Protein AF-A0A6P8YZM0-F1 (afdb_monomer_lite)

Sequence (718 aa):
MFSPFGKIDFWKAAVHFTQYLCATNKVSSGSPSISREDLKKIFTEEYQPYYNVQCLELKTLIHTLTMAGFLVKHTSNGNPCVTFKWNRVEQAALTNGHLPEKPPSRLTKPKPRLIVSQRYTQIRENQDRPDGITDEKCDLCKVILSPHTAQEHKETEIHTLRVAYRTKKKSFDDTKHFLSVQMCDKDSAEEPLIGDLKKSCRVGSKYDLNLLVTNLFDDKEIFIEKILQLMPNKDIKLENIEAETLLPGKPKTVGIQAQFSARGAIIFPLIFKMLPSGSALPKYYLKEIYFLTQSELMDQLAPSEPFRPSMGPVVKVQDAPIIPGKPAEFTQASELKETLAIFKRPFEIPPVLLRFLNNGFKEHANMSPAEKKNLQTIRAMLPQGNSADALTPDNYAQLLELLLFIEEHQMSRDIHYYDMHDAVLFKDPMGLWLEVPGLVDKRPSLLINDVLHVSFCEDQGKRKYEGHVHQIQGSQVLLGLNDAFFNKYSNQKLEIQFNINRRALKNMHIALYLISCNKAQHLLFPSLKTKPLCQPPLRPWFNRAIEKNPEQQAAVRNVVHNSSQNSPYLIFGPPGTGKTVTLVETILQLWKPPSNQTRILVCTPSNSAADEITSRILRVIYDHNLVPATRVKDHIFRMCAYSRPWNLMPKIIQDAEITNHDLRGGVVTFPRKEVIMTYDIVIVHSHVHPDWFLHSFLLITLPTSSWMRLGRLWRQRP

Foldseek 3Di:
DDDPDPDPPLLLVLLQLLLQCQQVVVADPVRQKDFLVVSLCCVPPPVCVVQQFDPDDSVCNVVSNVVSPQWDDDPDPPDRMIGGPVVVNVVSVRHYHDRDDHRDPVGHDDDDDDDDDPPDPPVPPDDPDPLCQDCQDGPQVGDGHHVVCSVVVCVDPLSVVSVCCVHPVCLQVVCVQFKDKWKDFPPDPDDTDPDAQEDEAEAQDKTKMKIWIAGRPDQWKKWFCFKDFSDDDPQKDWDGDHTDIHGHGDIDITIMMGHHNDADKDKTKIWTFIDIPPDPDTHIHIHIHIYGYDYPVCVVVPPPDPDDPDQQDLPDDDDADEAEFDAADFPPQAPADPPDPLLVDPLAQPPLNSVCLSVVLDDDPPDDPVSVVVSVVLVVLDDPPDPVNDDDLVSPLVSVSSVLNSVLSVVQRVQQVQKDWQWWWDQDPVGTKGQGPCVLVVVVVDFFQFWKWKDFVVCVRNYTWIWGFNDDDRRMTHTRTDPVCRVPDDGGTMTIGGGDDCLLSSLVNVQSVLCVVLVVSCLVVPDADDFDPDQDDWDPFLDPVCVVPVLLVVLLSCVNRVRRVSHDDDDDDDPPPCPLVSVLRSLVRQDQPDVDPAAAEAEAADPVSLLVSVLVNLVSCVVVVSDPLQCVLQAEAEEDAQRDAQVPHDPSCVSSVRYQAPPVRGHRYHYYPVSVVRHRYYTYYSRHDSSVVVVVVVVVRDDPVVVVVVVVVVVDDD

InterPro domains:
  IPR027417 P-loop containing nucleoside triphosphate hydrolase [G3DSA:3.40.50.300] (476-691)
  IPR027417 P-loop containing nucleoside triphosphate hydrolase [SSF52540] (487-624)
  IPR041677 DNA2/NAM7 helicase, helicase domain [PF13086] (549-622)
  IPR049079 Helicase MOV-10, helical domain [PF21635] (347-416)
  IPR049080 Helicase MOV-10-like, beta-barrel domain [PF21634] (418-498)

Radius of gyration: 34.57 Å; chains: 1; bounding box: 74×97×94 Å

pLDDT: mean 76.45, std 17.04, range [23.45, 96.62]

Secondary structure (DSSP, 8-state):
---SS----HHHHHHHHHHHHHHTTSS-SS--EEEHHHHHHIIIIIIHHHHTB-SS-TTTHHHHHHHTT-B---S-TT-SEEEB-HHHHHHTT--TT----S--TTSBPPPP--------------------EETTEETTTTEE--HHHHHHHHHSHHHHHHHHHHH-GGGGGGGTTTEEEEEEETT--PPPB-SSEEEEEETT-EEEEEEEEEE-STT--EEEEEEEESS--TTEEEPP---EEEPBT-EEEEEEEEE-SS-EEEEEEEEEEEEETT-SS-EEEEEEEEEEEE-HHHHHTS-SS----------PPP-SPEEP-------S-------SGGGG---PPPHHHHHHHHTTT---TT--HHHHHHHHHHHHHS--SSTT----TTTHHHHHHHHHHHHHHHHHHHGGGG-EEEE-EEE-SS-EEEE-TTGGGTSS---TT-EEEEEEGGGTTS-EEEEEEEEEETTEEEEE--HHHHHH-SS--EEEEE---THHHHHHHHHHHHHHHTTGGGGTSPPP-PPPS--PPPPPPS-TTGGG-HHHHHHHHHHHTTTTTTSPP-----TTS-HHHHHHHHHHHH--SSS----EEEEESSHHHHHHHHHHHHHHHHHTTSS-GGGHHHHEEEPPPTT--GGGS-HHHHHTT-BSB-TTSS-B-PPPHHHHTT-SEEEEETTS-HHHHHHHHHHHH--HHHHHHHHHHTSS--

Structure (mmCIF, N/CA/C/O backbone):
data_AF-A0A6P8YZM0-F1
#
_entry.id   AF-A0A6P8YZM0-F1
#
loop_
_atom_site.group_PDB
_atom_site.id
_atom_site.type_symbol
_atom_site.label_atom_id
_atom_site.label_alt_id
_atom_site.label_comp_id
_atom_site.label_asym_id
_atom_site.label_entity_id
_atom_site.label_seq_id
_atom_site.pdbx_PDB_ins_code
_atom_site.Cartn_x
_atom_site.Cartn_y
_atom_site.Cartn_z
_atom_site.occupancy
_atom_site.B_iso_or_equiv
_atom_site.auth_seq_id
_atom_site.auth_comp_id
_atom_site.auth_asym_id
_atom_site.auth_atom_id
_atom_site.pdbx_PDB_model_num
ATOM 1 N N . MET A 1 1 ? -0.714 2.463 -43.613 1.00 25.06 1 MET A N 1
ATOM 2 C CA . MET A 1 1 ? -0.028 2.540 -42.305 1.00 25.06 1 MET A CA 1
ATOM 3 C C . MET A 1 1 ? -1.087 2.556 -41.215 1.00 25.06 1 MET A C 1
ATOM 5 O O . MET A 1 1 ? -1.792 3.546 -41.082 1.00 25.06 1 MET A O 1
ATOM 9 N N . PHE A 1 2 ? -1.276 1.429 -40.528 1.00 23.45 2 PHE A N 1
ATOM 10 C CA . PHE A 1 2 ? -2.290 1.258 -39.485 1.00 23.45 2 PHE A CA 1
ATOM 11 C C . PHE A 1 2 ? -1.697 1.590 -38.106 1.00 23.45 2 PHE A C 1
ATOM 13 O O . PHE A 1 2 ? -0.639 1.082 -37.748 1.00 23.45 2 PHE A O 1
ATOM 20 N N . SER A 1 3 ? -2.383 2.463 -37.366 1.00 25.52 3 SER A N 1
ATOM 21 C CA . SER A 1 3 ? -2.106 2.855 -35.975 1.00 25.52 3 SER A CA 1
ATOM 22 C C . SER A 1 3 ? -2.735 1.848 -34.986 1.00 25.52 3 SER A C 1
ATOM 24 O O . SER A 1 3 ? -3.814 1.326 -35.282 1.00 25.52 3 SER A O 1
ATOM 26 N N . PRO A 1 4 ? -2.113 1.565 -33.819 1.00 31.23 4 PRO A N 1
ATOM 27 C CA . PRO A 1 4 ? -2.478 0.473 -32.913 1.00 31.23 4 PRO A CA 1
ATOM 28 C C . PRO A 1 4 ? -3.514 0.881 -31.849 1.00 31.23 4 PRO A C 1
ATOM 30 O O . PRO A 1 4 ? -3.360 0.577 -30.668 1.00 31.23 4 PRO A O 1
ATOM 33 N N . PHE A 1 5 ? -4.596 1.542 -32.254 1.00 30.78 5 PHE A N 1
ATOM 34 C CA . PHE A 1 5 ? -5.780 1.698 -31.408 1.00 30.78 5 PHE A CA 1
ATOM 35 C C . PHE A 1 5 ? -6.940 0.980 -32.086 1.00 30.78 5 PHE A C 1
ATOM 37 O O . PHE A 1 5 ? -7.348 1.342 -33.189 1.00 30.78 5 PHE A O 1
ATOM 44 N N . GLY A 1 6 ? -7.412 -0.099 -31.452 1.00 36.41 6 GLY A N 1
ATOM 45 C CA . GLY A 1 6 ? -8.507 -0.926 -31.952 1.00 36.41 6 GLY A CA 1
ATOM 46 C C . GLY A 1 6 ? -9.675 -0.062 -32.415 1.00 36.41 6 GLY A C 1
ATOM 47 O O . GLY A 1 6 ? -10.033 0.878 -31.714 1.00 36.41 6 GLY A O 1
ATOM 48 N N . LYS A 1 7 ? -10.206 -0.373 -33.607 1.00 42.19 7 LYS A N 1
ATOM 49 C CA . LYS A 1 7 ? -11.293 0.326 -34.314 1.00 42.19 7 LYS A CA 1
ATOM 50 C C . LYS A 1 7 ? -12.299 0.972 -33.347 1.00 42.19 7 LYS A C 1
ATOM 52 O O . LYS A 1 7 ? -13.268 0.344 -32.926 1.00 42.19 7 LYS A O 1
ATOM 57 N N . ILE A 1 8 ? -12.059 2.234 -33.000 1.00 50.59 8 ILE A N 1
ATOM 58 C CA . ILE A 1 8 ? -13.086 3.124 -32.473 1.00 50.59 8 ILE A CA 1
ATOM 59 C C . ILE A 1 8 ? -13.970 3.416 -33.684 1.00 50.59 8 ILE A C 1
ATOM 61 O O . ILE A 1 8 ? -13.460 3.841 -34.720 1.00 50.59 8 ILE A O 1
ATOM 65 N N . ASP A 1 9 ? -15.267 3.119 -33.599 1.00 60.94 9 ASP A N 1
ATOM 66 C CA . ASP A 1 9 ? -16.216 3.377 -34.686 1.00 60.94 9 ASP A CA 1
ATOM 67 C C . ASP A 1 9 ? -16.384 4.896 -34.865 1.00 60.94 9 ASP A C 1
ATOM 69 O O . ASP A 1 9 ? -17.332 5.503 -34.364 1.00 60.94 9 ASP A O 1
ATOM 73 N N . PHE A 1 10 ? -15.451 5.524 -35.586 1.00 66.00 10 PHE A N 1
ATOM 74 C CA . PHE A 1 10 ? -15.483 6.936 -35.979 1.00 66.00 10 PHE A CA 1
ATOM 75 C C . PHE A 1 10 ? -16.825 7.319 -36.614 1.00 66.00 10 PHE A C 1
ATOM 77 O O . PHE A 1 10 ? -17.332 8.418 -36.398 1.00 66.00 10 PHE A O 1
ATOM 84 N N . TRP A 1 11 ? -17.436 6.376 -37.335 1.00 73.88 11 TRP A N 1
ATOM 85 C CA . TRP A 1 11 ? -18.766 6.526 -37.906 1.00 73.88 11 TRP A CA 1
ATOM 86 C C . TRP A 1 11 ? -19.853 6.692 -36.832 1.00 73.88 11 TRP A C 1
ATOM 88 O O . TRP A 1 11 ? -20.635 7.632 -36.913 1.00 73.88 11 TRP A O 1
ATOM 98 N N . LYS A 1 12 ? -19.860 5.874 -35.768 1.00 74.50 12 LYS A N 1
ATOM 99 C CA . LYS A 1 12 ? -20.848 5.989 -34.675 1.00 74.50 12 LYS A CA 1
ATOM 100 C C . LYS A 1 12 ? -20.714 7.307 -33.914 1.00 74.50 12 LYS A C 1
ATOM 102 O O . LYS A 1 12 ? -21.717 7.909 -33.548 1.00 74.50 12 LYS A O 1
ATOM 107 N N . ALA A 1 13 ? -19.483 7.773 -33.710 1.00 74.88 13 ALA A N 1
ATOM 108 C CA . ALA A 1 13 ? -19.229 9.055 -33.061 1.00 74.88 13 ALA A CA 1
ATOM 109 C C . ALA A 1 13 ? -19.705 10.242 -33.929 1.00 74.88 13 ALA A C 1
ATOM 111 O O . ALA A 1 13 ? -20.295 11.188 -33.407 1.00 74.88 13 ALA A O 1
ATOM 112 N N . ALA A 1 14 ? -19.503 10.166 -35.251 1.00 82.69 14 ALA A N 1
ATOM 113 C CA . ALA A 1 14 ? -20.003 11.149 -36.213 1.00 82.69 14 ALA A CA 1
ATOM 114 C C . ALA A 1 14 ? -21.539 11.175 -36.287 1.00 82.69 14 ALA A C 1
ATOM 116 O O . ALA A 1 14 ? -22.120 12.259 -36.287 1.00 82.69 14 ALA A O 1
ATOM 117 N N . VAL A 1 15 ? -22.191 10.006 -36.304 1.00 83.69 15 VAL A N 1
ATOM 118 C CA . VAL A 1 15 ? -23.660 9.877 -36.281 1.00 83.69 15 VAL A CA 1
ATOM 119 C C . VAL A 1 15 ? -24.228 10.534 -35.025 1.00 83.69 15 VAL A C 1
ATOM 121 O O . VAL A 1 15 ? -25.084 11.404 -35.129 1.00 83.69 15 VAL A O 1
ATOM 124 N N . HIS A 1 16 ? -23.698 10.187 -33.850 1.00 85.81 16 HIS A N 1
ATOM 125 C CA . HIS A 1 16 ? -24.196 10.693 -32.569 1.00 85.81 16 HIS A CA 1
ATOM 126 C C . HIS A 1 16 ? -24.050 12.218 -32.443 1.00 85.81 16 HIS A C 1
ATOM 128 O O . HIS A 1 16 ? -24.963 12.900 -31.979 1.00 85.81 16 HIS A O 1
ATOM 134 N N . PHE A 1 17 ? -22.927 12.782 -32.902 1.00 87.62 17 PHE A N 1
ATOM 135 C CA . PHE A 1 17 ? -22.762 14.235 -32.903 1.00 87.62 17 PHE A CA 1
ATOM 136 C C . PHE A 1 17 ? -23.686 14.922 -33.917 1.00 87.62 17 PHE A C 1
ATOM 138 O O . PHE A 1 17 ? -24.287 15.946 -33.608 1.00 87.62 17 PHE A O 1
ATOM 145 N N . THR A 1 18 ? -23.863 14.339 -35.104 1.00 86.81 18 THR A N 1
ATOM 146 C CA . THR A 1 18 ? -24.785 14.881 -36.117 1.00 86.81 18 THR A CA 1
ATOM 147 C C . THR A 1 18 ? -26.236 14.836 -35.627 1.00 86.81 18 THR A C 1
ATOM 149 O O . THR A 1 18 ? -26.982 15.788 -35.838 1.00 86.81 18 THR A O 1
ATOM 152 N N . GLN A 1 19 ? -26.615 13.786 -34.892 1.00 86.19 19 GLN A N 1
ATOM 153 C CA . GLN A 1 19 ? -27.924 13.672 -34.249 1.00 86.19 19 GLN A CA 1
ATOM 154 C C . GLN A 1 19 ? -28.151 14.783 -33.225 1.00 86.19 19 GLN A C 1
ATOM 156 O O . GLN A 1 19 ? -29.209 15.403 -33.221 1.00 86.19 19 GLN A O 1
ATOM 161 N N . TYR A 1 20 ? -27.146 15.081 -32.399 1.00 87.19 20 TYR A N 1
ATOM 162 C CA . TYR A 1 20 ? -27.214 16.188 -31.450 1.00 87.19 20 TYR A CA 1
ATOM 163 C C . TYR A 1 20 ? -27.440 17.540 -32.139 1.00 87.19 20 TYR A C 1
ATOM 165 O O . TYR A 1 20 ? -28.279 18.322 -31.694 1.00 87.19 20 TYR A O 1
ATOM 173 N N . LEU A 1 21 ? -26.738 17.807 -33.246 1.00 87.69 21 LEU A N 1
ATOM 174 C CA . LEU A 1 21 ? -26.900 19.049 -34.011 1.00 87.69 21 LEU A CA 1
ATOM 175 C C . LEU A 1 21 ? -28.310 19.201 -34.599 1.00 87.69 21 LEU A C 1
ATOM 177 O O . LEU A 1 21 ? -28.850 20.305 -34.590 1.00 87.69 21 LEU A O 1
ATOM 181 N N . CYS A 1 22 ? -28.910 18.106 -35.072 1.00 85.38 22 CYS A N 1
ATOM 182 C CA . CYS A 1 22 ? -30.284 18.111 -35.584 1.00 85.38 22 CYS A CA 1
ATOM 183 C C . CYS A 1 22 ? -31.296 18.282 -34.440 1.00 85.38 22 CYS A C 1
ATOM 185 O O . CYS A 1 22 ? -32.180 19.131 -34.500 1.00 85.38 22 CYS A O 1
ATOM 187 N N . ALA A 1 23 ? -31.117 17.550 -33.336 1.00 83.31 23 ALA A N 1
ATOM 188 C CA . ALA A 1 23 ? -31.989 17.625 -32.164 1.00 83.31 23 ALA A CA 1
ATOM 189 C C . ALA A 1 23 ? -32.018 19.018 -31.515 1.00 83.31 23 ALA A C 1
ATOM 191 O O . ALA A 1 23 ? -33.049 19.433 -30.994 1.00 83.31 23 ALA A O 1
ATOM 192 N N . THR A 1 24 ? -30.900 19.744 -31.571 1.00 83.62 24 THR A N 1
ATOM 193 C CA . THR A 1 24 ? -30.766 21.116 -31.055 1.00 83.62 24 THR A CA 1
ATOM 194 C C . THR A 1 24 ? -31.076 22.193 -32.102 1.00 83.62 24 THR A C 1
ATOM 196 O O . THR A 1 24 ? -30.839 23.373 -31.847 1.00 83.62 24 THR A O 1
ATOM 199 N N . ASN A 1 25 ? -31.605 21.810 -33.274 1.00 82.19 25 ASN A N 1
ATOM 200 C CA . ASN A 1 25 ? -31.918 22.692 -34.407 1.00 82.19 25 ASN A CA 1
ATOM 201 C C . ASN A 1 25 ? -30.731 23.555 -34.888 1.00 82.19 25 ASN A C 1
ATOM 203 O O . ASN A 1 25 ? -30.929 24.595 -35.516 1.00 82.19 25 ASN A O 1
ATOM 207 N N . LYS A 1 26 ? -29.487 23.135 -34.624 1.00 84.50 26 LYS A N 1
ATOM 208 C CA . LYS A 1 26 ? -28.275 23.836 -35.086 1.00 84.50 26 LYS A CA 1
ATOM 209 C C . LYS A 1 26 ? -28.002 23.578 -36.572 1.00 84.50 26 LYS A C 1
ATOM 211 O O . LYS A 1 26 ? -27.332 24.380 -37.214 1.00 84.50 26 LYS A O 1
ATOM 216 N N . VAL A 1 27 ? -28.515 22.467 -37.110 1.00 83.62 27 VAL A N 1
ATOM 217 C CA . VAL A 1 27 ? -28.530 22.139 -38.545 1.00 83.62 27 VAL A CA 1
ATOM 218 C C . VAL A 1 27 ? -29.898 21.539 -38.884 1.00 83.62 27 VAL A C 1
ATOM 220 O O . VAL A 1 27 ? -30.395 20.697 -38.140 1.00 83.62 27 VAL A O 1
ATOM 223 N N . SER A 1 28 ? -30.512 21.962 -39.992 1.00 82.12 28 SER A N 1
ATOM 224 C CA . SER A 1 28 ? -31.833 21.481 -40.434 1.00 82.12 28 SER A CA 1
ATOM 225 C C . SER A 1 28 ? -31.920 21.361 -41.964 1.00 82.12 28 SER A C 1
ATOM 227 O O . SER A 1 28 ? -31.019 21.816 -42.669 1.00 82.12 28 SER A O 1
ATOM 229 N N . SER A 1 29 ? -33.014 20.805 -42.499 1.00 78.06 29 SER A N 1
ATOM 230 C CA . SER A 1 29 ? -33.249 20.728 -43.953 1.00 78.06 29 SER A CA 1
ATOM 231 C C . SER A 1 29 ? -33.294 22.105 -44.627 1.00 78.06 29 SER A C 1
ATOM 233 O O . SER A 1 29 ? -32.820 22.248 -45.752 1.00 78.06 29 SER A O 1
ATOM 235 N N . GLY A 1 30 ? -33.816 23.126 -43.934 1.00 76.00 30 GLY A N 1
ATOM 236 C CA . GLY A 1 30 ? -33.861 24.513 -44.411 1.00 76.00 30 GLY A CA 1
ATOM 237 C C . GLY A 1 30 ? -32.551 25.286 -44.208 1.00 76.00 30 GLY A C 1
ATOM 238 O O . GLY A 1 30 ? -32.320 26.290 -44.876 1.00 76.00 30 GLY A O 1
ATOM 239 N N . SER A 1 31 ? -31.672 24.810 -43.321 1.00 79.19 31 SER A N 1
ATOM 240 C CA . SER A 1 31 ? -30.371 25.415 -43.007 1.00 79.19 31 SER A CA 1
ATOM 241 C C . SER A 1 31 ? -29.276 24.342 -42.830 1.00 79.19 31 SER A C 1
ATOM 243 O O . SER A 1 31 ? -28.800 24.100 -41.718 1.00 79.19 31 SER A O 1
ATOM 245 N N . PRO A 1 32 ? -28.834 23.677 -43.917 1.00 81.94 32 PRO A N 1
ATOM 246 C CA . PRO A 1 32 ? -27.897 22.551 -43.830 1.00 81.94 32 PRO A CA 1
ATOM 247 C C . PRO A 1 32 ? -26.426 22.972 -43.663 1.00 81.94 32 PRO A C 1
ATOM 249 O O . PRO A 1 32 ? -25.538 22.116 -43.641 1.00 81.94 32 PRO A O 1
ATOM 252 N N . SER A 1 33 ? -26.141 24.274 -43.583 1.00 84.44 33 SER A N 1
ATOM 253 C CA . SER A 1 33 ? -24.785 24.828 -43.511 1.00 84.44 33 SER A CA 1
ATOM 254 C C . SER A 1 33 ? -24.537 25.520 -42.175 1.00 84.44 33 SER A C 1
ATOM 256 O O . SER A 1 33 ? -25.369 26.297 -41.719 1.00 84.44 33 SER A O 1
ATOM 258 N N . ILE A 1 34 ? -23.362 25.290 -41.590 1.00 87.44 34 ILE A N 1
ATOM 259 C CA . ILE A 1 34 ? -22.912 25.916 -40.339 1.00 87.44 34 ILE A CA 1
ATOM 260 C C . ILE A 1 34 ? -21.455 26.370 -40.468 1.00 87.44 34 ILE A C 1
ATOM 262 O O . ILE A 1 34 ? -20.668 25.753 -41.195 1.00 87.44 34 ILE A O 1
ATOM 266 N N . SER A 1 35 ? -21.075 27.453 -39.786 1.00 87.12 35 SER A N 1
ATOM 267 C CA . SER A 1 35 ? -19.684 27.909 -39.780 1.00 87.12 35 SER A CA 1
ATOM 268 C C . SER A 1 35 ? -18.771 26.875 -39.102 1.00 87.12 35 SER A C 1
ATOM 270 O O . SER A 1 35 ? -19.174 26.131 -38.202 1.00 87.12 35 SER A O 1
ATOM 272 N N . ARG A 1 36 ? -17.509 26.796 -39.536 1.00 83.94 36 ARG A N 1
ATOM 273 C CA . ARG A 1 36 ? -16.522 25.884 -38.935 1.00 83.94 36 ARG A CA 1
ATOM 274 C C . ARG A 1 36 ? -16.218 26.238 -37.483 1.00 83.94 36 ARG A C 1
ATOM 276 O O . ARG A 1 36 ? -15.885 25.338 -36.714 1.00 83.94 36 ARG A O 1
ATOM 283 N N . GLU A 1 37 ? -16.271 27.518 -37.132 1.00 82.06 37 GLU A N 1
ATOM 284 C CA . GLU A 1 37 ? -16.014 27.999 -35.774 1.00 82.06 37 GLU A CA 1
ATOM 285 C C . GLU A 1 37 ? -17.176 27.653 -34.848 1.00 82.06 37 GLU A C 1
ATOM 287 O O . GLU A 1 37 ? -16.942 27.052 -33.802 1.00 82.06 37 GLU A O 1
ATOM 292 N N . ASP A 1 38 ? -18.416 27.883 -35.283 1.00 84.62 38 ASP A N 1
ATOM 293 C CA . ASP A 1 38 ? -19.604 27.536 -34.499 1.00 84.62 38 ASP A CA 1
ATOM 294 C C . ASP A 1 38 ? -19.734 26.025 -34.324 1.00 84.62 38 ASP A C 1
ATOM 296 O O . ASP A 1 38 ? -19.991 25.552 -33.222 1.00 84.62 38 ASP A O 1
ATOM 300 N N . LEU A 1 39 ? -19.467 25.235 -35.371 1.00 86.19 39 LEU A N 1
ATOM 301 C CA . LEU A 1 39 ? -19.487 23.775 -35.262 1.00 86.19 39 LEU A CA 1
ATOM 302 C C . LEU A 1 39 ? -18.459 23.263 -34.241 1.00 86.19 39 LEU A C 1
ATOM 304 O O . LEU A 1 39 ? -18.745 22.342 -33.475 1.00 86.19 39 LEU A O 1
ATOM 308 N N . LYS A 1 40 ? -17.259 23.857 -34.225 1.00 83.62 40 LYS A N 1
ATOM 309 C CA . LYS A 1 40 ? -16.210 23.538 -33.247 1.00 83.62 40 LYS A CA 1
ATOM 310 C C . LYS A 1 40 ? -16.628 23.947 -31.841 1.00 83.62 40 LYS A C 1
ATOM 312 O O . LYS A 1 40 ? -16.464 23.142 -30.931 1.00 83.62 40 LYS A O 1
ATOM 317 N N . LYS A 1 41 ? -17.188 25.148 -31.689 1.00 84.62 41 LYS A N 1
ATOM 318 C CA . LYS A 1 41 ? -17.659 25.691 -30.416 1.00 84.62 41 LYS A CA 1
ATOM 319 C C . LYS A 1 41 ? -18.776 24.833 -29.827 1.00 84.62 41 LYS A C 1
ATOM 321 O O . LYS A 1 41 ? -18.649 24.379 -28.698 1.00 84.62 41 LYS A O 1
ATOM 326 N N . ILE A 1 42 ? -19.797 24.499 -30.618 1.00 87.69 42 ILE A N 1
ATOM 327 C CA . ILE A 1 42 ? -20.884 23.594 -30.215 1.00 87.69 42 ILE A CA 1
ATOM 328 C C . ILE A 1 42 ? -20.315 22.228 -29.822 1.00 87.69 42 ILE A C 1
ATOM 330 O O . ILE A 1 42 ? -20.719 21.655 -28.813 1.00 87.69 42 ILE A O 1
ATOM 334 N N . PHE A 1 43 ? -19.342 21.704 -30.573 1.00 83.81 43 PHE A N 1
ATOM 335 C CA . PHE A 1 43 ? -18.714 20.433 -30.230 1.00 83.81 43 PHE A CA 1
ATOM 336 C C . PHE A 1 43 ? -17.996 20.480 -28.870 1.00 83.81 43 PHE A C 1
ATOM 338 O O . PHE A 1 43 ? -18.188 19.575 -28.061 1.00 83.81 43 PHE A O 1
ATOM 345 N N . THR A 1 44 ? -17.192 21.513 -28.599 1.00 76.12 44 THR A N 1
ATOM 346 C CA . THR A 1 44 ? -16.384 21.608 -27.369 1.00 76.12 44 THR A CA 1
ATOM 347 C C . THR A 1 44 ? -17.134 22.113 -26.149 1.00 76.12 44 THR A C 1
ATOM 349 O O . THR A 1 44 ? -16.828 21.687 -25.039 1.00 76.12 44 THR A O 1
ATOM 352 N N . GLU A 1 45 ? -18.069 23.038 -26.334 1.00 80.25 45 GLU A N 1
ATOM 353 C CA . GLU A 1 45 ? -18.716 23.770 -25.241 1.00 80.25 45 GLU A CA 1
ATOM 354 C C . GLU A 1 45 ? -20.116 23.239 -24.933 1.00 80.25 45 GLU A C 1
ATOM 356 O O . GLU A 1 45 ? -20.537 23.297 -23.782 1.00 80.25 45 GLU A O 1
ATOM 361 N N . GLU A 1 46 ? -20.822 22.674 -25.918 1.00 84.19 46 GLU A N 1
ATOM 362 C CA . GLU A 1 46 ? -22.182 22.155 -25.720 1.00 84.19 46 GLU A CA 1
ATOM 363 C C . GLU A 1 46 ? -22.183 20.613 -25.687 1.00 84.19 46 GLU A C 1
ATOM 365 O O . GLU A 1 46 ? -22.552 19.998 -24.687 1.00 84.19 46 GLU A O 1
ATOM 370 N N . TYR A 1 47 ? -21.688 19.954 -26.738 1.00 81.81 47 TYR A N 1
ATOM 371 C CA . TYR A 1 47 ? -21.806 18.502 -26.909 1.00 81.81 47 TYR A CA 1
ATOM 372 C C . TYR A 1 47 ? -20.845 17.673 -26.040 1.00 81.81 47 TYR A C 1
ATOM 374 O O . TYR A 1 47 ? -21.269 16.719 -25.378 1.00 81.81 47 TYR A O 1
ATOM 382 N N . GLN A 1 48 ? -19.545 17.998 -26.037 1.00 74.44 48 GLN A N 1
ATOM 383 C CA . GLN A 1 48 ? -18.544 17.264 -25.251 1.00 74.44 48 GLN A CA 1
ATOM 384 C C . GLN A 1 48 ? -18.831 17.293 -23.740 1.00 74.44 48 GLN A C 1
ATOM 386 O O . GLN A 1 48 ? -18.734 16.227 -23.124 1.00 74.44 48 GLN A O 1
ATOM 391 N N . PRO A 1 49 ? -19.212 18.435 -23.131 1.00 67.81 49 PRO A N 1
ATOM 392 C CA . PRO A 1 49 ? -19.561 18.487 -21.715 1.00 67.81 49 PRO A CA 1
ATOM 393 C C . PRO A 1 49 ? -20.856 17.734 -21.405 1.00 67.81 49 PRO A C 1
ATOM 395 O O . PRO A 1 49 ? -20.912 17.029 -20.399 1.00 67.81 49 PRO A O 1
ATOM 398 N N . TYR A 1 50 ? -21.861 17.821 -22.285 1.00 74.75 50 TYR A N 1
ATOM 399 C CA . TYR A 1 50 ? -23.162 17.183 -22.070 1.00 74.75 50 TYR A CA 1
ATOM 400 C C . TYR A 1 50 ? -23.076 15.647 -22.072 1.00 74.75 50 TYR A C 1
ATOM 402 O O . TYR A 1 50 ? -23.668 14.992 -21.217 1.00 74.75 50 TYR A O 1
ATOM 410 N N . TYR A 1 51 ? -22.291 15.053 -22.982 1.00 68.69 51 TYR A N 1
ATOM 411 C CA . TYR A 1 51 ? -22.179 13.589 -23.110 1.00 68.69 51 TYR A CA 1
ATOM 412 C C . TYR A 1 51 ? -20.879 12.978 -22.570 1.00 68.69 51 TYR A C 1
ATOM 414 O O . TYR A 1 51 ? -20.740 11.753 -22.550 1.00 68.69 51 TYR A O 1
ATOM 422 N N . ASN A 1 52 ? -19.920 13.796 -22.130 1.00 62.38 52 ASN A N 1
ATOM 423 C CA . ASN A 1 52 ? -18.623 13.367 -21.594 1.00 62.38 52 ASN A CA 1
ATOM 424 C C . ASN A 1 52 ? -17.805 12.476 -22.570 1.00 62.38 52 ASN A C 1
ATOM 426 O O . ASN A 1 52 ? -17.149 11.502 -22.175 1.00 62.38 52 ASN A O 1
ATOM 430 N N . VAL A 1 53 ? -17.873 12.792 -23.872 1.00 59.59 53 VAL A N 1
ATOM 431 C CA . VAL A 1 53 ? -17.268 12.029 -24.987 1.00 59.59 53 VAL A CA 1
ATOM 432 C C . VAL A 1 53 ? -15.865 12.549 -25.308 1.00 59.59 53 VAL A C 1
ATOM 434 O O . VAL A 1 53 ? -15.693 13.741 -25.540 1.00 59.59 53 VAL A O 1
ATOM 437 N N . GLN A 1 54 ? -14.859 11.666 -25.406 1.00 53.47 54 GLN A N 1
ATOM 438 C CA . GLN A 1 54 ? -13.498 12.047 -25.850 1.00 53.47 54 GLN A CA 1
ATOM 439 C C . GLN A 1 54 ? -13.021 11.387 -27.155 1.00 53.47 54 GLN A C 1
ATOM 441 O O . GLN A 1 54 ? -11.904 11.642 -27.590 1.00 53.47 54 GLN A O 1
ATOM 446 N N . CYS A 1 55 ? -13.835 10.562 -27.818 1.00 52.16 55 CYS A N 1
ATOM 447 C CA . CYS A 1 55 ? -13.380 9.824 -29.007 1.00 52.16 55 CYS A CA 1
ATOM 448 C C . CYS A 1 55 ? -13.263 10.650 -30.300 1.00 52.16 55 CYS A C 1
ATOM 450 O O . CYS A 1 55 ? -12.670 10.173 -31.264 1.00 52.16 55 CYS A O 1
ATOM 452 N N . LEU A 1 56 ? -13.801 11.869 -30.330 1.00 58.03 56 LEU A N 1
ATOM 453 C CA . LEU A 1 56 ? -13.614 12.833 -31.415 1.00 58.03 56 LEU A CA 1
ATOM 454 C C . LEU A 1 56 ? -12.758 13.981 -30.873 1.00 58.03 56 LEU A C 1
ATOM 456 O O . LEU A 1 56 ? -13.205 14.749 -30.022 1.00 58.03 56 LEU A O 1
ATOM 460 N N . GLU A 1 57 ? -11.515 14.087 -31.335 1.00 62.66 57 GLU A N 1
ATOM 461 C CA . GLU A 1 57 ? -10.691 15.257 -31.044 1.00 62.66 57 GLU A CA 1
ATOM 462 C C . GLU A 1 57 ? -11.140 16.426 -31.926 1.00 62.66 57 GLU A C 1
ATOM 464 O O . GLU A 1 57 ? -11.432 16.250 -33.110 1.00 62.66 57 GLU A O 1
ATOM 469 N N . LEU A 1 58 ? -11.128 17.651 -31.389 1.00 65.06 58 LEU A N 1
ATOM 470 C CA . LEU A 1 58 ? -11.502 18.855 -32.145 1.00 65.06 58 LEU A CA 1
ATOM 471 C C . LEU A 1 58 ? -10.727 18.985 -33.468 1.00 65.06 58 LEU A C 1
ATOM 473 O O . LEU A 1 58 ? -11.272 19.418 -34.484 1.00 65.06 58 LEU A O 1
ATOM 477 N N . LYS A 1 59 ? -9.452 18.570 -33.461 1.00 68.38 59 LYS A N 1
ATOM 478 C CA . LYS A 1 59 ? -8.560 18.592 -34.630 1.00 68.38 59 LYS A CA 1
ATOM 479 C C . LYS A 1 59 ? -9.024 17.658 -35.751 1.00 68.38 59 LYS A C 1
ATOM 481 O O . LYS A 1 59 ? -8.757 17.942 -36.914 1.00 68.38 59 LYS A O 1
ATOM 486 N N . THR A 1 60 ? -9.728 16.574 -35.427 1.00 72.81 60 THR A N 1
ATOM 487 C CA . THR A 1 60 ? -10.181 15.558 -36.387 1.00 72.81 60 THR A CA 1
ATOM 488 C C . THR A 1 60 ? -11.688 15.594 -36.635 1.00 72.81 60 THR A C 1
ATOM 490 O O . THR A 1 60 ? -12.169 14.826 -37.465 1.00 72.81 60 THR A O 1
ATOM 493 N N . LEU A 1 61 ? -12.438 16.502 -35.997 1.00 79.62 61 LEU A N 1
ATOM 494 C CA . LEU A 1 61 ? -13.902 16.601 -36.083 1.00 79.62 61 LEU A CA 1
ATOM 495 C C . LEU A 1 61 ? -14.422 16.677 -37.526 1.00 79.62 61 LEU A C 1
ATOM 497 O O . LEU A 1 61 ? -15.180 15.814 -37.966 1.00 79.62 61 LEU A O 1
ATOM 501 N N . ILE A 1 62 ? -13.968 17.675 -38.289 1.00 82.38 62 ILE A N 1
ATOM 502 C CA . ILE A 1 62 ? -14.404 17.881 -39.681 1.00 82.38 62 ILE A CA 1
ATOM 503 C C . ILE A 1 62 ? -13.966 16.705 -40.556 1.00 82.38 62 ILE A C 1
ATOM 505 O O . ILE A 1 62 ? -14.744 16.215 -41.373 1.00 82.38 62 ILE A O 1
ATOM 509 N N . HIS A 1 63 ? -12.737 16.216 -40.365 1.00 79.75 63 HIS A N 1
ATOM 510 C CA . HIS A 1 63 ? -12.229 15.057 -41.096 1.00 79.75 63 HIS A CA 1
ATOM 511 C C . HIS A 1 63 ? -13.087 13.815 -40.832 1.00 79.75 63 HIS A C 1
ATOM 513 O O . HIS A 1 63 ? -13.444 13.106 -41.765 1.00 79.75 63 HIS A O 1
ATOM 519 N N . THR A 1 64 ? -13.496 13.597 -39.584 1.00 78.38 64 THR A N 1
ATOM 520 C CA . THR A 1 64 ? -14.311 12.451 -39.177 1.00 78.38 64 THR A CA 1
ATOM 521 C C . THR A 1 64 ? -15.729 12.538 -39.738 1.00 78.38 64 THR A C 1
ATOM 523 O O . THR A 1 64 ? -16.213 11.560 -40.300 1.00 78.38 64 THR A O 1
ATOM 526 N N . LEU A 1 65 ? -16.367 13.713 -39.686 1.00 83.00 65 LEU A N 1
ATOM 527 C CA . LEU A 1 65 ? -17.674 13.950 -40.317 1.00 83.00 65 LEU A CA 1
ATOM 528 C C . LEU A 1 65 ? -17.614 13.787 -41.847 1.00 83.00 65 LEU A C 1
ATOM 530 O O . LEU A 1 65 ? -18.539 13.254 -42.461 1.00 83.00 65 LEU A O 1
ATOM 534 N N . THR A 1 66 ? -16.498 14.187 -42.463 1.00 82.94 66 THR A N 1
ATOM 535 C CA . THR A 1 66 ? -16.255 14.015 -43.904 1.00 82.94 66 THR A CA 1
ATOM 536 C C . THR A 1 66 ? -16.050 12.543 -44.265 1.00 82.94 66 THR A C 1
ATOM 538 O O . THR A 1 66 ? -16.660 12.058 -45.216 1.00 82.94 66 THR A O 1
ATOM 541 N N . MET A 1 67 ? -15.233 11.814 -43.498 1.00 78.00 67 MET A N 1
ATOM 542 C CA . MET A 1 67 ? -14.978 10.380 -43.688 1.00 78.00 67 MET A CA 1
ATOM 543 C C . MET A 1 67 ? -16.227 9.531 -43.436 1.00 78.00 67 MET A C 1
ATOM 545 O O . MET A 1 67 ? -16.436 8.541 -44.129 1.00 78.00 67 MET A O 1
ATOM 549 N N . ALA A 1 68 ? -17.089 9.944 -42.503 1.00 78.12 68 ALA A N 1
ATOM 550 C CA . ALA A 1 68 ? -18.392 9.326 -42.262 1.00 78.12 68 ALA A CA 1
ATOM 551 C C . ALA A 1 68 ? -19.436 9.655 -43.350 1.00 78.12 68 ALA A C 1
ATOM 553 O O . ALA A 1 68 ? -20.511 9.060 -43.366 1.00 78.12 68 ALA A O 1
ATOM 554 N N . GLY A 1 69 ? -19.121 10.569 -44.276 1.00 81.25 69 GLY A N 1
ATOM 555 C CA . GLY A 1 69 ? -19.958 10.905 -45.427 1.00 81.25 69 GLY A CA 1
ATOM 556 C C . GLY A 1 69 ? -21.050 11.944 -45.163 1.00 81.25 69 GLY A C 1
ATOM 557 O O . GLY A 1 69 ? -21.867 12.175 -46.056 1.00 81.25 69 GLY A O 1
ATOM 558 N N . PHE A 1 70 ? -21.060 12.586 -43.989 1.00 84.00 70 PHE A N 1
ATOM 559 C CA . PHE A 1 70 ? -22.077 13.574 -43.608 1.00 84.00 70 PHE A CA 1
ATOM 560 C C . PHE A 1 70 ? -21.853 14.961 -44.216 1.00 84.00 70 PHE A C 1
ATOM 562 O O . PHE A 1 70 ? -22.809 15.717 -44.339 1.00 84.00 70 PHE A O 1
ATOM 569 N N . LEU A 1 71 ? -20.631 15.298 -44.639 1.00 85.12 71 LEU A N 1
ATOM 570 C CA . LEU A 1 71 ? -20.311 16.603 -45.236 1.00 85.12 71 LEU A CA 1
ATOM 571 C C . LEU A 1 71 ? -20.155 16.533 -46.763 1.00 85.12 71 LEU A C 1
ATOM 573 O O . LEU A 1 71 ? -19.723 15.519 -47.326 1.00 85.12 71 LEU A O 1
ATOM 577 N N . VAL A 1 72 ? -20.480 17.631 -47.453 1.00 81.69 72 VAL A N 1
ATOM 578 C CA . VAL A 1 72 ? -20.150 17.826 -48.874 1.00 81.69 72 VAL A CA 1
ATOM 579 C C . VAL A 1 72 ? -18.629 17.956 -49.018 1.00 81.69 72 VAL A C 1
ATOM 581 O O . VAL A 1 72 ? -17.991 18.736 -48.313 1.00 81.69 72 VAL A O 1
ATOM 584 N N . LYS A 1 73 ? -18.018 17.172 -49.919 1.00 65.19 73 LYS A N 1
ATOM 585 C CA . LYS A 1 73 ? -16.580 17.278 -50.208 1.00 65.19 73 LYS A CA 1
ATOM 586 C C . LYS A 1 73 ? -16.337 18.584 -50.969 1.00 65.19 73 LYS A C 1
ATOM 588 O O . LYS A 1 73 ? -16.553 18.622 -52.174 1.00 65.19 73 LYS A O 1
ATOM 593 N N . HIS A 1 74 ? -15.885 19.627 -50.283 1.00 59.12 74 HIS A N 1
ATOM 594 C CA . HIS A 1 74 ? -15.385 20.837 -50.935 1.00 59.12 74 HIS A CA 1
ATOM 595 C C . HIS A 1 74 ? -13.859 20.771 -51.049 1.00 59.12 74 HIS A C 1
ATOM 597 O O . HIS A 1 74 ? -13.152 20.624 -50.052 1.00 59.12 74 HIS A O 1
ATOM 603 N N . THR A 1 75 ? -13.347 20.867 -52.273 1.00 45.84 75 THR A N 1
ATOM 604 C CA . THR A 1 75 ? -11.916 20.916 -52.594 1.00 45.84 75 THR A CA 1
ATOM 605 C C . THR A 1 75 ? -11.360 22.325 -52.373 1.00 45.84 75 THR A C 1
ATOM 607 O O . THR A 1 75 ? -11.040 23.012 -53.333 1.00 45.84 75 THR A O 1
ATOM 610 N N . SER A 1 76 ? -11.275 22.782 -51.120 1.00 49.50 76 SER A N 1
ATOM 611 C CA . SER A 1 76 ? -10.366 23.866 -50.698 1.00 49.50 76 SER A CA 1
ATOM 612 C C . SER A 1 76 ? -10.424 24.090 -49.179 1.00 49.50 76 SER A C 1
ATOM 614 O O . SER A 1 76 ? -11.485 24.102 -48.553 1.00 49.50 76 SER A O 1
ATOM 616 N N . ASN A 1 77 ? -9.260 24.308 -48.559 1.00 52.91 77 ASN A N 1
ATOM 617 C CA . ASN A 1 77 ? -9.131 24.583 -47.122 1.00 52.91 77 ASN A CA 1
ATOM 618 C C . ASN A 1 77 ? -9.724 25.942 -46.686 1.00 52.91 77 ASN A C 1
ATOM 620 O O . ASN A 1 77 ? -9.797 26.188 -45.484 1.00 52.91 77 ASN A O 1
ATOM 624 N N . GLY A 1 78 ? -10.185 26.781 -47.622 1.00 56.03 78 GLY A N 1
ATOM 625 C CA . GLY A 1 78 ? -10.576 28.175 -47.383 1.00 56.03 78 GLY A CA 1
ATOM 626 C C . GLY A 1 78 ? -12.070 28.468 -47.199 1.00 56.03 78 GLY A C 1
ATOM 627 O O . GLY A 1 78 ? -12.407 29.626 -46.998 1.00 56.03 78 GLY A O 1
ATOM 628 N N . ASN A 1 79 ? -12.975 27.483 -47.262 1.00 64.06 79 ASN A N 1
ATOM 629 C CA . ASN A 1 79 ? -14.410 27.761 -47.097 1.00 64.06 79 ASN A CA 1
ATOM 630 C C . ASN A 1 79 ? -14.781 27.875 -45.595 1.00 64.06 79 ASN A C 1
ATOM 632 O O . ASN A 1 79 ? -14.537 26.910 -44.856 1.00 64.06 79 ASN A O 1
ATOM 636 N N . PRO A 1 80 ? -15.344 29.006 -45.113 1.00 72.06 80 PRO A N 1
ATOM 637 C CA . PRO A 1 80 ? -15.595 29.233 -43.683 1.00 72.06 80 PRO A CA 1
ATOM 638 C C . PRO A 1 80 ? -16.771 28.413 -43.133 1.00 72.06 80 PRO A C 1
ATOM 640 O O . PRO A 1 80 ? -16.840 28.179 -41.926 1.00 72.06 80 PRO A O 1
ATOM 643 N N . CYS A 1 81 ? -17.649 27.912 -44.006 1.00 79.94 81 CYS A N 1
ATOM 644 C CA . CYS A 1 81 ? -18.795 27.079 -43.647 1.00 79.94 81 CYS A CA 1
ATOM 645 C C . CYS A 1 81 ? -18.633 25.631 -44.126 1.00 79.94 81 CYS A C 1
ATOM 647 O O . CYS A 1 81 ? -17.942 25.342 -45.106 1.00 79.94 81 CYS A O 1
ATOM 649 N N . VAL A 1 82 ? -19.281 24.707 -43.417 1.00 85.38 82 VAL A N 1
ATOM 650 C CA . VAL A 1 82 ? -19.430 23.303 -43.808 1.00 85.38 82 VAL A CA 1
ATOM 651 C C . VAL A 1 82 ? -20.902 22.990 -44.034 1.00 85.38 82 VAL A C 1
ATOM 653 O O . VAL A 1 82 ? -21.752 23.345 -43.220 1.00 85.38 82 VAL A O 1
ATOM 656 N N . THR A 1 83 ? -21.191 22.317 -45.146 1.00 86.38 83 THR A N 1
ATOM 657 C CA . THR A 1 83 ? -22.551 21.943 -45.541 1.00 86.38 83 THR A CA 1
ATOM 658 C C . THR A 1 83 ? -22.758 20.445 -45.353 1.00 86.38 83 THR A C 1
ATOM 660 O O . THR A 1 83 ? -21.977 19.628 -45.859 1.00 86.38 83 THR A O 1
ATOM 663 N N . PHE A 1 84 ? -23.812 20.083 -44.625 1.00 86.19 84 PHE A N 1
ATOM 664 C CA . PHE A 1 84 ? -24.222 18.704 -44.395 1.00 86.19 84 PHE A CA 1
ATOM 665 C C . PHE A 1 84 ? -25.015 18.167 -45.592 1.00 86.19 84 PHE A C 1
ATOM 667 O O . PHE A 1 84 ? -25.881 18.839 -46.150 1.00 86.19 84 PHE A O 1
ATOM 674 N N . LYS A 1 85 ? -24.732 16.926 -45.996 1.00 86.06 85 LYS A N 1
ATOM 675 C CA . LYS A 1 85 ? -25.497 16.213 -47.024 1.00 86.06 85 LYS A CA 1
ATOM 676 C C . LYS A 1 85 ? -26.810 15.734 -46.420 1.00 86.06 85 LYS A C 1
ATOM 678 O O . LYS A 1 85 ? -26.848 14.650 -45.841 1.00 86.06 85 LYS A O 1
ATOM 683 N N . TRP A 1 86 ? -27.877 16.515 -46.575 1.00 85.00 86 TRP A N 1
ATOM 684 C CA . TRP A 1 86 ? -29.142 16.228 -45.895 1.00 85.00 86 TRP A CA 1
ATOM 685 C C . TRP A 1 86 ? -29.720 14.847 -46.241 1.00 85.00 86 TRP A C 1
ATOM 687 O O . TRP A 1 86 ? -30.086 14.108 -45.336 1.00 85.00 86 TRP A O 1
ATOM 697 N N . ASN A 1 87 ? -29.618 14.403 -47.499 1.00 80.19 87 ASN A N 1
ATOM 698 C CA . ASN A 1 87 ? -30.043 13.052 -47.903 1.00 80.19 87 ASN A CA 1
ATOM 699 C C . ASN A 1 87 ? -29.346 11.929 -47.099 1.00 80.19 87 ASN A C 1
ATOM 701 O O . ASN A 1 87 ? -29.908 10.856 -46.919 1.00 80.19 87 ASN A O 1
ATOM 705 N N . ARG A 1 88 ? -28.112 12.147 -46.611 1.00 80.50 88 ARG A N 1
ATOM 706 C CA . ARG A 1 88 ? -27.384 11.189 -45.752 1.00 80.50 88 ARG A CA 1
ATOM 707 C C . ARG A 1 88 ? -27.782 11.290 -44.280 1.00 80.50 88 ARG A C 1
ATOM 709 O O . ARG A 1 88 ? -27.741 10.277 -43.590 1.00 80.50 88 ARG A O 1
ATOM 716 N N . VAL A 1 89 ? -28.138 12.485 -43.811 1.00 78.56 89 VAL A N 1
ATOM 717 C CA . VAL A 1 89 ? -28.676 12.719 -42.460 1.00 78.56 89 VAL A CA 1
ATOM 718 C C . VAL A 1 89 ? -30.051 12.054 -42.329 1.00 78.56 89 VAL A C 1
ATOM 720 O O . VAL A 1 89 ? -30.295 11.326 -41.371 1.00 78.56 89 VAL A O 1
ATOM 723 N N . GLU A 1 90 ? -30.889 12.203 -43.354 1.00 75.00 90 GLU A N 1
ATOM 724 C CA . GLU A 1 90 ? -32.219 11.599 -43.447 1.00 75.00 90 GLU A CA 1
ATOM 725 C C . GLU A 1 90 ? -32.155 10.066 -43.560 1.00 75.00 90 GLU A C 1
ATOM 727 O O . GLU A 1 90 ? -32.836 9.363 -42.818 1.00 75.00 90 GLU A O 1
ATOM 732 N N . GLN A 1 91 ? -31.246 9.522 -44.384 1.00 74.19 91 GLN A N 1
ATOM 733 C CA . GLN A 1 91 ? -30.987 8.071 -44.452 1.00 74.19 91 GLN A CA 1
ATOM 734 C C . GLN A 1 91 ? -30.505 7.462 -43.126 1.00 74.19 91 GLN A C 1
ATOM 736 O O . GLN A 1 91 ? -30.682 6.267 -42.906 1.00 74.19 91 GLN A O 1
ATOM 741 N N . ALA A 1 92 ? -29.881 8.256 -42.252 1.00 66.50 92 ALA A N 1
ATOM 742 C CA . ALA A 1 92 ? -29.457 7.826 -40.921 1.00 66.50 92 ALA A CA 1
ATOM 743 C C . ALA A 1 92 ? -30.571 7.963 -39.859 1.00 66.50 92 ALA A C 1
ATOM 745 O O . ALA A 1 92 ? -30.294 7.763 -38.678 1.00 66.50 92 ALA A O 1
ATOM 746 N N . ALA A 1 93 ? -31.805 8.288 -40.273 1.00 62.22 93 ALA A N 1
ATOM 747 C CA . ALA A 1 93 ? -32.987 8.472 -39.426 1.00 62.22 93 ALA A CA 1
ATOM 748 C C . ALA A 1 93 ? -32.800 9.503 -38.293 1.00 62.22 93 ALA A C 1
ATOM 750 O O . ALA A 1 93 ? -33.388 9.384 -37.220 1.00 62.22 93 ALA A O 1
ATOM 751 N N . LEU A 1 94 ? -31.968 10.526 -38.517 1.00 66.56 94 LEU A N 1
ATOM 752 C CA . LEU A 1 94 ? -31.700 11.573 -37.532 1.00 66.56 94 LEU A CA 1
ATOM 753 C C . LEU A 1 94 ? -32.790 12.652 -37.623 1.00 66.56 94 LEU A C 1
ATOM 755 O O . LEU A 1 94 ? -32.742 13.509 -38.502 1.00 66.56 94 LEU A O 1
ATOM 759 N N . THR A 1 95 ? -33.793 12.595 -36.745 1.00 59.09 95 THR A N 1
ATOM 760 C CA . THR A 1 95 ? -34.919 13.548 -36.719 1.00 59.09 95 THR A CA 1
ATOM 761 C C . THR A 1 95 ? -34.698 14.697 -35.734 1.00 59.09 95 THR A C 1
ATOM 763 O O . THR A 1 95 ? -34.028 14.544 -34.711 1.00 59.09 95 THR A O 1
ATOM 766 N N . ASN A 1 96 ? -35.324 15.846 -35.999 1.00 62.16 96 ASN A N 1
ATOM 767 C CA . ASN A 1 96 ? -35.359 16.959 -35.050 1.00 62.16 96 ASN A CA 1
ATOM 768 C C . ASN A 1 96 ? -36.271 16.606 -33.864 1.00 62.16 96 ASN A C 1
ATOM 770 O O . ASN A 1 96 ? -37.369 16.090 -34.064 1.00 62.16 96 ASN A O 1
ATOM 774 N N . GLY A 1 97 ? -35.830 16.905 -32.639 1.00 57.88 97 GLY A N 1
ATOM 775 C CA . GLY A 1 97 ? -36.700 16.913 -31.454 1.00 57.88 97 GLY A CA 1
ATOM 776 C C . GLY A 1 97 ? -36.257 16.058 -30.265 1.00 57.88 97 GLY A C 1
ATOM 777 O O . GLY A 1 97 ? -36.679 16.353 -29.148 1.00 57.88 97 GLY A O 1
ATOM 778 N N . HIS A 1 98 ? -35.379 15.062 -30.440 1.00 66.25 98 HIS A N 1
ATOM 779 C CA . HIS A 1 98 ? -34.864 14.262 -29.319 1.00 66.25 98 HIS A CA 1
ATOM 780 C C . HIS A 1 98 ? -33.342 14.169 -29.320 1.00 66.25 98 HIS A C 1
ATOM 782 O O . HIS A 1 98 ? -32.721 13.696 -30.273 1.00 66.25 98 HIS A O 1
ATOM 788 N N . LEU A 1 99 ? -32.750 14.640 -28.220 1.00 76.25 99 LEU A N 1
ATOM 789 C CA . LEU A 1 99 ? -31.325 14.509 -27.945 1.00 76.25 99 LEU A CA 1
ATOM 790 C C . LEU A 1 99 ? -30.938 13.020 -27.952 1.00 76.25 99 LEU A C 1
ATOM 792 O O . LEU A 1 99 ? -31.680 12.211 -27.393 1.00 76.25 99 LEU A O 1
ATOM 796 N N . PRO A 1 100 ? -29.799 12.637 -28.558 1.00 73.94 100 PRO A N 1
ATOM 797 C CA . PRO A 1 100 ? -29.357 11.247 -28.524 1.00 73.94 100 PRO A CA 1
ATOM 798 C C . PRO A 1 100 ? -29.161 10.770 -27.074 1.00 73.94 100 PRO A C 1
ATOM 800 O O . PRO A 1 100 ? -28.754 11.553 -26.212 1.00 73.94 100 PRO A O 1
ATOM 803 N N . GLU A 1 101 ? -29.465 9.497 -26.797 1.00 72.12 101 GLU A N 1
ATOM 804 C CA . GLU A 1 101 ? -29.225 8.865 -25.489 1.00 72.12 101 GLU A CA 1
ATOM 805 C C . GLU A 1 101 ? -27.721 8.767 -25.164 1.00 72.12 101 GLU A C 1
ATOM 807 O O . GLU A 1 101 ? -26.872 9.240 -25.914 1.00 72.12 101 GLU A O 1
ATOM 812 N N . LYS A 1 102 ? -27.348 8.162 -24.024 1.00 65.12 102 LYS A N 1
ATOM 813 C CA . LYS A 1 102 ? -25.933 8.035 -23.640 1.00 65.12 102 LYS A CA 1
ATOM 814 C C . LYS A 1 102 ? -25.109 7.390 -24.768 1.00 65.12 102 LYS A C 1
ATOM 816 O O . LYS A 1 102 ? -25.470 6.314 -25.250 1.00 65.12 102 LYS A O 1
ATOM 821 N N . PRO A 1 103 ? -23.956 7.976 -25.133 1.00 63.22 103 PRO A N 1
ATOM 822 C CA . PRO A 1 103 ? -23.080 7.399 -26.141 1.00 63.22 103 PRO A CA 1
ATOM 823 C C . PRO A 1 103 ? -22.609 6.000 -25.695 1.00 63.22 103 PRO A C 1
ATOM 825 O O . PRO A 1 103 ? -22.429 5.769 -24.495 1.00 63.22 103 PRO A O 1
ATOM 828 N N . PRO A 1 104 ? -22.368 5.062 -26.634 1.00 59.38 104 PRO A N 1
ATOM 829 C CA . PRO A 1 104 ? -21.821 3.740 -26.335 1.00 59.38 104 PRO A CA 1
ATOM 830 C C . PRO A 1 104 ? -20.663 3.806 -25.330 1.00 59.38 104 PRO A C 1
ATOM 832 O O . PRO A 1 104 ? -19.769 4.630 -25.492 1.00 59.38 104 PRO A O 1
ATOM 835 N N . SER A 1 105 ? -20.625 2.911 -24.338 1.00 56.94 105 SER A N 1
ATOM 836 C CA . SER A 1 105 ? -19.669 2.935 -23.207 1.00 56.94 105 SER A CA 1
ATOM 837 C C . SER A 1 105 ? -18.183 3.002 -23.599 1.00 56.94 105 SER A C 1
ATOM 839 O O . SER A 1 105 ? -17.351 3.450 -22.813 1.00 56.94 105 SER A O 1
ATOM 841 N N . ARG A 1 106 ? -17.841 2.611 -24.834 1.00 55.09 106 ARG A N 1
ATOM 842 C CA . ARG A 1 106 ? -16.497 2.748 -25.425 1.00 55.09 106 ARG A CA 1
ATOM 843 C C . ARG A 1 106 ? -16.132 4.184 -25.850 1.00 55.09 106 ARG A C 1
ATOM 845 O O . ARG A 1 106 ? -14.967 4.422 -26.144 1.00 55.09 106 ARG A O 1
ATOM 852 N N . LEU A 1 107 ? -17.094 5.114 -25.905 1.00 54.94 107 LEU A N 1
ATOM 853 C CA . LEU A 1 107 ? -16.931 6.522 -26.308 1.00 54.94 107 LEU A CA 1
ATOM 854 C C . LEU A 1 107 ? -16.825 7.498 -25.116 1.00 54.94 107 LEU A C 1
ATOM 856 O O . LEU A 1 107 ? -16.479 8.667 -25.306 1.00 54.94 107 LEU A O 1
ATOM 860 N N . THR A 1 108 ? -17.077 7.025 -23.892 1.00 54.69 108 THR A N 1
ATOM 861 C CA . THR A 1 108 ? -16.997 7.796 -22.636 1.00 54.69 108 THR A CA 1
ATOM 862 C C . THR A 1 108 ? -15.736 7.449 -21.850 1.00 54.69 108 THR A C 1
ATOM 864 O O . THR A 1 108 ? -15.397 6.273 -21.716 1.00 54.69 108 THR A O 1
ATOM 867 N N . LYS A 1 109 ? -15.041 8.444 -21.282 1.00 46.59 109 LYS A N 1
ATOM 868 C CA . LYS A 1 109 ? -13.880 8.183 -20.412 1.00 46.59 109 LYS A CA 1
ATOM 869 C C . LYS A 1 109 ? -14.321 7.563 -19.071 1.00 46.59 109 LYS A C 1
ATOM 871 O O . LYS A 1 109 ? -15.305 8.028 -18.494 1.00 46.59 109 LYS A O 1
ATOM 876 N N . PRO A 1 110 ? -13.581 6.589 -18.503 1.00 35.69 110 PRO A N 1
ATOM 877 C CA . PRO A 1 110 ? -13.761 6.207 -17.105 1.00 35.69 110 PRO A CA 1
ATOM 878 C C . PRO A 1 110 ? -13.379 7.376 -16.179 1.00 35.69 110 PRO A C 1
ATOM 880 O O . PRO A 1 110 ? -12.387 8.069 -16.418 1.00 35.69 110 PRO A O 1
ATOM 883 N N . LYS A 1 111 ? -14.173 7.589 -15.118 1.00 34.47 111 LYS A N 1
ATOM 884 C CA . LYS A 1 111 ? -13.938 8.616 -14.085 1.00 34.47 111 LYS A CA 1
ATOM 885 C C . LYS A 1 111 ? -12.503 8.511 -13.532 1.00 34.47 111 LYS A C 1
ATOM 887 O O . LYS A 1 111 ? -12.091 7.405 -13.169 1.00 34.47 111 LYS A O 1
ATOM 892 N N . PRO A 1 112 ? -11.745 9.616 -13.392 1.00 29.92 112 PRO A N 1
ATOM 893 C CA . PRO A 1 112 ? -10.496 9.580 -12.643 1.00 29.92 112 PRO A CA 1
ATOM 894 C C . PRO A 1 112 ? -10.803 9.272 -11.172 1.00 29.92 112 PRO A C 1
ATOM 896 O O . PRO A 1 112 ? -11.556 9.991 -10.516 1.00 29.92 112 PRO A O 1
ATOM 899 N N . ARG A 1 113 ? -10.218 8.191 -10.650 1.00 26.89 113 ARG A N 1
ATOM 900 C CA . ARG A 1 113 ? -10.184 7.912 -9.212 1.00 26.89 113 ARG A CA 1
ATOM 901 C C . ARG A 1 113 ? -9.123 8.805 -8.574 1.00 26.89 113 ARG A C 1
ATOM 903 O O . ARG A 1 113 ? -7.939 8.669 -8.874 1.00 26.89 113 ARG A O 1
ATOM 910 N N . LEU A 1 114 ? -9.554 9.707 -7.698 1.00 28.62 114 LEU A N 1
ATOM 911 C CA . LEU A 1 114 ? -8.679 10.377 -6.744 1.00 28.62 114 LEU A CA 1
ATOM 912 C C . LEU A 1 114 ? -8.211 9.325 -5.731 1.00 28.62 114 LEU A C 1
ATOM 914 O O . LEU A 1 114 ? -9.026 8.750 -5.016 1.00 28.62 114 LEU A O 1
ATOM 918 N N . ILE A 1 115 ? -6.908 9.067 -5.681 1.00 29.20 115 ILE A N 1
ATOM 919 C CA . ILE A 1 115 ? -6.291 8.325 -4.582 1.00 29.20 115 ILE A CA 1
ATOM 920 C C . ILE A 1 115 ? -5.584 9.362 -3.719 1.00 29.20 115 ILE A C 1
ATOM 922 O O . ILE A 1 115 ? -4.583 9.943 -4.134 1.00 29.20 115 ILE A O 1
ATOM 926 N N . VAL A 1 116 ? -6.121 9.601 -2.527 1.00 26.30 116 VAL A N 1
ATOM 927 C CA . VAL A 1 116 ? -5.417 10.321 -1.465 1.00 26.30 116 VAL A CA 1
ATOM 928 C C . VAL A 1 116 ? -4.494 9.317 -0.779 1.00 26.30 116 VAL A C 1
ATOM 930 O O . VAL A 1 116 ? -4.948 8.285 -0.291 1.00 26.30 116 VAL A O 1
ATOM 933 N N . SER A 1 117 ? -3.193 9.603 -0.760 1.00 29.47 117 SER A N 1
ATOM 934 C CA . SER A 1 117 ? -2.216 8.898 0.072 1.00 29.47 117 SER A CA 1
ATOM 935 C C . SER A 1 117 ? -1.796 9.819 1.214 1.00 29.47 117 SER A C 1
ATOM 937 O O . SER A 1 117 ? -1.363 10.941 0.971 1.00 29.47 117 SER A O 1
ATOM 939 N N . GLN A 1 118 ? -1.923 9.340 2.452 1.00 32.25 118 GLN A N 1
ATOM 940 C CA . GLN A 1 118 ? -1.548 10.050 3.682 1.00 32.25 118 GLN A CA 1
ATOM 941 C C . GLN A 1 118 ? -0.083 9.839 4.108 1.00 32.25 118 GLN A C 1
ATOM 943 O O . GLN A 1 118 ? 0.286 10.167 5.229 1.00 32.25 118 GLN A O 1
ATOM 948 N N . ARG A 1 119 ? 0.798 9.317 3.248 1.00 33.31 119 ARG A N 1
ATOM 949 C CA . ARG A 1 119 ? 2.227 9.204 3.581 1.00 33.31 119 ARG A CA 1
ATOM 950 C C . ARG A 1 119 ? 3.023 10.227 2.796 1.00 33.31 119 ARG A C 1
ATOM 952 O O . ARG A 1 119 ? 3.494 9.874 1.733 1.00 33.31 119 ARG A O 1
ATOM 959 N N . TYR A 1 120 ? 3.113 11.460 3.301 1.00 32.19 120 TYR A N 1
ATOM 960 C CA . TYR A 1 120 ? 4.247 12.397 3.156 1.00 32.19 120 TYR A CA 1
ATOM 961 C C . TYR A 1 120 ? 3.920 13.727 3.867 1.00 32.19 120 TYR A C 1
ATOM 963 O O . TYR A 1 120 ? 3.806 14.779 3.244 1.00 32.19 120 TYR A O 1
ATOM 971 N N . THR A 1 121 ? 3.831 13.721 5.194 1.00 28.41 121 THR A N 1
ATOM 972 C CA . THR A 1 121 ? 4.314 14.866 5.978 1.00 28.41 121 THR A CA 1
ATOM 973 C C . THR A 1 121 ? 5.793 14.613 6.230 1.00 28.41 121 THR A C 1
ATOM 975 O O . THR A 1 121 ? 6.198 14.127 7.279 1.00 28.41 121 THR A O 1
ATOM 978 N N . GLN A 1 122 ? 6.634 14.910 5.234 1.00 33.28 122 GLN A N 1
ATOM 979 C CA . GLN A 1 122 ? 7.987 15.320 5.596 1.00 33.28 122 GLN A CA 1
ATOM 980 C C . GLN A 1 122 ? 7.811 16.544 6.490 1.00 33.28 122 GLN A C 1
ATOM 982 O O . GLN A 1 122 ? 7.237 17.544 6.050 1.00 33.28 122 GLN A O 1
ATOM 987 N N . ILE A 1 123 ? 8.267 16.443 7.737 1.00 36.53 123 ILE A N 1
ATOM 988 C CA . ILE A 1 123 ? 8.578 17.608 8.556 1.00 36.53 123 ILE A CA 1
ATOM 989 C C . ILE A 1 123 ? 9.538 18.435 7.697 1.00 36.53 123 ILE A C 1
ATOM 991 O O . ILE A 1 123 ? 10.667 18.044 7.424 1.00 36.53 123 ILE A O 1
ATOM 995 N N . ARG A 1 124 ? 9.005 19.514 7.122 1.00 36.09 124 ARG A N 1
ATOM 996 C CA . ARG A 1 124 ? 9.659 20.387 6.135 1.00 36.09 124 ARG A CA 1
ATOM 997 C C . ARG A 1 124 ? 10.587 21.403 6.799 1.00 36.09 124 ARG A C 1
ATOM 999 O O . ARG A 1 124 ? 10.922 22.409 6.172 1.00 36.09 124 ARG A O 1
ATOM 1006 N N . GLU A 1 125 ? 10.949 21.167 8.049 1.00 42.03 125 GLU A N 1
ATOM 1007 C CA . GLU A 1 125 ? 11.774 22.058 8.842 1.00 42.03 125 GLU A CA 1
ATOM 1008 C C . GLU A 1 125 ? 13.228 21.599 8.702 1.00 42.03 125 GLU A C 1
ATOM 1010 O O . GLU A 1 125 ? 13.555 20.450 8.980 1.00 42.03 125 GLU A O 1
ATOM 1015 N N . ASN A 1 126 ? 14.077 22.508 8.218 1.00 42.94 126 ASN A N 1
ATOM 1016 C CA . ASN A 1 126 ? 15.539 22.392 8.135 1.00 42.94 126 ASN A CA 1
ATOM 1017 C C . ASN A 1 126 ? 16.129 21.646 6.924 1.00 42.94 126 ASN A C 1
ATOM 1019 O O . ASN A 1 126 ? 17.095 20.901 7.050 1.00 42.94 126 ASN A O 1
ATOM 1023 N N . GLN A 1 127 ? 15.622 21.914 5.719 1.00 44.44 127 GLN A N 1
ATOM 1024 C CA . GLN A 1 127 ? 16.520 21.942 4.556 1.00 44.44 127 GLN A CA 1
ATOM 1025 C C . GLN A 1 127 ? 16.882 23.399 4.287 1.00 44.44 127 GLN A C 1
ATOM 1027 O O . GLN A 1 127 ? 15.965 24.214 4.151 1.00 44.44 127 GLN A O 1
ATOM 1032 N N . ASP A 1 128 ? 18.179 23.713 4.188 1.00 47.56 128 ASP A N 1
ATOM 1033 C CA . ASP A 1 128 ? 18.644 24.985 3.631 1.00 47.56 128 ASP A CA 1
ATOM 1034 C C . ASP A 1 128 ? 18.111 25.082 2.208 1.00 47.56 128 ASP A C 1
ATOM 1036 O O . ASP A 1 128 ? 18.565 24.420 1.271 1.00 47.56 128 ASP A O 1
ATOM 1040 N N . ARG A 1 129 ? 17.029 25.840 2.066 1.00 56.00 129 ARG A N 1
ATOM 1041 C CA . ARG A 1 129 ? 16.411 26.078 0.777 1.00 56.00 129 ARG A CA 1
ATOM 1042 C C . ARG A 1 129 ? 17.162 27.244 0.162 1.00 56.00 129 ARG A C 1
ATOM 1044 O O . ARG A 1 129 ? 17.082 28.326 0.735 1.00 56.00 129 ARG A O 1
ATOM 1051 N N . PRO A 1 130 ? 17.822 27.068 -0.994 1.00 61.25 130 PRO A N 1
ATOM 1052 C CA . PRO A 1 130 ? 18.441 28.195 -1.664 1.00 61.25 130 PRO A CA 1
ATOM 1053 C C . PRO A 1 130 ? 17.379 29.269 -1.922 1.00 61.25 130 PRO A C 1
ATOM 1055 O O . PRO A 1 130 ? 16.210 28.951 -2.208 1.00 61.25 130 PRO A O 1
ATOM 1058 N N . ASP A 1 131 ? 17.794 30.533 -1.857 1.00 64.12 131 ASP A N 1
ATOM 1059 C CA . ASP A 1 131 ? 16.928 31.711 -2.009 1.00 64.12 131 ASP A CA 1
ATOM 1060 C C . ASP A 1 131 ? 16.201 31.750 -3.364 1.00 64.12 131 ASP A C 1
ATOM 1062 O O . ASP A 1 131 ? 15.301 32.554 -3.582 1.00 64.12 131 ASP A O 1
ATOM 1066 N N . GLY A 1 132 ? 16.506 30.815 -4.273 1.00 66.62 132 GLY A N 1
ATOM 1067 C CA . GLY A 1 132 ? 15.803 30.647 -5.543 1.00 66.62 132 GLY A CA 1
ATOM 1068 C C . GLY A 1 132 ? 16.045 31.824 -6.480 1.00 66.62 132 GLY A C 1
ATOM 1069 O O . GLY A 1 132 ? 15.217 32.096 -7.346 1.00 66.62 132 GLY A O 1
ATOM 1070 N N . ILE A 1 133 ? 17.147 32.545 -6.266 1.00 79.12 133 ILE A N 1
ATOM 1071 C CA . ILE A 1 133 ? 17.624 33.617 -7.121 1.00 79.12 133 ILE A CA 1
ATOM 1072 C C . ILE A 1 133 ? 18.816 33.118 -7.933 1.00 79.12 133 ILE A C 1
ATOM 1074 O O . ILE A 1 133 ? 19.753 32.527 -7.399 1.00 79.12 133 ILE A O 1
ATOM 1078 N N . THR A 1 134 ? 18.746 33.349 -9.232 1.00 79.31 134 THR A N 1
ATOM 1079 C CA . THR A 1 134 ? 19.830 33.178 -10.195 1.00 79.31 134 THR A CA 1
ATOM 1080 C C . THR A 1 134 ? 20.070 34.523 -10.871 1.00 79.31 134 THR A C 1
ATOM 1082 O O . THR A 1 134 ? 19.194 35.390 -10.835 1.00 79.31 134 THR A O 1
ATOM 1085 N N . ASP A 1 135 ? 21.200 34.683 -11.556 1.00 75.69 135 ASP A N 1
ATOM 1086 C CA . ASP A 1 135 ? 21.523 35.935 -12.262 1.00 75.69 135 ASP A CA 1
ATOM 1087 C C . ASP A 1 135 ? 20.497 36.296 -13.356 1.00 75.69 135 ASP A C 1
ATOM 1089 O O . ASP A 1 135 ? 20.406 37.448 -13.769 1.00 75.69 135 ASP A O 1
ATOM 1093 N N . GLU A 1 136 ? 19.679 35.322 -13.775 1.00 80.88 136 GLU A N 1
ATOM 1094 C CA . GLU A 1 136 ? 18.638 35.465 -14.802 1.00 80.88 136 GLU A CA 1
ATOM 1095 C C . GLU A 1 136 ? 17.208 35.647 -14.253 1.00 80.88 136 GLU A C 1
ATOM 1097 O O . GLU A 1 136 ? 16.314 36.100 -14.969 1.00 80.88 136 GLU A O 1
ATOM 1102 N N . LYS A 1 137 ? 16.926 35.255 -13.000 1.00 85.69 137 LYS A N 1
ATOM 1103 C CA . LYS A 1 137 ? 15.557 35.278 -12.448 1.00 85.69 137 LYS A CA 1
ATOM 1104 C C . LYS A 1 137 ? 15.509 35.089 -10.937 1.00 85.69 137 LYS A C 1
ATOM 1106 O O . LYS A 1 137 ? 16.353 34.428 -10.340 1.00 85.69 137 LYS A O 1
ATOM 1111 N N . CYS A 1 138 ? 14.437 35.577 -10.322 1.00 84.44 138 CYS A N 1
ATOM 1112 C CA . CYS A 1 138 ? 14.081 35.242 -8.949 1.00 84.44 138 CYS A CA 1
ATOM 1113 C C . CYS A 1 138 ? 12.788 34.421 -8.915 1.00 84.44 138 CYS A C 1
ATOM 1115 O O . CYS A 1 138 ? 11.699 34.934 -9.183 1.00 84.44 138 CYS A O 1
ATOM 1117 N N . ASP A 1 139 ? 12.881 33.150 -8.524 1.00 79.19 139 ASP A N 1
ATOM 1118 C CA . ASP A 1 139 ? 11.729 32.253 -8.419 1.00 79.19 139 ASP A CA 1
ATOM 1119 C C . ASP A 1 139 ? 10.802 32.603 -7.243 1.00 79.19 139 ASP A C 1
ATOM 1121 O O . ASP A 1 139 ? 9.621 32.238 -7.288 1.00 79.19 139 ASP A O 1
ATOM 1125 N N . LEU A 1 140 ? 11.303 33.317 -6.224 1.00 81.56 140 LEU A N 1
ATOM 1126 C CA . LEU A 1 140 ? 10.503 33.859 -5.114 1.00 81.56 140 LEU A CA 1
ATOM 1127 C C . LEU A 1 140 ? 9.654 35.050 -5.556 1.00 81.56 140 LEU A C 1
ATOM 1129 O O . LEU A 1 140 ? 8.466 35.111 -5.249 1.00 81.56 140 LEU A O 1
ATOM 1133 N N . CYS A 1 141 ? 10.259 35.985 -6.287 1.00 81.75 141 CYS A N 1
ATOM 1134 C CA . CYS A 1 141 ? 9.604 37.220 -6.699 1.00 81.75 141 CYS A CA 1
ATOM 1135 C C . CYS A 1 141 ? 8.911 37.135 -8.061 1.00 81.75 141 CYS A C 1
ATOM 1137 O O . CYS A 1 141 ? 8.147 38.036 -8.392 1.00 81.75 141 CYS A O 1
ATOM 1139 N N . LYS A 1 142 ? 9.149 36.058 -8.822 1.00 81.50 142 LYS A N 1
ATOM 1140 C CA . LYS A 1 142 ? 8.657 35.850 -10.193 1.00 81.50 142 LYS A CA 1
ATOM 1141 C C . LYS A 1 142 ? 9.047 36.982 -11.149 1.00 81.50 142 LYS A C 1
ATOM 1143 O O . LYS A 1 142 ? 8.275 37.339 -12.031 1.00 81.50 142 LYS A O 1
ATOM 1148 N N . VAL A 1 143 ? 10.258 37.512 -10.980 1.00 82.94 143 VAL A N 1
ATOM 1149 C CA . VAL A 1 143 ? 10.840 38.542 -11.852 1.00 82.94 143 VAL A CA 1
ATOM 1150 C C . VAL A 1 143 ? 12.025 37.977 -12.627 1.00 82.94 143 VAL A C 1
ATOM 1152 O O . VAL A 1 143 ? 12.759 37.128 -12.115 1.00 82.94 143 VAL A O 1
ATOM 1155 N N . ILE A 1 144 ? 12.190 38.447 -13.859 1.00 83.69 144 ILE A N 1
ATOM 1156 C CA . ILE A 1 144 ? 13.376 38.196 -14.681 1.00 83.69 144 ILE A CA 1
ATOM 1157 C C . ILE A 1 144 ? 14.433 39.218 -14.259 1.00 83.69 144 ILE A C 1
ATOM 1159 O O . ILE A 1 144 ? 14.108 40.390 -14.076 1.00 83.69 144 ILE A O 1
ATOM 1163 N N . LEU A 1 145 ? 15.665 38.763 -14.054 1.00 84.19 145 LEU A N 1
ATOM 1164 C CA . LEU A 1 145 ? 16.782 39.587 -13.598 1.00 84.19 145 LEU A CA 1
ATOM 1165 C C . LEU A 1 145 ? 17.891 39.591 -14.650 1.00 84.19 145 LEU A C 1
ATOM 1167 O O . LEU A 1 145 ? 18.002 38.681 -15.466 1.00 84.19 145 LEU A O 1
ATOM 1171 N N . SER A 1 146 ? 18.704 40.638 -14.617 1.00 81.00 146 SER A N 1
ATOM 1172 C CA . SER A 1 146 ? 20.015 40.680 -15.261 1.00 81.00 146 SER A CA 1
ATOM 1173 C C . SER A 1 146 ? 21.122 40.630 -14.198 1.00 81.00 146 SER A C 1
ATOM 1175 O O . SER A 1 146 ? 20.862 41.031 -13.054 1.00 81.00 146 SER A O 1
ATOM 1177 N N . PRO A 1 147 ? 22.363 40.249 -14.555 1.00 75.19 147 PRO A N 1
ATOM 1178 C CA . PRO A 1 147 ? 23.477 40.157 -13.607 1.00 75.19 147 PRO A CA 1
ATOM 1179 C C . PRO A 1 147 ? 23.729 41.443 -12.802 1.00 75.19 147 PRO A C 1
ATOM 1181 O O . PRO A 1 147 ? 24.063 41.376 -11.624 1.00 75.19 147 PRO A O 1
ATOM 1184 N N . HIS A 1 148 ? 23.502 42.619 -13.399 1.00 74.31 148 HIS A N 1
ATOM 1185 C CA . HIS A 1 148 ? 23.675 43.915 -12.730 1.00 74.31 148 HIS A CA 1
ATOM 1186 C C . HIS A 1 148 ? 22.524 44.249 -11.766 1.00 74.31 148 HIS A C 1
ATOM 1188 O O . HIS A 1 148 ? 22.750 44.779 -10.686 1.00 74.31 148 HIS A O 1
ATOM 1194 N N . THR A 1 149 ? 21.294 43.866 -12.112 1.00 81.19 149 THR A N 1
ATOM 1195 C CA . THR A 1 149 ? 20.091 44.101 -11.287 1.00 81.19 149 THR A CA 1
ATOM 1196 C C . THR A 1 149 ? 19.866 43.030 -10.217 1.00 81.19 149 THR A C 1
ATOM 1198 O O . THR A 1 149 ? 19.030 43.199 -9.332 1.00 81.19 149 THR A O 1
ATOM 1201 N N . ALA A 1 150 ? 20.564 41.892 -10.302 1.00 80.69 150 ALA A N 1
ATOM 1202 C CA . ALA A 1 150 ? 20.369 40.773 -9.386 1.00 80.69 150 ALA A CA 1
ATOM 1203 C C . ALA A 1 150 ? 20.796 41.123 -7.956 1.00 80.69 150 ALA A C 1
ATOM 1205 O O . ALA A 1 150 ? 20.134 40.708 -7.006 1.00 80.69 150 ALA A O 1
ATOM 1206 N N . GLN A 1 151 ? 21.867 41.908 -7.806 1.00 81.56 151 GLN A N 1
ATOM 1207 C CA . GLN A 1 151 ? 22.336 42.359 -6.499 1.00 81.56 151 GLN A CA 1
ATOM 1208 C C . GLN A 1 151 ? 21.383 43.395 -5.891 1.00 81.56 151 GLN A C 1
ATOM 1210 O O . GLN A 1 151 ? 20.921 43.205 -4.770 1.00 81.56 151 GLN A O 1
ATOM 1215 N N . GLU A 1 152 ? 20.981 44.404 -6.666 1.00 83.88 152 GLU A N 1
ATOM 1216 C CA . GLU A 1 152 ? 19.981 45.393 -6.243 1.00 83.88 152 GLU A CA 1
ATOM 1217 C C . GLU A 1 152 ? 18.649 44.726 -5.856 1.00 83.88 152 GLU A C 1
ATOM 1219 O O . GLU A 1 152 ? 18.031 45.079 -4.855 1.00 83.88 152 GLU A O 1
ATOM 1224 N N . HIS A 1 153 ? 18.218 43.694 -6.595 1.00 85.81 153 HIS A N 1
ATOM 1225 C CA . HIS A 1 153 ? 17.000 42.947 -6.282 1.00 85.81 153 HIS A CA 1
ATOM 1226 C C . HIS A 1 153 ? 17.059 42.245 -4.917 1.00 85.81 153 HIS A C 1
ATOM 1228 O O . HIS A 1 153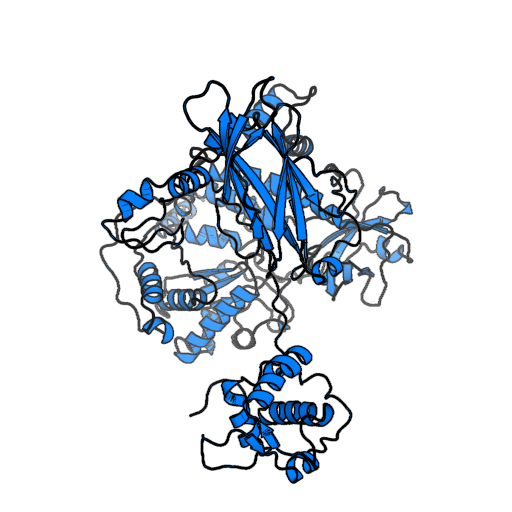 ? 16.050 42.232 -4.205 1.00 85.81 153 HIS A O 1
ATOM 1234 N N . LYS A 1 154 ? 18.214 41.673 -4.542 1.00 83.50 154 LYS A N 1
ATOM 1235 C CA . LYS A 1 154 ? 18.402 41.013 -3.235 1.00 83.50 154 LYS A CA 1
ATOM 1236 C C . LYS A 1 154 ? 18.215 41.986 -2.077 1.00 83.50 154 LYS A C 1
ATOM 1238 O O . LYS A 1 154 ? 17.709 41.587 -1.034 1.00 83.50 154 LYS A O 1
ATOM 1243 N N . GLU A 1 155 ? 18.582 43.244 -2.287 1.00 83.94 155 GLU A N 1
ATOM 1244 C CA . GLU A 1 155 ? 18.503 44.312 -1.289 1.00 83.94 155 GLU A CA 1
ATOM 1245 C C . GLU A 1 155 ? 17.104 44.944 -1.208 1.00 83.94 155 GLU A C 1
ATOM 1247 O O . GLU A 1 155 ? 16.815 45.705 -0.285 1.00 83.94 155 GLU A O 1
ATOM 1252 N N . THR A 1 156 ? 16.184 44.594 -2.118 1.00 87.69 156 THR A N 1
ATOM 1253 C CA . THR A 1 156 ? 14.803 45.084 -2.035 1.00 87.69 156 THR A CA 1
ATOM 1254 C C . THR A 1 156 ? 14.083 44.567 -0.784 1.00 87.69 156 THR A C 1
ATOM 1256 O O . THR A 1 156 ? 14.156 43.387 -0.418 1.00 87.69 156 THR A O 1
ATOM 1259 N N . GLU A 1 157 ? 13.305 45.454 -0.157 1.00 87.12 157 GLU A N 1
ATOM 1260 C CA . GLU A 1 157 ? 12.532 45.177 1.062 1.00 87.12 157 GLU A CA 1
ATOM 1261 C C . GLU A 1 157 ? 11.602 43.963 0.880 1.00 87.12 157 GLU A C 1
ATOM 1263 O O . GLU A 1 157 ? 11.588 43.041 1.696 1.00 87.12 157 GLU A O 1
ATOM 1268 N N . ILE A 1 158 ? 10.880 43.896 -0.245 1.00 85.94 158 ILE A N 1
ATOM 1269 C CA . ILE A 1 158 ? 9.944 42.799 -0.530 1.00 85.94 158 ILE A CA 1
ATOM 1270 C C . ILE A 1 158 ? 10.650 41.447 -0.711 1.00 85.94 158 ILE A C 1
ATOM 1272 O O . ILE A 1 158 ? 10.110 40.415 -0.306 1.00 85.94 158 ILE A O 1
ATOM 1276 N N . HIS A 1 159 ? 11.848 41.430 -1.307 1.00 86.81 159 HIS A N 1
ATOM 1277 C CA . HIS A 1 159 ? 12.628 40.206 -1.480 1.00 86.81 159 HIS A CA 1
ATOM 1278 C C . HIS A 1 159 ? 13.128 39.708 -0.123 1.00 86.81 159 HIS A C 1
ATOM 1280 O O . HIS A 1 159 ? 12.907 38.548 0.228 1.00 86.81 159 HIS A O 1
ATOM 1286 N N . THR A 1 160 ? 13.693 40.610 0.680 1.00 88.00 160 THR A N 1
ATOM 1287 C CA . THR A 1 160 ? 14.171 40.313 2.036 1.00 88.00 160 THR A CA 1
ATOM 1288 C C . THR A 1 160 ? 13.056 39.740 2.916 1.00 88.00 160 THR A C 1
ATOM 1290 O O . THR A 1 160 ? 13.241 38.714 3.574 1.00 88.00 160 THR A O 1
ATOM 1293 N N . LEU A 1 161 ? 11.854 40.328 2.867 1.00 88.00 161 LEU A N 1
ATOM 1294 C CA . LEU A 1 161 ? 10.690 39.836 3.610 1.00 88.00 161 LEU A CA 1
ATOM 1295 C C . LEU A 1 161 ? 10.220 38.450 3.134 1.00 88.00 161 LEU A C 1
ATOM 1297 O O . LEU A 1 161 ? 9.848 37.610 3.956 1.00 88.00 161 LEU A O 1
ATOM 1301 N N . ARG A 1 162 ? 10.258 38.167 1.822 1.00 88.62 162 ARG A N 1
ATOM 1302 C CA . ARG A 1 162 ? 9.919 36.840 1.265 1.00 88.62 162 ARG A CA 1
ATOM 1303 C C . ARG A 1 162 ? 10.908 35.766 1.702 1.00 88.62 162 ARG A C 1
ATOM 1305 O O . ARG A 1 162 ? 10.488 34.650 2.018 1.00 88.62 162 ARG A O 1
ATOM 1312 N N . VAL A 1 163 ? 12.198 36.098 1.734 1.00 85.50 163 VAL A N 1
ATOM 1313 C CA . VAL A 1 163 ? 13.245 35.208 2.249 1.00 85.50 163 VAL A CA 1
ATOM 1314 C C . VAL A 1 163 ? 13.008 34.944 3.734 1.00 85.50 163 VAL A C 1
ATOM 1316 O O . VAL A 1 163 ? 12.898 33.781 4.119 1.00 85.50 163 VAL A O 1
ATOM 1319 N N . ALA A 1 164 ? 12.804 35.989 4.545 1.00 85.19 164 ALA A N 1
ATOM 1320 C CA . ALA A 1 164 ? 12.521 35.855 5.975 1.00 85.19 164 ALA A CA 1
ATOM 1321 C C . ALA A 1 164 ? 11.281 34.985 6.250 1.00 85.19 164 ALA A C 1
ATOM 1323 O O . ALA A 1 164 ? 11.333 34.083 7.082 1.00 85.19 164 ALA A O 1
ATOM 1324 N N . TYR A 1 165 ? 10.192 35.161 5.496 1.00 86.25 165 TYR A N 1
ATOM 1325 C CA . TYR A 1 165 ? 8.994 34.319 5.604 1.00 86.25 165 TYR A CA 1
ATOM 1326 C C . TYR A 1 165 ? 9.259 32.841 5.273 1.00 86.25 165 TYR A C 1
ATOM 1328 O O . TYR A 1 165 ? 8.648 31.953 5.867 1.00 86.25 165 TYR A O 1
ATOM 1336 N N . ARG A 1 166 ? 10.188 32.555 4.351 1.00 79.81 166 ARG A N 1
ATOM 1337 C CA . ARG A 1 166 ? 10.541 31.190 3.936 1.00 79.81 166 ARG A CA 1
ATOM 1338 C C . ARG A 1 166 ? 11.532 30.503 4.877 1.00 79.81 166 ARG A C 1
ATOM 1340 O O . ARG A 1 166 ? 11.412 29.291 5.056 1.00 79.81 166 ARG A O 1
ATOM 1347 N N . THR A 1 167 ? 12.512 31.230 5.412 1.00 77.44 167 THR A N 1
ATOM 1348 C CA . THR A 1 167 ? 13.663 30.654 6.137 1.00 77.44 167 THR A CA 1
ATOM 1349 C C . THR A 1 167 ? 13.636 30.931 7.639 1.00 77.44 167 THR A C 1
ATOM 1351 O O . THR A 1 167 ? 14.073 30.090 8.419 1.00 77.44 167 THR A O 1
ATOM 1354 N N . LYS A 1 168 ? 13.089 32.074 8.067 1.00 78.75 168 LYS A N 1
ATOM 1355 C CA . LYS A 1 168 ? 13.085 32.539 9.462 1.00 78.75 168 LYS A CA 1
ATOM 1356 C C . LYS A 1 168 ? 11.716 33.083 9.879 1.00 78.75 168 LYS A C 1
ATOM 1358 O O . LYS A 1 168 ? 11.642 34.121 10.516 1.00 78.75 168 LYS A O 1
ATOM 1363 N N . LYS A 1 169 ? 10.617 32.377 9.581 1.00 81.25 169 LYS A N 1
ATOM 1364 C CA . LYS A 1 169 ? 9.238 32.845 9.864 1.00 81.25 169 LYS A CA 1
ATOM 1365 C C . LYS A 1 169 ? 9.021 33.336 11.310 1.00 81.25 169 LYS A C 1
ATOM 1367 O O . LYS A 1 169 ? 8.248 34.263 11.522 1.00 81.25 169 LYS A O 1
ATOM 1372 N N . LYS A 1 170 ? 9.725 32.761 12.293 1.00 80.62 170 LYS A N 1
ATOM 1373 C CA . LYS A 1 170 ? 9.665 33.184 13.705 1.00 80.62 170 LYS A CA 1
ATOM 1374 C C . LYS A 1 170 ? 10.202 34.600 13.960 1.00 80.62 170 LYS A C 1
ATOM 1376 O O . LYS A 1 170 ? 9.886 35.170 14.991 1.00 80.62 170 LYS A O 1
ATOM 1381 N N . SER A 1 171 ? 10.960 35.203 13.038 1.00 80.69 171 SER A N 1
ATOM 1382 C CA . SER A 1 171 ? 11.445 36.586 13.183 1.00 80.69 171 SER A CA 1
ATOM 1383 C C . SER A 1 171 ? 10.323 37.628 13.194 1.00 80.69 171 SER A C 1
ATOM 1385 O O . SER A 1 171 ? 10.566 38.773 13.552 1.00 80.69 171 SER A O 1
ATOM 1387 N N . PHE A 1 172 ? 9.108 37.257 12.780 1.00 83.62 172 PHE A N 1
ATOM 1388 C CA . PHE A 1 172 ? 7.923 38.116 12.853 1.00 83.62 172 PHE A CA 1
ATOM 1389 C C . PHE A 1 172 ? 7.142 37.947 14.168 1.00 83.62 172 PHE A C 1
ATOM 1391 O O . PHE A 1 172 ? 6.111 38.591 14.348 1.00 83.62 172 PHE A O 1
ATOM 1398 N N . ASP A 1 173 ? 7.584 37.073 15.079 1.00 80.69 173 ASP A N 1
ATOM 1399 C CA . ASP A 1 173 ? 6.839 36.770 16.305 1.00 80.69 173 ASP A CA 1
ATOM 1400 C C . ASP A 1 173 ? 6.969 37.880 17.357 1.00 80.69 173 ASP A C 1
ATOM 1402 O O . ASP A 1 173 ? 6.015 38.139 18.092 1.00 80.69 173 ASP A O 1
ATOM 1406 N N . ASP A 1 174 ? 8.094 38.598 17.361 1.00 78.44 174 ASP A N 1
ATOM 1407 C CA . ASP A 1 174 ? 8.393 39.679 18.309 1.00 78.44 174 ASP A CA 1
ATOM 1408 C C . ASP A 1 174 ? 7.425 40.868 18.201 1.00 78.44 174 ASP A C 1
ATOM 1410 O O . ASP A 1 174 ? 7.373 41.711 19.089 1.00 78.44 174 ASP A O 1
ATOM 1414 N N . THR A 1 175 ? 6.645 40.956 17.124 1.00 78.81 175 THR A N 1
ATOM 1415 C CA . THR A 1 175 ? 5.650 42.014 16.894 1.00 78.81 175 THR A CA 1
ATOM 1416 C C . THR A 1 175 ? 4.215 41.515 17.049 1.00 78.81 175 THR A C 1
ATOM 1418 O O . THR A 1 175 ? 3.276 42.296 16.899 1.00 78.81 175 THR A O 1
ATOM 1421 N N . LYS A 1 176 ? 4.001 40.232 17.386 1.00 77.75 176 LYS A N 1
ATOM 1422 C CA . LYS A 1 176 ? 2.655 39.634 17.457 1.00 77.75 176 LYS A CA 1
ATOM 1423 C C . LYS A 1 176 ? 1.717 40.273 18.470 1.00 77.75 176 LYS A C 1
ATOM 1425 O O . LYS A 1 176 ? 0.507 40.188 18.300 1.00 77.75 176 LYS A O 1
ATOM 1430 N N . HIS A 1 177 ? 2.275 40.888 19.503 1.00 79.44 177 HIS A N 1
ATOM 1431 C CA . HIS A 1 177 ? 1.528 41.554 20.563 1.00 79.44 177 HIS A CA 1
ATOM 1432 C C . HIS A 1 177 ? 1.207 43.022 20.241 1.00 79.44 177 HIS A C 1
ATOM 1434 O O . HIS A 1 177 ? 0.538 43.670 21.032 1.00 79.44 177 HIS A O 1
ATOM 1440 N N . PHE A 1 178 ? 1.658 43.560 19.099 1.00 82.69 178 PHE A N 1
ATOM 1441 C CA . PHE A 1 178 ? 1.451 44.973 18.751 1.00 82.69 178 PHE A CA 1
ATOM 1442 C C . PHE A 1 178 ? 0.102 45.221 18.066 1.00 82.69 178 PHE A C 1
ATOM 1444 O O . PHE A 1 178 ? -0.499 46.275 18.257 1.00 82.69 178 PHE A O 1
ATOM 1451 N N . LEU A 1 179 ? -0.385 44.259 17.275 1.00 84.75 179 LEU A N 1
ATOM 1452 C CA . LEU A 1 179 ? -1.643 44.367 16.537 1.00 84.75 179 LEU A CA 1
ATOM 1453 C C . LEU A 1 179 ? -2.520 43.130 16.724 1.00 84.75 179 LEU A C 1
ATOM 1455 O O . LEU A 1 179 ? -2.045 41.996 16.660 1.00 84.75 179 LEU A O 1
ATOM 1459 N N . SER A 1 180 ? -3.827 43.362 16.826 1.00 85.00 180 SER A N 1
ATOM 1460 C CA . SER A 1 180 ? -4.847 42.350 16.556 1.00 85.00 180 SER A CA 1
ATOM 1461 C C . SER A 1 180 ? -5.387 42.542 15.144 1.00 85.00 180 SER A C 1
ATOM 1463 O O . SER A 1 180 ? -5.667 43.669 14.744 1.00 85.00 180 SER A O 1
ATOM 1465 N N . VAL A 1 181 ? -5.551 41.450 14.395 1.00 86.06 181 VAL A N 1
ATOM 1466 C CA . VAL A 1 181 ? -6.204 41.465 13.079 1.00 86.06 181 VAL A CA 1
ATOM 1467 C C . VAL A 1 181 ? -7.325 40.440 13.086 1.00 86.06 181 VAL A C 1
ATOM 1469 O O . VAL A 1 181 ? -7.064 39.242 13.246 1.00 86.06 181 VAL A O 1
ATOM 1472 N N . GLN A 1 182 ? -8.547 40.925 12.902 1.00 85.44 182 GLN A N 1
ATOM 1473 C CA . GLN A 1 182 ? -9.783 40.151 12.802 1.00 85.44 182 GLN A CA 1
ATOM 1474 C C . GLN A 1 182 ? -10.377 40.293 11.400 1.00 85.44 182 GLN A C 1
ATOM 1476 O O . GLN A 1 182 ? -10.060 41.246 10.694 1.00 85.44 182 GLN A O 1
ATOM 1481 N N . MET A 1 183 ? -11.224 39.351 10.987 1.00 84.94 183 MET A N 1
ATOM 1482 C CA . MET A 1 183 ? -11.873 39.355 9.672 1.00 84.94 183 MET A CA 1
ATOM 1483 C C . MET A 1 183 ? -13.385 39.200 9.833 1.00 84.94 183 MET A C 1
ATOM 1485 O O . MET A 1 183 ? -13.828 38.320 10.574 1.00 84.94 183 MET A O 1
ATOM 1489 N N . CYS A 1 184 ? -14.151 40.021 9.120 1.00 81.25 184 CYS A N 1
ATOM 1490 C CA . CYS A 1 184 ? -15.609 39.944 9.011 1.00 81.25 184 CYS A CA 1
ATOM 1491 C C . CYS A 1 184 ? -16.051 40.168 7.556 1.00 81.25 184 CYS A C 1
ATOM 1493 O O . CYS A 1 184 ? -15.303 40.748 6.763 1.00 81.25 184 CYS A O 1
ATOM 1495 N N .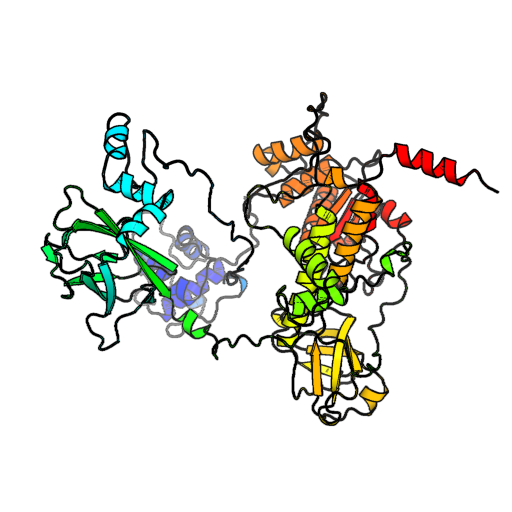 ASP A 1 185 ? -17.248 39.709 7.181 1.00 79.62 185 ASP A N 1
ATOM 1496 C CA . ASP A 1 185 ? -17.805 40.049 5.866 1.00 79.62 185 ASP A CA 1
ATOM 1497 C C . ASP A 1 185 ? -18.416 41.452 5.916 1.00 79.62 185 ASP A C 1
ATOM 1499 O O . ASP A 1 185 ? -18.974 41.850 6.940 1.00 79.62 185 ASP A O 1
ATOM 1503 N N . LYS A 1 186 ? -18.332 42.203 4.807 1.00 69.62 186 LYS A N 1
ATOM 1504 C CA . LYS A 1 186 ? -18.859 43.579 4.744 1.00 69.62 186 LYS A CA 1
ATOM 1505 C C . LYS A 1 186 ? -20.371 43.658 5.008 1.00 69.62 186 LYS A C 1
ATOM 1507 O O . LYS A 1 186 ? -20.820 44.648 5.577 1.00 69.62 186 LYS A O 1
ATOM 1512 N N . ASP A 1 187 ? -21.117 42.610 4.649 1.00 56.81 187 ASP A N 1
ATOM 1513 C CA . ASP A 1 187 ? -22.588 42.606 4.623 1.00 56.81 187 ASP A CA 1
ATOM 1514 C C . ASP A 1 187 ? -23.241 41.659 5.651 1.00 56.81 187 ASP A C 1
ATOM 1516 O O . ASP A 1 187 ? -24.465 41.537 5.695 1.00 56.81 187 ASP A O 1
ATOM 1520 N N . SER A 1 188 ? -22.454 40.965 6.481 1.00 57.81 188 SER A N 1
ATOM 1521 C CA . SER A 1 188 ? -22.976 40.004 7.464 1.00 57.81 188 SER A CA 1
ATOM 1522 C C . SER A 1 188 ? -22.935 40.571 8.882 1.00 57.81 188 SER A C 1
ATOM 1524 O O . SER A 1 188 ? -21.896 41.068 9.308 1.00 57.81 188 SER A O 1
ATOM 1526 N N . ALA A 1 189 ? -24.004 40.388 9.659 1.00 48.53 189 ALA A N 1
ATOM 1527 C CA . ALA A 1 189 ? -24.017 40.639 11.106 1.00 48.53 189 ALA A CA 1
ATOM 1528 C C . ALA A 1 189 ? -23.290 39.539 11.924 1.00 48.53 189 ALA A C 1
ATOM 1530 O O . ALA A 1 189 ? -23.546 39.389 13.117 1.00 48.53 189 ALA A O 1
ATOM 1531 N N . GLU A 1 190 ? -22.439 38.729 11.284 1.00 55.50 190 GLU A N 1
ATOM 1532 C CA . GLU A 1 190 ? -21.697 37.645 11.933 1.00 55.50 190 GLU A CA 1
ATOM 1533 C C . GLU A 1 190 ? -20.581 38.191 12.835 1.00 55.50 190 GLU A C 1
ATOM 1535 O O . GLU A 1 190 ? -19.937 39.199 12.530 1.00 55.50 190 GLU A O 1
ATOM 1540 N N . GLU A 1 191 ? -20.341 37.505 13.956 1.00 55.22 191 GLU A N 1
ATOM 1541 C CA . GLU A 1 191 ? -19.252 37.841 14.871 1.00 55.22 191 GLU A CA 1
ATOM 1542 C C . GLU A 1 191 ? -17.883 37.724 14.168 1.00 55.22 191 GLU A C 1
ATOM 1544 O O . GLU A 1 191 ? -17.660 36.801 13.377 1.00 55.22 191 GLU A O 1
ATOM 1549 N N . PRO A 1 192 ? -16.936 38.638 14.448 1.00 60.22 192 PRO A N 1
ATOM 1550 C CA . PRO A 1 192 ? -15.612 38.606 13.840 1.00 60.22 192 PRO A CA 1
ATOM 1551 C C . PRO A 1 192 ? -14.889 37.294 14.162 1.00 60.22 192 PRO A C 1
ATOM 1553 O O . PRO A 1 192 ? -14.878 36.829 15.300 1.00 60.22 192 PRO A O 1
ATOM 1556 N N . LEU A 1 193 ? -14.223 36.710 13.163 1.00 60.78 193 LEU A N 1
ATOM 1557 C CA . LEU A 1 193 ? -13.468 35.470 13.346 1.00 60.78 193 LEU A CA 1
ATOM 1558 C C . LEU A 1 193 ? -12.262 35.712 14.270 1.00 60.78 193 LEU A C 1
ATOM 1560 O O . LEU A 1 193 ? -11.306 36.402 13.902 1.00 60.78 193 LEU A O 1
ATOM 1564 N N . ILE A 1 194 ? -12.292 35.117 15.464 1.00 52.03 194 ILE A N 1
ATOM 1565 C CA . ILE A 1 194 ? -11.206 35.174 16.450 1.00 52.03 194 ILE A CA 1
ATOM 1566 C C . ILE A 1 194 ? -10.296 33.951 16.261 1.00 52.03 194 ILE A C 1
ATOM 1568 O O . ILE A 1 194 ? -10.731 32.811 16.412 1.00 52.03 194 ILE A O 1
ATOM 1572 N N . GLY A 1 195 ? -9.016 34.178 15.943 1.00 61.19 195 GLY A N 1
ATOM 1573 C CA . GLY A 1 195 ? -8.000 33.122 15.815 1.00 61.19 195 GLY A CA 1
ATOM 1574 C C . GLY A 1 195 ? -7.365 33.029 14.422 1.00 61.19 195 GLY A C 1
ATOM 1575 O O . GLY A 1 195 ? -6.903 34.036 13.871 1.00 61.19 195 GLY A O 1
ATOM 1576 N N . ASP A 1 196 ? -7.283 31.811 13.874 1.00 61.31 196 ASP A N 1
ATOM 1577 C CA . ASP A 1 196 ? -6.840 31.574 12.495 1.00 61.31 196 ASP A CA 1
ATOM 1578 C C . ASP A 1 196 ? -7.869 32.179 11.529 1.00 61.31 196 ASP A C 1
ATOM 1580 O O . ASP A 1 196 ? -8.999 31.697 11.454 1.00 61.31 196 ASP A O 1
ATOM 1584 N N . LEU A 1 197 ? -7.483 33.208 10.768 1.00 77.56 197 LEU A N 1
ATOM 1585 C CA . LEU A 1 197 ? -8.369 33.903 9.826 1.00 77.56 197 LEU A CA 1
ATOM 1586 C C . LEU A 1 197 ? -8.700 32.999 8.630 1.00 77.56 197 LEU A C 1
ATOM 1588 O O . LEU A 1 197 ? -8.060 33.084 7.585 1.00 77.56 197 LEU A O 1
ATOM 1592 N N . LYS A 1 198 ? -9.668 32.095 8.799 1.00 82.38 198 LYS A N 1
ATOM 1593 C CA . LYS A 1 198 ? -10.105 31.110 7.801 1.00 82.38 198 LYS A CA 1
ATOM 1594 C C . LYS A 1 198 ? -11.469 31.494 7.232 1.00 82.38 198 LYS A C 1
ATOM 1596 O O . LYS A 1 198 ? -12.437 31.563 7.980 1.00 82.38 198 LYS A O 1
ATOM 1601 N N . LYS A 1 199 ? -11.568 31.672 5.911 1.00 83.12 199 LYS A N 1
ATOM 1602 C CA . LYS A 1 199 ? -12.836 31.878 5.192 1.00 83.12 199 LYS A CA 1
ATOM 1603 C C . LYS A 1 199 ? -13.112 30.720 4.238 1.00 83.12 199 LYS A C 1
ATOM 1605 O O . LYS A 1 199 ? -12.247 30.347 3.444 1.00 83.12 199 LYS A O 1
ATOM 1610 N N . SER A 1 200 ? -14.323 30.165 4.306 1.00 80.44 200 SER A N 1
ATOM 1611 C CA . SER A 1 200 ? -14.817 29.233 3.289 1.00 80.44 200 SER A CA 1
ATOM 1612 C C . SER A 1 200 ? -15.389 30.014 2.109 1.00 80.44 200 SER A C 1
ATOM 1614 O O . SER A 1 200 ? -16.193 30.928 2.296 1.00 80.44 200 SER A O 1
ATOM 1616 N N . CYS A 1 201 ? -14.962 29.663 0.899 1.00 81.56 201 CYS A N 1
ATOM 1617 C CA . CYS A 1 201 ? -15.317 30.354 -0.332 1.00 81.56 201 CYS A CA 1
ATOM 1618 C C . CYS A 1 201 ? -15.786 29.363 -1.403 1.00 81.56 201 CYS A C 1
ATOM 1620 O O . CYS A 1 201 ? -15.325 28.226 -1.469 1.00 81.56 201 CYS A O 1
ATOM 1622 N N . ARG A 1 202 ? -16.663 29.804 -2.299 1.00 80.25 202 ARG A N 1
ATOM 1623 C CA . ARG A 1 202 ? -17.122 29.056 -3.470 1.00 80.25 202 ARG A CA 1
ATOM 1624 C C . ARG A 1 202 ? -16.426 29.573 -4.719 1.00 80.25 202 ARG A C 1
ATOM 1626 O O . ARG A 1 202 ? -16.248 30.778 -4.899 1.00 80.25 202 ARG A O 1
ATOM 1633 N N . VAL A 1 203 ? -16.015 28.645 -5.580 1.00 80.81 203 VAL A N 1
ATOM 1634 C CA . VAL A 1 203 ? -15.400 28.985 -6.870 1.00 80.81 203 VAL A CA 1
ATOM 1635 C C . VAL A 1 203 ? -16.392 29.804 -7.700 1.00 80.81 203 VAL A C 1
ATOM 1637 O O . VAL A 1 203 ? -17.551 29.424 -7.834 1.00 80.81 203 VAL A O 1
ATOM 1640 N N . GLY A 1 204 ? -15.936 30.931 -8.246 1.00 80.44 204 GLY A N 1
ATOM 1641 C CA . GLY A 1 204 ? -16.752 31.856 -9.037 1.00 80.44 204 GLY A CA 1
ATOM 1642 C C . GLY A 1 204 ? -17.527 32.903 -8.228 1.00 80.44 204 GLY A C 1
ATOM 1643 O O . GLY A 1 204 ? -17.857 33.949 -8.789 1.00 80.44 204 GLY A O 1
ATOM 1644 N N . SER A 1 205 ? -17.757 32.691 -6.930 1.00 85.06 205 SER A N 1
ATOM 1645 C CA . SER A 1 205 ? -18.415 33.670 -6.055 1.00 85.06 205 SER A CA 1
ATOM 1646 C C . SER A 1 205 ? -17.470 34.812 -5.677 1.00 85.06 205 SER A C 1
ATOM 1648 O O . SER A 1 205 ? -16.271 34.600 -5.477 1.00 85.06 205 SER A O 1
ATOM 1650 N N . LYS A 1 206 ? -18.020 36.027 -5.589 1.00 88.25 206 LYS A N 1
ATOM 1651 C CA . LYS A 1 206 ? -17.312 37.216 -5.103 1.00 88.25 206 LYS A CA 1
ATOM 1652 C C . LYS A 1 206 ? -17.495 37.340 -3.594 1.00 88.25 206 LYS A C 1
ATOM 1654 O O . LYS A 1 206 ? -18.590 37.099 -3.094 1.00 88.25 206 LYS A O 1
ATOM 1659 N N . TYR A 1 207 ? -16.426 37.716 -2.910 1.00 86.38 207 TYR A N 1
ATOM 1660 C CA . TYR A 1 207 ? -16.377 37.924 -1.470 1.00 86.38 207 TYR A CA 1
ATOM 1661 C C . TYR A 1 207 ? -15.798 39.303 -1.189 1.00 86.38 207 TYR A C 1
ATOM 1663 O O . TYR A 1 207 ? -14.682 39.590 -1.622 1.00 86.38 207 TYR A O 1
ATOM 1671 N N . ASP A 1 208 ? -16.539 40.115 -0.444 1.00 88.62 208 ASP A N 1
ATOM 1672 C CA . ASP A 1 208 ? -16.107 41.417 0.047 1.00 88.62 208 ASP A CA 1
ATOM 1673 C C . ASP A 1 208 ? -15.957 41.341 1.575 1.00 88.62 208 ASP A C 1
ATOM 1675 O O . ASP A 1 208 ? -16.922 41.149 2.317 1.00 88.62 208 ASP A O 1
ATOM 1679 N N . LEU A 1 209 ? -14.715 41.436 2.042 1.00 88.75 209 LEU A N 1
ATOM 1680 C CA . LEU A 1 209 ? -14.312 41.216 3.429 1.00 88.75 209 LEU A CA 1
ATOM 1681 C C . LEU A 1 209 ? -13.699 42.484 4.016 1.00 88.75 209 LEU A C 1
ATOM 1683 O O . LEU A 1 209 ? -13.097 43.281 3.299 1.00 88.75 209 LEU A O 1
ATOM 1687 N N . ASN A 1 210 ? -13.797 42.621 5.330 1.00 87.75 210 ASN A N 1
ATOM 1688 C CA . ASN A 1 210 ? -13.175 43.664 6.127 1.00 87.75 210 ASN A CA 1
ATOM 1689 C C . ASN A 1 210 ? -12.184 43.034 7.105 1.00 87.75 210 ASN A C 1
ATOM 1691 O O . ASN A 1 210 ? -12.527 42.122 7.858 1.00 87.75 210 ASN A O 1
ATOM 1695 N N . LEU A 1 211 ? -10.953 43.538 7.119 1.00 87.50 211 LEU A N 1
ATOM 1696 C CA . LEU A 1 211 ? -9.996 43.268 8.181 1.00 87.50 211 LEU A CA 1
ATOM 1697 C C . LEU A 1 211 ? -10.048 44.387 9.210 1.00 87.50 211 LEU A C 1
ATOM 1699 O O . LEU A 1 211 ? -9.740 45.530 8.879 1.00 87.50 211 LEU A O 1
ATOM 1703 N N . LEU A 1 212 ? -10.381 44.054 10.452 1.00 87.19 212 LEU A N 1
ATOM 1704 C CA . LEU A 1 212 ? -10.290 44.975 11.577 1.00 87.19 212 LEU A CA 1
ATOM 1705 C C . LEU A 1 212 ? -8.903 44.861 12.200 1.00 87.19 212 LEU A C 1
ATOM 1707 O O . LEU A 1 212 ? -8.532 43.811 12.724 1.00 87.19 212 LEU A O 1
ATOM 1711 N N . VAL A 1 213 ? -8.147 45.950 12.129 1.00 87.94 213 VAL A N 1
ATOM 1712 C CA . VAL A 1 213 ? -6.784 46.086 12.638 1.00 87.94 213 VAL A CA 1
ATOM 1713 C C . VAL A 1 213 ? -6.826 46.950 13.893 1.00 87.94 213 VAL A C 1
ATOM 1715 O O . VAL A 1 213 ? -7.131 48.138 13.813 1.00 87.94 213 VAL A O 1
ATOM 1718 N N . THR A 1 214 ? -6.514 46.369 15.047 1.00 86.44 214 THR A N 1
ATOM 1719 C CA . THR A 1 214 ? -6.565 47.057 16.346 1.00 86.44 214 THR A CA 1
ATOM 1720 C C . THR A 1 214 ? -5.168 47.183 16.932 1.00 86.44 214 THR A C 1
ATOM 1722 O O . THR A 1 214 ? -4.454 46.185 17.050 1.00 86.44 214 THR A O 1
ATOM 1725 N N . ASN A 1 215 ? -4.796 48.399 17.334 1.00 87.06 215 ASN A N 1
ATOM 1726 C CA . ASN A 1 215 ? -3.564 48.658 18.071 1.00 87.06 215 ASN A CA 1
ATOM 1727 C C . ASN A 1 215 ? -3.681 48.144 19.518 1.00 87.06 215 ASN A C 1
ATOM 1729 O O . ASN A 1 215 ? -4.573 48.574 20.254 1.00 87.06 215 ASN A O 1
ATOM 1733 N N . LEU A 1 216 ? -2.784 47.225 19.893 1.00 83.75 216 LEU A N 1
ATOM 1734 C CA . LEU A 1 216 ? -2.677 46.616 21.226 1.00 83.75 216 LEU A CA 1
ATOM 1735 C C . LEU A 1 216 ? -1.461 47.119 22.026 1.00 83.75 216 LEU A C 1
ATOM 1737 O O . LEU A 1 216 ? -1.165 46.589 23.091 1.00 83.75 216 LEU A O 1
ATOM 1741 N N . PHE A 1 217 ? -0.721 48.096 21.510 1.00 79.19 217 PHE A N 1
ATOM 1742 C CA . PHE A 1 217 ? 0.542 48.542 22.085 1.00 79.19 217 PHE A CA 1
ATOM 1743 C C . PHE A 1 217 ? 0.324 49.591 23.184 1.00 79.19 217 PHE A C 1
ATOM 1745 O O . PHE A 1 217 ? 0.149 50.767 22.878 1.00 79.19 217 PHE A O 1
ATOM 1752 N N . ASP A 1 218 ? 0.330 49.133 24.444 1.00 68.81 218 ASP A N 1
ATOM 1753 C CA . ASP A 1 218 ? 0.375 49.870 25.727 1.00 68.81 218 ASP A CA 1
ATOM 1754 C C . ASP A 1 218 ? 0.324 51.410 25.624 1.00 68.81 218 ASP A C 1
ATOM 1756 O O . ASP A 1 218 ? 1.354 52.084 25.711 1.00 68.81 218 ASP A O 1
ATOM 1760 N N . ASP A 1 219 ? -0.877 51.966 25.427 1.00 65.44 219 ASP A N 1
ATOM 1761 C CA . ASP A 1 219 ? -1.181 53.409 25.365 1.00 65.44 219 ASP A CA 1
ATOM 1762 C C . ASP A 1 219 ? -0.334 54.249 24.383 1.00 65.44 219 ASP A C 1
ATOM 1764 O O . ASP A 1 219 ? -0.325 55.481 24.436 1.00 65.44 219 ASP A O 1
ATOM 1768 N N . LYS A 1 220 ? 0.358 53.604 23.440 1.00 79.81 220 LYS A N 1
ATOM 1769 C CA . LYS A 1 220 ? 1.223 54.244 22.447 1.00 79.81 220 LYS A CA 1
ATOM 1770 C C . LYS A 1 220 ? 0.654 54.112 21.046 1.00 79.81 220 LYS A C 1
ATOM 1772 O O . LYS A 1 220 ? 0.147 53.074 20.627 1.00 79.81 220 LYS A O 1
ATOM 1777 N N . GLU A 1 221 ? 0.809 55.177 20.276 1.00 84.19 221 GLU A N 1
ATOM 1778 C CA . GLU A 1 221 ? 0.407 55.202 18.876 1.00 84.19 221 GLU A CA 1
ATOM 1779 C C . GLU A 1 221 ? 1.339 54.337 18.010 1.00 84.19 221 GLU A C 1
ATOM 1781 O O . GLU A 1 221 ? 2.558 54.291 18.220 1.00 84.19 221 GLU A O 1
ATOM 1786 N N . ILE A 1 222 ? 0.761 53.660 17.016 1.00 86.19 222 ILE A N 1
ATOM 1787 C CA . ILE A 1 222 ? 1.506 52.953 15.969 1.00 86.19 222 ILE A CA 1
ATOM 1788 C C . ILE A 1 222 ? 1.193 53.613 14.635 1.00 86.19 222 ILE A C 1
ATOM 1790 O O . ILE A 1 222 ? 0.041 53.634 14.211 1.00 86.19 222 ILE A O 1
ATOM 1794 N N . PHE A 1 223 ? 2.218 54.082 13.933 1.00 88.06 223 PHE A N 1
ATOM 1795 C CA . PHE A 1 223 ? 2.072 54.525 12.553 1.00 88.06 223 PHE A CA 1
ATOM 1796 C C . PHE A 1 223 ? 2.172 53.322 11.608 1.00 88.06 223 PHE A C 1
ATOM 1798 O O . PHE A 1 223 ? 3.194 52.636 11.589 1.00 88.06 223 PHE A O 1
ATOM 1805 N N . ILE A 1 224 ? 1.120 53.030 10.840 1.00 87.00 224 ILE A N 1
ATOM 1806 C CA . ILE A 1 224 ? 1.164 52.028 9.770 1.00 87.00 224 ILE A CA 1
ATOM 1807 C C . ILE A 1 224 ? 1.577 52.738 8.487 1.00 87.00 224 ILE A C 1
ATOM 1809 O O . ILE A 1 224 ? 0.801 53.486 7.900 1.00 87.00 224 ILE A O 1
ATOM 1813 N N . GLU A 1 225 ? 2.797 52.462 8.034 1.00 85.69 225 GLU A N 1
ATOM 1814 C CA . GLU A 1 225 ? 3.323 53.023 6.791 1.00 85.69 225 GLU A CA 1
ATOM 1815 C C . GLU A 1 225 ? 2.677 52.347 5.577 1.00 85.69 225 GLU A C 1
ATOM 1817 O O . GLU A 1 225 ? 2.291 53.011 4.617 1.00 85.69 225 GLU A O 1
ATOM 1822 N N . LYS A 1 226 ? 2.568 51.009 5.605 1.00 87.00 226 LYS A N 1
ATOM 1823 C CA . LYS A 1 226 ? 2.004 50.225 4.499 1.00 87.00 226 LYS A CA 1
ATOM 1824 C C . LYS A 1 226 ? 1.616 48.808 4.920 1.00 87.00 226 LYS A C 1
ATOM 1826 O O . LYS A 1 226 ? 2.290 48.191 5.746 1.00 87.00 226 LYS A O 1
ATOM 1831 N N . ILE A 1 227 ? 0.598 48.246 4.264 1.00 87.69 227 ILE A N 1
ATOM 1832 C CA . ILE A 1 227 ? 0.352 46.797 4.253 1.00 87.69 227 ILE A CA 1
ATOM 1833 C C . ILE A 1 227 ? 0.849 46.208 2.933 1.00 87.69 227 ILE A C 1
ATOM 1835 O O . ILE A 1 227 ? 0.457 46.629 1.845 1.00 87.69 227 ILE A O 1
ATOM 1839 N N . LEU A 1 228 ? 1.736 45.224 3.035 1.00 86.62 228 LEU A N 1
ATOM 1840 C CA . LEU A 1 228 ? 2.366 44.547 1.913 1.00 86.62 228 LEU A CA 1
ATOM 1841 C C . LEU A 1 228 ? 1.771 43.151 1.737 1.00 86.62 228 LEU A C 1
ATOM 1843 O O . LEU A 1 228 ? 1.820 42.309 2.636 1.00 86.62 228 LEU A O 1
ATOM 1847 N N . GLN A 1 229 ? 1.277 42.875 0.534 1.00 87.44 229 GLN A N 1
ATOM 1848 C CA . GLN A 1 229 ? 0.956 41.522 0.104 1.00 87.44 229 GLN A CA 1
ATOM 1849 C C . GLN A 1 229 ? 2.250 40.786 -0.246 1.00 87.44 229 GLN A C 1
ATOM 1851 O O . GLN A 1 229 ? 2.897 41.073 -1.257 1.00 87.44 229 GLN A O 1
ATOM 1856 N N . LEU A 1 230 ? 2.629 39.810 0.578 1.00 85.12 230 LEU A N 1
ATOM 1857 C CA . LEU A 1 230 ? 3.925 39.160 0.419 1.00 85.12 230 LEU A CA 1
ATOM 1858 C C . LEU A 1 230 ? 3.958 38.261 -0.823 1.00 85.12 230 LEU A C 1
ATOM 1860 O O . LEU A 1 230 ? 4.968 38.215 -1.522 1.00 85.12 230 LEU A O 1
ATOM 1864 N N . MET A 1 231 ? 2.843 37.609 -1.159 1.00 82.44 231 MET A N 1
ATOM 1865 C CA . MET A 1 231 ? 2.702 36.791 -2.369 1.00 82.44 231 MET A CA 1
ATOM 1866 C C . MET A 1 231 ? 1.563 37.327 -3.247 1.00 82.44 231 MET A C 1
ATOM 1868 O O . MET A 1 231 ? 0.409 37.289 -2.807 1.00 82.44 231 MET A O 1
ATOM 1872 N N . PRO A 1 232 ? 1.845 37.811 -4.474 1.00 76.81 232 PRO A N 1
ATOM 1873 C CA . PRO A 1 232 ? 0.812 38.314 -5.366 1.00 76.81 232 PRO A CA 1
ATOM 1874 C C . PRO A 1 232 ? -0.152 37.181 -5.725 1.00 76.81 232 PRO A C 1
ATOM 1876 O O . PRO A 1 232 ? 0.257 36.060 -6.030 1.00 76.81 232 PRO A O 1
ATOM 1879 N N . ASN A 1 233 ? -1.441 37.483 -5.687 1.00 81.69 233 ASN A N 1
ATOM 1880 C CA . ASN A 1 233 ? -2.514 36.567 -6.020 1.00 81.69 233 ASN A CA 1
ATOM 1881 C C . ASN A 1 233 ? -3.539 37.330 -6.852 1.00 81.69 233 ASN A C 1
ATOM 1883 O O . ASN A 1 233 ? -4.079 38.330 -6.402 1.00 81.69 233 ASN A O 1
ATOM 1887 N N . LYS A 1 234 ? -3.785 36.855 -8.071 1.00 83.56 234 LYS A N 1
ATOM 1888 C CA . LYS A 1 234 ? -4.722 37.466 -9.021 1.00 83.56 234 LYS A CA 1
ATOM 1889 C C . LYS A 1 234 ? -6.191 37.374 -8.582 1.00 83.56 234 LYS A C 1
ATOM 1891 O O . LYS A 1 234 ? -7.000 38.174 -9.036 1.00 83.56 234 LYS A O 1
ATOM 1896 N N . ASP A 1 235 ? -6.513 36.413 -7.716 1.00 87.06 235 ASP A N 1
ATOM 1897 C CA . ASP A 1 235 ? -7.875 36.127 -7.257 1.00 87.06 235 ASP A CA 1
ATOM 1898 C C . ASP A 1 235 ? -8.241 36.951 -6.002 1.00 87.06 235 ASP A C 1
ATOM 1900 O O . ASP A 1 235 ? -9.385 36.907 -5.559 1.00 87.06 235 ASP A O 1
ATOM 1904 N N . ILE A 1 236 ? -7.290 37.698 -5.417 1.00 88.62 236 ILE A N 1
ATOM 1905 C CA . ILE A 1 236 ? -7.484 38.506 -4.202 1.00 88.62 236 ILE A CA 1
ATOM 1906 C C . ILE A 1 236 ? -6.932 39.917 -4.434 1.00 88.62 236 ILE A C 1
ATOM 1908 O O . ILE A 1 236 ? -5.761 40.082 -4.768 1.00 88.62 236 ILE A O 1
ATOM 1912 N N . LYS A 1 237 ? -7.756 40.937 -4.207 1.00 87.75 237 LYS A N 1
ATOM 1913 C CA . LYS A 1 237 ? -7.388 42.354 -4.243 1.00 87.75 237 LYS A CA 1
ATOM 1914 C C . LYS A 1 237 ? -7.496 42.941 -2.839 1.00 87.75 237 LYS A C 1
ATOM 1916 O O . LYS A 1 237 ? -8.529 42.805 -2.192 1.00 87.75 237 LYS A O 1
ATOM 1921 N N . LEU A 1 238 ? -6.427 43.584 -2.384 1.00 86.50 238 LEU A N 1
ATOM 1922 C CA . LEU A 1 238 ? -6.390 44.338 -1.132 1.00 86.50 238 LEU A CA 1
ATOM 1923 C C . LEU A 1 238 ? -6.639 45.817 -1.449 1.00 86.50 238 LEU A C 1
ATOM 1925 O O . LEU A 1 238 ? -6.047 46.334 -2.398 1.00 86.50 238 LEU A O 1
ATOM 1929 N N . GLU A 1 239 ? -7.502 46.484 -0.687 1.00 84.44 239 GLU A N 1
ATOM 1930 C CA . GLU A 1 239 ? -7.677 47.934 -0.798 1.00 84.44 239 GLU A CA 1
ATOM 1931 C C . GLU A 1 239 ? -6.371 48.658 -0.428 1.00 84.44 239 GLU A C 1
ATOM 1933 O O . GLU A 1 239 ? -5.660 48.262 0.499 1.00 84.44 239 GLU A O 1
ATOM 1938 N N . ASN A 1 240 ? -6.026 49.706 -1.182 1.00 72.50 240 ASN A N 1
ATOM 1939 C CA . ASN A 1 240 ? -4.863 50.530 -0.866 1.00 72.50 240 ASN A CA 1
ATOM 1940 C C . ASN A 1 240 ? -5.102 51.253 0.458 1.00 72.50 240 ASN A C 1
ATOM 1942 O O . ASN A 1 240 ? -6.165 51.828 0.672 1.00 72.50 240 ASN A O 1
ATOM 1946 N N . ILE A 1 241 ? -4.090 51.253 1.317 1.00 67.44 241 ILE A N 1
ATOM 1947 C CA . ILE A 1 241 ? -4.140 51.937 2.606 1.00 67.44 241 ILE A CA 1
ATOM 1948 C C . ILE A 1 241 ? -3.236 53.151 2.514 1.00 67.44 241 ILE A C 1
ATOM 1950 O O . ILE A 1 241 ? -2.055 53.022 2.181 1.00 67.44 241 ILE A O 1
ATOM 1954 N N . GLU A 1 242 ? -3.806 54.316 2.789 1.00 69.81 242 GLU A N 1
ATOM 1955 C CA . GLU A 1 242 ? -3.044 55.532 3.041 1.00 69.81 242 GLU A CA 1
ATOM 1956 C C . GLU A 1 242 ? -2.332 55.394 4.391 1.00 69.81 242 GLU A C 1
ATOM 1958 O O . GLU A 1 242 ? -2.892 54.836 5.335 1.00 69.81 242 GLU A O 1
ATOM 1963 N N . ALA A 1 243 ? -1.079 55.841 4.472 1.00 78.06 243 ALA A N 1
ATOM 1964 C CA . ALA A 1 243 ? -0.299 55.728 5.699 1.00 78.06 243 ALA A CA 1
ATOM 1965 C C . ALA A 1 243 ? -0.991 56.495 6.840 1.00 78.06 243 ALA A C 1
ATOM 1967 O O . ALA A 1 243 ? -1.327 57.670 6.683 1.00 78.06 243 ALA A O 1
ATOM 1968 N N . GLU A 1 244 ? -1.218 55.837 7.977 1.00 81.88 244 GLU A N 1
ATOM 1969 C CA . GLU A 1 244 ? -2.091 56.362 9.033 1.00 81.88 244 GLU A CA 1
ATOM 1970 C C . GLU A 1 244 ? -1.630 55.931 10.429 1.00 81.88 244 GLU A C 1
ATOM 1972 O O . GLU A 1 244 ? -1.042 54.863 10.628 1.00 81.88 244 GLU A O 1
ATOM 1977 N N . THR A 1 245 ? -1.928 56.769 11.420 1.00 85.06 245 THR A N 1
ATOM 1978 C CA . THR A 1 245 ? -1.657 56.502 12.832 1.00 85.06 245 THR A CA 1
ATOM 1979 C C . THR A 1 245 ? -2.830 55.779 13.490 1.00 85.06 245 THR A C 1
ATOM 1981 O O . THR A 1 245 ? -3.950 56.287 13.529 1.00 85.06 245 THR A O 1
ATOM 1984 N N . LEU A 1 246 ? -2.571 54.605 14.067 1.00 85.00 246 LEU A N 1
ATOM 1985 C CA . LEU A 1 246 ? -3.535 53.861 14.870 1.00 85.00 246 LEU A CA 1
ATOM 1986 C C . LEU A 1 246 ? -3.437 54.240 16.348 1.00 85.00 246 LEU A C 1
ATOM 1988 O O . LEU A 1 246 ? -2.439 53.957 17.021 1.00 85.00 246 LEU A O 1
ATOM 1992 N N . LEU A 1 247 ? -4.525 54.803 16.869 1.00 82.69 247 LEU A N 1
ATOM 1993 C CA . LEU A 1 247 ? -4.709 55.035 18.299 1.00 82.69 247 LEU A CA 1
ATOM 1994 C C . LEU A 1 247 ? -4.995 53.709 19.035 1.00 82.69 247 LEU A C 1
ATOM 1996 O O . LEU A 1 247 ? -5.686 52.848 18.477 1.00 82.69 247 LEU A O 1
ATOM 2000 N N . PRO A 1 248 ? -4.517 53.538 20.282 1.00 82.25 248 PRO A N 1
ATOM 2001 C CA . PRO A 1 248 ? -4.811 52.360 21.098 1.00 82.25 248 PRO A CA 1
ATOM 2002 C C . PRO A 1 248 ? -6.314 52.057 21.174 1.00 82.25 248 PRO A C 1
ATOM 2004 O O . PRO A 1 248 ? -7.135 52.954 21.373 1.00 82.25 248 PRO A O 1
ATOM 2007 N N . GLY A 1 249 ? -6.687 50.789 20.979 1.00 73.81 249 GLY A N 1
ATOM 2008 C CA . GLY A 1 249 ? -8.068 50.311 21.129 1.00 73.81 249 GLY A CA 1
ATOM 2009 C C . GLY A 1 249 ? -9.073 50.736 20.046 1.00 73.81 249 GLY A C 1
ATOM 2010 O O . GLY A 1 249 ? -10.190 50.221 20.047 1.00 73.81 249 GLY A O 1
ATOM 2011 N N . LYS A 1 250 ? -8.715 51.613 19.095 1.00 79.06 250 LYS A N 1
ATOM 2012 C CA . LYS A 1 250 ? -9.591 51.978 17.965 1.00 79.06 250 LYS A CA 1
ATOM 2013 C C . LYS A 1 250 ? -9.287 51.099 16.741 1.00 79.06 250 LYS A C 1
ATOM 2015 O O . LYS A 1 250 ? -8.191 51.212 16.191 1.00 79.06 250 LYS A O 1
ATOM 2020 N N . PRO A 1 251 ? -10.216 50.229 16.297 1.00 81.12 251 PRO A N 1
ATOM 2021 C CA . PRO A 1 251 ? -9.988 49.379 15.134 1.00 81.12 251 PRO A CA 1
ATOM 2022 C C . PRO A 1 251 ? -10.075 50.182 13.831 1.00 81.12 251 PRO A C 1
ATOM 2024 O O . PRO A 1 251 ? -10.977 51.002 13.650 1.00 81.12 251 PRO A O 1
ATOM 2027 N N . LYS A 1 252 ? -9.175 49.894 12.890 1.00 85.19 252 LYS A N 1
ATOM 2028 C CA . LYS A 1 252 ? -9.237 50.381 11.508 1.00 85.19 252 LYS A CA 1
ATOM 2029 C C . LYS A 1 252 ? -9.639 49.253 10.571 1.00 85.19 252 LYS A C 1
ATOM 2031 O O . LYS A 1 252 ? -9.192 48.124 10.739 1.00 85.19 252 LYS A O 1
ATOM 2036 N N . THR A 1 253 ? -10.461 49.567 9.577 1.00 85.12 253 THR A N 1
ATOM 2037 C CA . THR A 1 253 ? -10.944 48.585 8.603 1.00 85.12 253 THR A CA 1
ATOM 2038 C C . THR A 1 253 ? -10.143 48.650 7.307 1.00 85.12 253 THR A C 1
ATOM 2040 O O . THR A 1 253 ? -9.922 49.735 6.777 1.00 85.12 253 THR A O 1
ATOM 2043 N N . VAL A 1 254 ? -9.745 47.488 6.792 1.00 87.25 254 VAL A N 1
ATOM 2044 C CA . VAL A 1 254 ? -9.094 47.317 5.487 1.00 87.25 254 VAL A CA 1
ATOM 2045 C C . VAL A 1 254 ? -9.918 46.349 4.645 1.00 87.25 254 VAL A C 1
ATOM 2047 O O . VAL A 1 254 ? -10.101 45.201 5.050 1.00 87.25 254 VAL A O 1
ATOM 2050 N N . GLY A 1 255 ? -10.395 46.771 3.474 1.00 87.62 255 GLY A N 1
ATOM 2051 C CA . GLY A 1 255 ? -11.180 45.894 2.614 1.00 87.62 255 GLY A CA 1
ATOM 2052 C C . GLY A 1 255 ? -10.337 44.904 1.804 1.00 87.62 255 GLY A C 1
ATOM 2053 O O . GLY A 1 255 ? -9.255 45.215 1.298 1.00 87.62 255 GLY A O 1
ATOM 2054 N N . ILE A 1 256 ? -10.864 43.692 1.652 1.00 89.56 256 ILE A N 1
ATOM 2055 C CA . ILE A 1 256 ? -10.350 42.643 0.771 1.00 89.56 256 ILE A CA 1
ATOM 2056 C C . ILE A 1 256 ? -11.473 42.195 -0.152 1.00 89.56 256 ILE A C 1
ATOM 2058 O O . ILE A 1 256 ? -12.537 41.796 0.309 1.00 89.56 256 ILE A O 1
ATOM 2062 N N . GLN A 1 257 ? -11.199 42.176 -1.452 1.00 90.44 257 GLN A N 1
ATOM 2063 C CA . GLN A 1 257 ? -12.084 41.582 -2.447 1.00 90.44 257 GLN A CA 1
ATOM 2064 C C . GLN A 1 257 ? -11.465 40.292 -2.965 1.00 90.44 257 GLN A C 1
ATOM 2066 O O . GLN A 1 257 ? -10.323 40.292 -3.425 1.00 90.44 257 GLN A O 1
ATOM 2071 N N . ALA A 1 258 ? -12.202 39.189 -2.931 1.00 89.88 258 ALA A N 1
ATOM 2072 C CA . ALA A 1 258 ? -11.719 37.903 -3.410 1.00 89.88 258 ALA A CA 1
ATOM 2073 C C . ALA A 1 258 ? -12.725 37.234 -4.351 1.00 89.88 258 ALA A C 1
ATOM 2075 O O . ALA A 1 258 ? -13.924 37.191 -4.084 1.00 89.88 258 ALA A O 1
ATOM 2076 N N . GLN A 1 259 ? -12.230 36.678 -5.454 1.00 90.44 259 GLN A N 1
ATOM 2077 C CA . GLN A 1 259 ? -13.004 35.842 -6.366 1.00 90.44 259 GLN A CA 1
ATOM 2078 C C . GLN A 1 259 ? -12.108 34.734 -6.908 1.00 90.44 259 GLN A C 1
ATOM 2080 O O . GLN A 1 259 ? -11.194 34.972 -7.695 1.00 90.44 259 GLN A O 1
ATOM 2085 N N . PHE A 1 260 ? -12.385 33.504 -6.491 1.00 86.38 260 PHE A N 1
ATOM 2086 C CA . PHE A 1 260 ? -11.504 32.379 -6.771 1.00 86.38 260 PHE A CA 1
ATOM 2087 C C . PHE A 1 260 ? -11.891 31.656 -8.052 1.00 86.38 260 PHE A C 1
ATOM 2089 O O . PHE A 1 260 ? -13.044 31.263 -8.241 1.00 86.38 260 PHE A O 1
ATOM 2096 N N . SER A 1 261 ? -10.897 31.436 -8.910 1.00 79.88 261 SER A N 1
ATOM 2097 C CA . SER A 1 261 ? -11.065 30.775 -10.210 1.00 79.88 261 SER A CA 1
ATOM 2098 C C . SER A 1 261 ? -10.903 29.251 -10.148 1.00 79.88 261 SER A C 1
ATOM 2100 O O . SER A 1 261 ? -11.276 28.545 -11.085 1.00 79.88 261 SER A O 1
ATOM 2102 N N . ALA A 1 262 ? -10.361 28.723 -9.046 1.00 75.62 262 ALA A N 1
ATOM 2103 C CA . ALA A 1 262 ? -10.095 27.301 -8.869 1.00 75.62 262 ALA A CA 1
ATOM 2104 C C . ALA A 1 262 ? -10.251 26.842 -7.409 1.00 75.62 262 ALA A C 1
ATOM 2106 O O . ALA A 1 262 ? -10.167 27.629 -6.465 1.00 75.62 262 ALA A O 1
ATOM 2107 N N . ARG A 1 263 ? -10.448 25.528 -7.242 1.00 77.31 263 ARG A N 1
ATOM 2108 C CA . ARG A 1 263 ? -10.495 24.841 -5.940 1.00 77.31 263 ARG A CA 1
ATOM 2109 C C . ARG A 1 263 ? -9.109 24.747 -5.289 1.00 77.31 263 ARG A C 1
ATOM 2111 O O . ARG A 1 263 ? -8.124 24.496 -5.986 1.00 77.31 263 ARG A O 1
ATOM 2118 N N . GLY A 1 264 ? -9.043 24.842 -3.965 1.00 76.00 264 GLY A N 1
ATOM 2119 C CA . GLY A 1 264 ? -7.798 24.734 -3.210 1.00 76.00 264 GLY A CA 1
ATOM 2120 C C . GLY A 1 264 ? -7.839 25.403 -1.837 1.00 76.00 264 GLY A C 1
ATOM 2121 O O . GLY A 1 264 ? -8.845 25.964 -1.418 1.00 76.00 264 GLY A O 1
ATOM 2122 N N . ALA A 1 265 ? -6.710 25.329 -1.135 1.00 78.62 265 ALA A N 1
ATOM 2123 C CA . ALA A 1 265 ? -6.449 26.112 0.066 1.00 78.62 265 ALA A CA 1
ATOM 2124 C C . ALA A 1 265 ? -5.414 27.182 -0.287 1.00 78.62 265 ALA A C 1
ATOM 2126 O O . ALA A 1 265 ? -4.292 26.858 -0.684 1.00 78.62 265 ALA A O 1
ATOM 2127 N N . ILE A 1 266 ? -5.803 28.448 -0.182 1.00 82.19 266 ILE A N 1
ATOM 2128 C CA . ILE A 1 266 ? -4.955 29.592 -0.506 1.00 82.19 266 ILE A CA 1
ATOM 2129 C C . ILE A 1 266 ? -4.533 30.249 0.803 1.00 82.19 266 ILE A C 1
ATOM 2131 O O . ILE A 1 266 ? -5.376 30.636 1.607 1.00 82.19 266 ILE A O 1
ATOM 2135 N N . ILE A 1 267 ? -3.221 30.376 1.000 1.00 86.12 267 ILE A N 1
ATOM 2136 C CA . ILE A 1 267 ? -2.633 31.128 2.111 1.00 86.12 267 ILE A CA 1
ATOM 2137 C C . ILE A 1 267 ? -2.237 32.498 1.572 1.00 86.12 267 ILE A C 1
ATOM 2139 O O . ILE A 1 267 ? -1.477 32.594 0.607 1.00 86.12 267 ILE A O 1
ATOM 2143 N N . PHE A 1 268 ? -2.754 33.544 2.198 1.00 89.50 268 PHE A N 1
ATOM 2144 C CA . PHE A 1 268 ? -2.552 34.932 1.821 1.00 89.50 268 PHE A CA 1
ATOM 2145 C C . PHE A 1 268 ? -1.801 35.673 2.940 1.00 89.50 268 PHE A C 1
ATOM 2147 O O . PHE A 1 268 ? -2.425 36.161 3.884 1.00 89.50 268 PHE A O 1
ATOM 2154 N N . PRO A 1 269 ? -0.454 35.692 2.893 1.00 89.56 269 PRO A N 1
ATOM 2155 C CA . PRO A 1 269 ? 0.372 36.367 3.890 1.00 89.56 269 PRO A CA 1
ATOM 2156 C C . PRO A 1 269 ? 0.412 37.886 3.664 1.00 89.56 269 PRO A C 1
ATOM 2158 O O . PRO A 1 269 ? 0.822 38.360 2.598 1.00 89.56 269 PRO A O 1
ATOM 2161 N N . LEU A 1 270 ? 0.040 38.633 4.700 1.00 89.88 270 LEU A N 1
ATOM 2162 C CA . LEU A 1 270 ? 0.097 40.089 4.783 1.00 89.88 270 LEU A CA 1
ATOM 2163 C C . LEU A 1 270 ? 1.164 40.525 5.785 1.00 89.88 270 LEU A C 1
ATOM 2165 O O . LEU A 1 270 ? 1.231 39.997 6.896 1.00 89.88 270 LEU A O 1
ATOM 2169 N N . ILE A 1 271 ? 1.976 41.504 5.394 1.00 90.00 271 ILE A N 1
ATOM 2170 C CA . ILE A 1 271 ? 2.951 42.161 6.262 1.00 90.00 271 ILE A CA 1
ATOM 2171 C C . ILE A 1 271 ? 2.486 43.586 6.544 1.00 90.00 271 ILE A C 1
ATOM 2173 O O . ILE A 1 271 ? 2.293 44.372 5.622 1.00 90.00 271 ILE A O 1
ATOM 2177 N N . PHE A 1 272 ? 2.363 43.931 7.817 1.00 90.19 272 PHE A N 1
ATOM 2178 C CA . PHE A 1 272 ? 2.106 45.284 8.287 1.00 90.19 272 PHE A CA 1
ATOM 2179 C C . PHE A 1 272 ? 3.453 45.931 8.608 1.00 90.19 272 PHE A C 1
ATOM 2181 O O . PHE A 1 272 ? 4.130 45.496 9.543 1.00 90.19 272 PHE A O 1
ATOM 2188 N N . LYS A 1 273 ? 3.855 46.935 7.822 1.00 90.69 273 LYS A N 1
ATOM 2189 C CA . LYS A 1 273 ? 5.032 47.762 8.097 1.00 90.69 273 LYS A CA 1
ATOM 2190 C C . LYS A 1 273 ? 4.618 48.891 9.031 1.00 90.69 273 LYS A C 1
ATOM 2192 O O . LYS A 1 273 ? 3.780 49.720 8.678 1.00 90.69 273 LYS A O 1
ATOM 2197 N N . MET A 1 274 ? 5.177 48.878 10.231 1.00 89.81 274 MET A N 1
ATOM 2198 C CA . MET A 1 274 ? 4.740 49.711 11.345 1.00 89.81 274 MET A CA 1
ATOM 2199 C C . MET A 1 274 ? 5.914 50.444 11.986 1.00 89.81 274 MET A C 1
ATOM 2201 O O . MET A 1 274 ? 6.996 49.881 12.142 1.00 89.81 274 MET A O 1
ATOM 2205 N N . LEU A 1 275 ? 5.675 51.679 12.413 1.00 88.81 275 LEU A N 1
ATOM 2206 C CA . LEU A 1 275 ? 6.603 52.498 13.179 1.00 88.81 275 LEU A CA 1
ATOM 2207 C C . LEU A 1 275 ? 5.958 52.817 14.541 1.00 88.81 275 LEU A C 1
ATOM 2209 O O . LEU A 1 275 ? 5.113 53.709 14.638 1.00 88.81 275 LEU A O 1
ATOM 2213 N N . PRO A 1 276 ? 6.280 52.046 15.595 1.00 83.50 276 PRO A N 1
ATOM 2214 C CA . PRO A 1 276 ? 5.787 52.321 16.940 1.00 83.50 276 PRO A CA 1
ATOM 2215 C C . PRO A 1 276 ? 6.341 53.648 17.465 1.00 83.50 276 PRO A C 1
ATOM 2217 O O . PRO A 1 276 ? 7.521 53.946 17.259 1.00 83.50 276 PRO A O 1
ATOM 2220 N N . SER A 1 277 ? 5.527 54.406 18.204 1.00 79.12 277 SER A N 1
ATOM 2221 C CA . SER A 1 277 ? 5.970 55.655 18.830 1.00 79.12 277 SER A CA 1
ATOM 2222 C C . SER A 1 277 ? 7.203 55.433 19.723 1.00 79.12 277 SER A C 1
ATOM 2224 O O . SER A 1 277 ? 7.208 54.578 20.615 1.00 79.12 277 SER A O 1
ATOM 2226 N N . GLY A 1 278 ? 8.279 56.177 19.442 1.00 72.25 278 GLY A N 1
ATOM 2227 C CA . GLY A 1 278 ? 9.579 56.062 20.116 1.00 72.25 278 GLY A CA 1
ATOM 2228 C C . GLY A 1 278 ? 10.575 55.077 19.485 1.00 72.25 278 GLY A C 1
ATOM 2229 O O . GLY A 1 278 ? 11.669 54.908 20.020 1.00 72.25 278 GLY A O 1
ATOM 2230 N N . SER A 1 279 ? 10.243 54.431 18.361 1.00 78.81 279 SER A N 1
ATOM 2231 C CA . SER A 1 279 ? 11.177 53.584 17.608 1.00 78.81 279 SER A CA 1
ATOM 2232 C C . SER A 1 279 ? 11.676 54.281 16.342 1.00 78.81 279 SER A C 1
ATOM 2234 O O . SER A 1 279 ? 10.884 54.809 15.570 1.00 78.81 279 SER A O 1
ATOM 2236 N N . ALA A 1 280 ? 12.991 54.257 16.108 1.00 74.69 280 ALA A N 1
ATOM 2237 C CA . ALA A 1 280 ? 13.606 54.838 14.910 1.00 74.69 280 ALA A CA 1
ATOM 2238 C C . ALA A 1 280 ? 13.579 53.904 13.682 1.00 74.69 280 ALA A C 1
ATOM 2240 O O . ALA A 1 280 ? 13.867 54.349 12.575 1.00 74.69 280 ALA A O 1
ATOM 2241 N N . LEU A 1 281 ? 13.267 52.613 13.864 1.00 84.19 281 LEU A N 1
ATOM 2242 C CA . LEU A 1 281 ? 13.295 51.602 12.803 1.00 84.19 281 LEU A CA 1
ATOM 2243 C C . LEU A 1 281 ? 11.914 50.962 12.606 1.00 84.19 281 LEU A C 1
ATOM 2245 O O . LEU A 1 281 ? 11.230 50.680 13.595 1.00 84.19 281 LEU A O 1
ATOM 2249 N N . PRO A 1 282 ? 11.515 50.673 11.352 1.00 85.88 282 PRO A N 1
ATOM 2250 C CA . PRO A 1 282 ? 10.255 50.004 11.073 1.00 85.88 282 PRO A CA 1
ATOM 2251 C C . PRO A 1 282 ? 10.286 48.560 11.578 1.00 85.88 282 PRO A C 1
ATOM 2253 O O . PRO A 1 282 ? 11.276 47.838 11.439 1.00 85.88 282 PRO A O 1
ATOM 2256 N N . LYS A 1 283 ? 9.162 48.125 12.139 1.00 88.62 283 LYS A N 1
ATOM 2257 C CA . LYS A 1 283 ? 8.896 46.743 12.523 1.00 88.62 283 LYS A CA 1
ATOM 2258 C C . LYS A 1 283 ? 7.885 46.119 11.563 1.00 88.62 283 LYS A C 1
ATOM 2260 O O . LYS A 1 283 ? 7.085 46.817 10.943 1.00 88.62 283 LYS A O 1
ATOM 2265 N N . TYR A 1 284 ? 7.913 44.793 11.451 1.00 90.00 284 TYR A N 1
ATOM 2266 C CA . TYR A 1 284 ? 7.050 44.043 10.538 1.00 90.00 284 TYR A CA 1
ATOM 2267 C C . TYR A 1 284 ? 6.208 43.041 11.315 1.00 90.00 284 TYR A C 1
ATOM 2269 O O . TYR A 1 284 ? 6.751 42.223 12.058 1.00 90.00 284 TYR A O 1
ATOM 2277 N N . TYR A 1 285 ? 4.894 43.082 11.122 1.00 89.25 285 TYR A N 1
ATOM 2278 C CA . TYR A 1 285 ? 3.964 42.102 11.678 1.00 89.25 285 TYR A CA 1
ATOM 2279 C C . TYR A 1 285 ? 3.354 41.253 10.563 1.00 89.25 285 TYR A C 1
ATOM 2281 O O . TYR A 1 285 ? 2.832 41.787 9.587 1.00 89.25 285 TYR A O 1
ATOM 2289 N N . LEU A 1 286 ? 3.440 39.928 10.697 1.00 89.06 286 LEU A N 1
ATOM 2290 C CA . LEU A 1 286 ? 2.928 38.962 9.725 1.00 89.06 286 LEU A CA 1
ATOM 2291 C C . LEU A 1 286 ? 1.571 38.412 10.166 1.00 89.06 286 LEU A C 1
ATOM 2293 O O . LEU A 1 286 ? 1.457 37.825 11.244 1.00 89.06 286 LEU A O 1
ATOM 2297 N N . LYS A 1 287 ? 0.578 38.482 9.276 1.00 88.88 287 LYS A N 1
ATOM 2298 C CA . LYS A 1 287 ? -0.705 37.790 9.433 1.00 88.88 287 LYS A CA 1
ATOM 2299 C C . LYS A 1 287 ? -1.034 36.970 8.188 1.00 88.88 287 LYS A C 1
ATOM 2301 O O . LYS A 1 287 ? -0.914 37.449 7.067 1.00 88.88 287 LYS A O 1
ATOM 2306 N N . GLU A 1 288 ? -1.459 35.726 8.386 1.00 89.12 288 GLU A N 1
ATOM 2307 C CA . GLU A 1 288 ? -1.878 34.826 7.306 1.00 89.12 288 GLU A CA 1
ATOM 2308 C C . GLU A 1 288 ? -3.398 34.697 7.288 1.00 89.12 288 GLU A C 1
ATOM 2310 O O . GLU A 1 288 ? -4.011 34.394 8.314 1.00 89.12 288 GLU A O 1
ATOM 2315 N N . ILE A 1 289 ? -3.988 34.897 6.111 1.00 87.75 289 ILE A N 1
ATOM 2316 C CA . ILE A 1 289 ? -5.407 34.650 5.857 1.00 87.75 289 ILE A CA 1
ATOM 2317 C C . ILE A 1 289 ? -5.529 33.385 5.014 1.00 87.75 289 ILE A C 1
ATOM 2319 O O . ILE A 1 289 ? -4.795 33.191 4.045 1.00 87.75 289 ILE A O 1
ATOM 2323 N N . TYR A 1 290 ? -6.450 32.511 5.391 1.00 86.31 290 TYR A N 1
ATOM 2324 C CA . TYR A 1 290 ? -6.656 31.205 4.790 1.00 86.31 290 TYR A CA 1
ATOM 2325 C C . TYR A 1 290 ? -8.000 31.184 4.065 1.00 86.31 290 TYR A C 1
ATOM 2327 O O . TYR A 1 290 ? -9.051 31.274 4.692 1.00 86.31 290 TYR A O 1
ATOM 2335 N N . PHE A 1 291 ? -7.975 31.006 2.749 1.00 84.88 291 PHE A N 1
ATOM 2336 C CA . PHE A 1 291 ? -9.179 30.835 1.940 1.00 84.88 291 PHE A CA 1
ATOM 2337 C C . PHE A 1 291 ? -9.320 29.372 1.525 1.00 84.88 291 PHE A C 1
ATOM 2339 O O . PHE A 1 291 ? -8.438 28.816 0.866 1.00 84.88 291 PHE A O 1
ATOM 2346 N N . LEU A 1 292 ? -10.422 28.739 1.919 1.00 81.94 292 LEU A N 1
ATOM 2347 C CA . LEU A 1 292 ? -10.757 27.362 1.565 1.00 81.94 292 LEU A CA 1
ATOM 2348 C C . LEU A 1 292 ? -11.796 27.387 0.447 1.00 81.94 292 LEU A C 1
ATOM 2350 O O . LEU A 1 292 ? -12.962 27.670 0.700 1.00 81.94 292 LEU A O 1
ATOM 2354 N N . THR A 1 293 ? -11.384 27.107 -0.790 1.00 78.12 293 THR A N 1
ATOM 2355 C CA . THR A 1 293 ? -12.272 27.189 -1.953 1.00 78.12 293 THR A CA 1
ATOM 2356 C C . THR A 1 293 ? -12.887 25.825 -2.271 1.00 78.12 293 THR A C 1
ATOM 2358 O O . THR A 1 293 ? -12.209 24.889 -2.710 1.00 78.12 293 THR A O 1
ATOM 2361 N N . GLN A 1 294 ? -14.189 25.704 -2.019 1.00 70.75 294 GLN A N 1
ATOM 2362 C CA . GLN A 1 294 ? -14.974 24.478 -2.148 1.00 70.75 294 GLN A CA 1
ATOM 2363 C C . GLN A 1 294 ? -15.890 24.518 -3.385 1.00 70.75 294 GLN A C 1
ATOM 2365 O O . GLN A 1 294 ? -16.157 25.572 -3.967 1.00 70.75 294 GLN A O 1
ATOM 2370 N N . SER A 1 295 ? -16.348 23.339 -3.813 1.00 62.66 295 SER A N 1
ATOM 2371 C CA . SER A 1 295 ? -17.325 23.153 -4.896 1.00 62.66 295 SER A CA 1
ATOM 2372 C C . SER A 1 295 ? -18.596 22.513 -4.351 1.00 62.66 295 SER A C 1
ATOM 2374 O O . SER A 1 295 ? -18.498 21.736 -3.411 1.00 62.66 295 SER A O 1
ATOM 2376 N N . GLU A 1 296 ? -19.727 22.688 -5.029 1.00 59.75 296 GLU A N 1
ATOM 2377 C CA . GLU A 1 296 ? -21.022 22.062 -4.694 1.00 59.75 296 GLU A CA 1
ATOM 2378 C C . GLU A 1 296 ? -20.953 20.524 -4.541 1.00 59.75 296 GLU A C 1
ATOM 2380 O O . GLU A 1 296 ? -21.621 19.936 -3.699 1.00 59.75 296 GLU A O 1
ATOM 2385 N N . LEU A 1 297 ? -20.055 19.852 -5.274 1.00 52.19 297 LEU A N 1
ATOM 2386 C CA . LEU A 1 297 ? -19.794 18.414 -5.106 1.00 52.19 297 LEU A CA 1
ATOM 2387 C C . LEU A 1 297 ? -19.256 18.048 -3.707 1.00 52.19 297 LEU A C 1
ATOM 2389 O O . LEU A 1 297 ? -19.483 16.939 -3.241 1.00 52.19 297 LEU A O 1
ATOM 2393 N N . MET A 1 298 ? -18.525 18.948 -3.044 1.00 50.50 298 MET A N 1
ATOM 2394 C CA . MET A 1 298 ? -18.034 18.714 -1.680 1.00 50.50 298 MET A CA 1
ATOM 2395 C C . MET A 1 298 ? -19.166 18.804 -0.659 1.00 50.50 298 MET A C 1
ATOM 2397 O O . MET A 1 298 ? -19.097 18.098 0.337 1.00 50.50 298 MET A O 1
ATOM 2401 N N . ASP A 1 299 ? -20.211 19.589 -0.939 1.00 57.69 299 ASP A N 1
ATOM 2402 C CA . ASP A 1 299 ? -21.424 19.640 -0.117 1.00 57.69 299 ASP A CA 1
ATOM 2403 C C . ASP A 1 299 ? -22.199 18.312 -0.245 1.00 57.69 299 ASP A C 1
ATOM 2405 O O . ASP A 1 299 ? -22.673 17.766 0.744 1.00 57.69 299 ASP A O 1
ATOM 2409 N N . GLN A 1 300 ? -22.235 17.721 -1.448 1.00 54.78 300 GLN A N 1
ATOM 2410 C CA . GLN A 1 300 ? -22.834 16.394 -1.685 1.00 54.78 300 GLN A CA 1
ATOM 2411 C C . GLN A 1 300 ? -22.025 15.229 -1.091 1.00 54.78 300 GLN A C 1
ATOM 2413 O O . GLN A 1 300 ? -22.581 14.170 -0.811 1.00 54.78 300 GLN A O 1
ATOM 2418 N N . LEU A 1 301 ? -20.706 15.396 -0.952 1.00 50.03 301 LEU A N 1
ATOM 2419 C CA . LEU A 1 301 ? -19.794 14.417 -0.346 1.00 50.03 301 LEU A CA 1
ATOM 2420 C C . LEU A 1 301 ? -19.511 14.718 1.130 1.00 50.03 301 LEU A C 1
ATOM 2422 O O . LEU A 1 301 ? -18.686 14.031 1.742 1.00 50.03 301 LEU A O 1
ATOM 2426 N N . ALA A 1 302 ? -20.137 15.756 1.686 1.00 52.00 302 ALA A N 1
ATOM 2427 C CA . ALA A 1 302 ? -19.971 16.103 3.079 1.00 52.00 302 ALA A CA 1
ATOM 2428 C C . ALA A 1 302 ? -20.479 14.941 3.946 1.00 52.00 302 ALA A C 1
ATOM 2430 O O . ALA A 1 302 ? -21.437 14.259 3.568 1.00 52.00 302 ALA A O 1
ATOM 2431 N N . PRO A 1 303 ? -19.845 14.686 5.103 1.00 50.16 303 PRO A N 1
ATOM 2432 C CA . PRO A 1 303 ? -20.374 13.734 6.064 1.00 50.16 303 PRO A CA 1
ATOM 2433 C C . PRO A 1 303 ? -21.836 14.081 6.362 1.00 50.16 303 PRO A C 1
ATOM 2435 O O . PRO A 1 303 ? -22.131 15.223 6.709 1.00 50.16 303 PRO A O 1
ATOM 2438 N N . SER A 1 304 ? -22.742 13.109 6.240 1.00 58.12 304 SER A N 1
ATOM 2439 C CA . SER A 1 304 ? -24.153 13.294 6.605 1.00 58.12 304 SER A CA 1
ATOM 2440 C C . SER A 1 304 ? -24.324 13.625 8.090 1.00 58.12 304 SER A C 1
ATOM 2442 O O . SER A 1 304 ? -25.327 14.211 8.482 1.00 58.12 304 SER A O 1
ATOM 2444 N N . GLU A 1 305 ? -23.324 13.280 8.906 1.00 49.44 305 GLU A N 1
ATOM 2445 C CA . GLU A 1 305 ? -23.236 13.615 10.320 1.00 49.44 305 GLU A CA 1
ATOM 2446 C C . GLU A 1 305 ? -21.807 14.056 10.685 1.00 49.44 305 GLU A C 1
ATOM 2448 O O . GLU A 1 305 ? -20.840 13.556 10.097 1.00 49.44 305 GLU A O 1
ATOM 2453 N N . PRO A 1 306 ? -21.630 14.968 11.662 1.00 48.25 306 PRO A N 1
ATOM 2454 C CA . PRO A 1 306 ? -20.311 15.367 12.141 1.00 48.25 306 PRO A CA 1
ATOM 2455 C C . PRO A 1 306 ? -19.491 14.148 12.570 1.00 48.25 306 PRO A C 1
ATOM 2457 O O . PRO A 1 306 ? -19.969 13.329 13.356 1.00 48.25 306 PRO A O 1
ATOM 2460 N N . PHE A 1 307 ? -18.239 14.046 12.107 1.00 47.12 307 PHE A N 1
ATOM 2461 C CA . PHE A 1 307 ? -17.335 12.994 12.568 1.00 47.12 307 PHE A CA 1
ATOM 2462 C C . PHE A 1 307 ? -17.139 13.130 14.079 1.00 47.12 307 PHE A C 1
ATOM 2464 O O . PHE A 1 307 ? -16.491 14.062 14.557 1.00 47.12 307 PHE A O 1
ATOM 2471 N N . ARG A 1 308 ? -17.709 12.193 14.833 1.00 45.16 308 ARG A N 1
ATOM 2472 C CA . ARG A 1 308 ? -17.454 12.053 16.261 1.00 45.16 308 ARG A CA 1
ATOM 2473 C C . ARG A 1 308 ? -16.318 11.050 16.414 1.00 45.16 308 ARG A C 1
ATOM 2475 O O . ARG A 1 308 ? -16.555 9.867 16.172 1.00 45.16 308 ARG A O 1
ATOM 2482 N N . PRO A 1 309 ? -15.099 11.475 16.794 1.00 44.84 309 PRO A N 1
ATOM 2483 C CA . PRO A 1 309 ? -14.067 10.526 17.169 1.00 44.84 309 PRO A CA 1
ATOM 2484 C C . PRO A 1 309 ? -14.562 9.764 18.400 1.00 44.84 309 PRO A C 1
ATOM 2486 O O . PRO A 1 309 ? -14.529 10.265 19.523 1.00 44.84 309 PRO A O 1
ATOM 2489 N N . SER A 1 310 ? -15.070 8.556 18.181 1.00 47.31 310 SER A N 1
ATOM 2490 C CA . SER A 1 310 ? -15.239 7.589 19.253 1.00 47.31 310 SER A CA 1
ATOM 2491 C C . SER A 1 310 ? -13.820 7.243 19.691 1.00 47.31 310 SER A C 1
ATOM 2493 O O . SER A 1 310 ? -13.012 6.770 18.901 1.00 47.31 310 SER A O 1
ATOM 2495 N N . MET A 1 311 ? -13.451 7.550 20.932 1.00 48.00 311 MET A N 1
ATOM 2496 C CA . MET A 1 311 ? -12.274 6.915 21.509 1.00 48.00 311 MET A CA 1
ATOM 2497 C C . MET A 1 311 ? -12.628 5.435 21.591 1.00 48.00 311 MET A C 1
ATOM 2499 O O . MET A 1 311 ? -13.287 5.025 22.545 1.00 48.00 311 MET A O 1
ATOM 2503 N N . GLY A 1 312 ? -12.239 4.671 20.562 1.00 49.84 312 GLY A N 1
ATOM 2504 C CA . GLY A 1 312 ? -12.462 3.233 20.505 1.00 49.84 312 GLY A CA 1
ATOM 2505 C C . GLY A 1 312 ? -12.076 2.613 21.849 1.00 49.84 312 GLY A C 1
ATOM 2506 O O . GLY A 1 312 ? -11.131 3.115 22.489 1.00 49.84 312 GLY A O 1
ATOM 2507 N N . PRO A 1 313 ? -12.831 1.600 22.309 1.00 57.56 313 PRO A N 1
ATOM 2508 C CA . PRO A 1 313 ? -12.748 1.097 23.671 1.00 57.56 313 PRO A CA 1
ATOM 2509 C C . PRO A 1 313 ? -11.300 0.784 24.056 1.00 57.56 313 PRO A C 1
ATOM 2511 O O . PRO A 1 313 ? -10.473 0.423 23.217 1.00 57.56 313 PRO A O 1
ATOM 2514 N N . VAL A 1 314 ? -10.984 0.930 25.347 1.00 60.22 314 VAL A N 1
ATOM 2515 C CA . VAL A 1 314 ? -9.723 0.411 25.894 1.00 60.22 314 VAL A CA 1
ATOM 2516 C C . VAL A 1 314 ? -9.603 -1.042 25.445 1.00 60.22 314 VAL A C 1
ATOM 2518 O O . VAL A 1 314 ? -10.550 -1.806 25.632 1.00 60.22 314 VAL A O 1
ATOM 2521 N N . VAL A 1 315 ? -8.464 -1.418 24.855 1.00 59.22 315 VAL A N 1
ATOM 2522 C CA . VAL A 1 315 ? -8.211 -2.813 24.483 1.00 59.22 315 VAL A CA 1
ATOM 2523 C C . VAL A 1 315 ? -8.154 -3.606 25.786 1.00 59.22 315 VAL A C 1
ATOM 2525 O O . VAL A 1 315 ? -7.169 -3.536 26.528 1.00 59.22 315 VAL A O 1
ATOM 2528 N N . LYS A 1 316 ? -9.267 -4.268 26.116 1.00 60.03 316 LYS A N 1
ATOM 2529 C CA . LYS A 1 316 ? -9.412 -5.109 27.304 1.00 60.03 316 LYS A CA 1
ATOM 2530 C C . LYS A 1 316 ? -8.877 -6.502 26.998 1.00 60.03 316 LYS A C 1
ATOM 2532 O O . LYS A 1 316 ? -9.013 -7.000 25.882 1.00 60.03 316 LYS A O 1
ATOM 2537 N N . VAL A 1 317 ? -8.303 -7.138 28.014 1.00 56.09 317 VAL A N 1
ATOM 2538 C CA . VAL A 1 317 ? -8.073 -8.586 27.994 1.00 56.09 317 VAL A CA 1
ATOM 2539 C C . VAL A 1 317 ? -9.456 -9.252 27.948 1.00 56.09 317 VAL A C 1
ATOM 2541 O O . VAL A 1 317 ? -10.374 -8.788 28.615 1.00 56.09 317 VAL A O 1
ATOM 2544 N N . GLN A 1 318 ? -9.652 -10.242 27.076 1.00 61.03 318 GLN A N 1
ATOM 2545 C CA . GLN A 1 318 ? -10.971 -10.843 26.845 1.00 61.03 318 GLN A CA 1
ATOM 2546 C C . GLN A 1 318 ? -11.496 -11.557 28.101 1.00 61.03 318 GLN A C 1
ATOM 2548 O O . GLN A 1 318 ? -10.855 -12.482 28.588 1.00 61.03 318 GLN A O 1
ATOM 2553 N N . ASP A 1 319 ? -12.685 -11.161 28.569 1.00 57.53 319 ASP A N 1
ATOM 2554 C CA . ASP A 1 319 ? -13.302 -11.705 29.793 1.00 57.53 319 ASP A CA 1
ATOM 2555 C C . ASP A 1 319 ? -14.335 -12.826 29.531 1.00 57.53 319 ASP A C 1
ATOM 2557 O O . ASP A 1 319 ? -14.712 -13.551 30.450 1.00 57.53 319 ASP A O 1
ATOM 2561 N N . ALA A 1 320 ? -14.825 -12.978 28.293 1.00 70.94 320 ALA A N 1
ATOM 2562 C CA . ALA A 1 320 ? -15.906 -13.911 27.950 1.00 70.94 320 ALA A CA 1
ATOM 2563 C C . ALA A 1 320 ? -15.393 -15.171 27.225 1.00 70.94 320 ALA A C 1
ATOM 2565 O O . ALA A 1 320 ? -14.510 -15.052 26.373 1.00 70.94 320 ALA A O 1
ATOM 2566 N N . PRO A 1 321 ? -15.972 -16.363 27.482 1.00 84.19 321 PRO A N 1
ATOM 2567 C CA . PRO A 1 321 ? -15.630 -17.578 26.752 1.00 84.19 321 PRO A CA 1
ATOM 2568 C C . PRO A 1 321 ? -15.979 -17.444 25.263 1.00 84.19 321 PRO A C 1
ATOM 2570 O O . PRO A 1 321 ? -17.104 -17.080 24.898 1.00 84.19 321 PRO A O 1
ATOM 2573 N N . ILE A 1 322 ? -14.999 -17.762 24.415 1.00 87.38 322 ILE A N 1
ATOM 2574 C CA . ILE A 1 322 ? -15.121 -17.781 22.956 1.00 87.38 322 ILE A CA 1
ATOM 2575 C C . ILE A 1 322 ? -15.309 -19.230 22.506 1.00 87.38 322 ILE A C 1
ATOM 2577 O O . ILE A 1 322 ? -14.481 -20.097 22.783 1.00 87.38 322 ILE A O 1
ATOM 2581 N N . ILE A 1 323 ? -16.421 -19.491 21.829 1.00 90.75 323 ILE A N 1
ATOM 2582 C CA . ILE A 1 323 ? -16.755 -20.788 21.252 1.00 90.75 323 ILE A CA 1
ATOM 2583 C C . ILE A 1 323 ? -16.200 -20.822 19.824 1.00 90.75 323 ILE A C 1
ATOM 2585 O O . ILE A 1 323 ? -16.570 -19.960 19.020 1.00 90.75 323 ILE A O 1
ATOM 2589 N N . PRO A 1 324 ? -15.350 -21.806 19.487 1.00 91.50 324 PRO A N 1
ATOM 2590 C CA . PRO A 1 324 ? -14.692 -21.850 18.193 1.00 91.50 324 PRO A CA 1
ATOM 2591 C C . PRO A 1 324 ? -15.682 -22.100 17.055 1.00 91.50 324 PRO A C 1
ATOM 2593 O O . PRO A 1 324 ? -16.647 -22.871 17.177 1.00 91.50 324 PRO A O 1
ATOM 2596 N N . GLY A 1 325 ? -15.411 -21.423 15.947 1.00 88.56 325 GLY A N 1
ATOM 2597 C CA . GLY A 1 325 ? -16.152 -21.502 14.698 1.00 88.56 325 GLY A CA 1
ATOM 2598 C C . GLY A 1 325 ? -15.594 -22.569 13.767 1.00 88.56 325 GLY A C 1
ATOM 2599 O O . GLY A 1 325 ? -14.731 -23.366 14.134 1.00 88.56 325 GLY A O 1
ATOM 2600 N N . LYS A 1 326 ? -16.089 -22.576 12.528 1.00 89.06 326 LYS A N 1
ATOM 2601 C CA . LYS A 1 326 ? -15.597 -23.468 11.475 1.00 89.06 326 LYS A CA 1
ATOM 2602 C C . LYS A 1 326 ? -14.759 -22.662 10.484 1.00 89.06 326 LYS A C 1
ATOM 2604 O O . LYS A 1 326 ? -15.339 -21.861 9.753 1.00 89.06 326 LYS A O 1
ATOM 2609 N N . PRO A 1 327 ? -13.430 -22.838 10.412 1.00 84.44 327 PRO A N 1
ATOM 2610 C CA . PRO A 1 327 ? -12.632 -22.184 9.379 1.00 84.44 327 PRO A CA 1
ATOM 2611 C C . PRO A 1 327 ? -13.038 -22.684 7.989 1.00 84.44 327 PRO A C 1
ATOM 2613 O O . PRO A 1 327 ? -13.528 -23.804 7.849 1.00 84.44 327 PRO A O 1
ATOM 2616 N N . ALA A 1 328 ? -12.839 -21.866 6.954 1.00 77.25 328 ALA A N 1
ATOM 2617 C CA . ALA A 1 328 ? -13.021 -22.319 5.581 1.00 77.25 328 ALA A CA 1
ATOM 2618 C C . ALA A 1 328 ? -12.002 -23.425 5.291 1.00 77.25 328 ALA A C 1
ATOM 2620 O O . ALA A 1 328 ? -10.802 -23.255 5.550 1.00 77.25 328 ALA A O 1
ATOM 2621 N N . GLU A 1 329 ? -12.479 -24.549 4.758 1.00 66.75 329 GLU A N 1
ATOM 2622 C CA . GLU A 1 329 ? -11.627 -25.663 4.366 1.00 66.75 329 GLU A CA 1
ATOM 2623 C C . GLU A 1 329 ? -10.764 -25.253 3.170 1.00 66.75 329 GLU A C 1
ATOM 2625 O O . GLU A 1 329 ? -11.182 -25.280 2.015 1.00 66.75 329 GLU A O 1
ATOM 2630 N N . PHE A 1 330 ? -9.515 -24.889 3.441 1.00 59.62 330 PHE A N 1
ATOM 2631 C CA . PHE A 1 330 ? -8.471 -25.021 2.440 1.00 59.62 330 PHE A CA 1
ATOM 2632 C C . PHE A 1 330 ? -8.002 -26.468 2.513 1.00 59.62 330 PHE A C 1
ATOM 2634 O O . PHE A 1 330 ? -7.449 -26.880 3.533 1.00 59.62 330 PHE A O 1
ATOM 2641 N N . THR A 1 331 ? -8.255 -27.254 1.462 1.00 49.41 331 THR A N 1
ATOM 2642 C CA . THR A 1 331 ? -7.725 -28.619 1.331 1.00 49.41 331 THR A CA 1
ATOM 2643 C C . THR A 1 331 ? -6.266 -28.619 1.772 1.00 49.41 331 THR A C 1
ATOM 2645 O O . THR A 1 331 ? -5.450 -27.893 1.204 1.00 49.41 331 THR A O 1
ATOM 2648 N N . GLN A 1 332 ? -5.953 -29.418 2.795 1.00 45.78 332 GLN A N 1
ATOM 2649 C CA . GLN A 1 332 ? -4.649 -29.538 3.462 1.00 45.78 332 GLN A CA 1
ATOM 2650 C C . GLN A 1 332 ? -3.507 -30.029 2.544 1.00 45.78 332 GLN A C 1
ATOM 2652 O O . GLN A 1 332 ? -2.464 -30.465 3.021 1.00 45.78 332 GLN A O 1
ATOM 2657 N N . ALA A 1 333 ? -3.651 -29.931 1.224 1.00 50.09 333 ALA A N 1
ATOM 2658 C CA . ALA A 1 333 ? -2.639 -30.236 0.220 1.00 50.09 333 ALA A CA 1
ATOM 2659 C C . ALA A 1 333 ? -1.510 -29.179 0.166 1.00 50.09 333 ALA A C 1
ATOM 2661 O O . ALA A 1 333 ? -0.926 -28.934 -0.887 1.00 50.09 333 ALA A O 1
ATOM 2662 N N . SER A 1 334 ? -1.204 -28.510 1.284 1.00 57.78 334 SER A N 1
ATOM 2663 C CA . SER A 1 334 ? 0.003 -27.694 1.415 1.00 57.78 334 SER A CA 1
ATOM 2664 C C . SER A 1 334 ? 1.113 -28.569 1.978 1.00 57.78 334 SER A C 1
ATOM 2666 O O . SER A 1 334 ? 1.109 -28.924 3.154 1.00 57.78 334 SER A O 1
ATOM 2668 N N . GLU A 1 335 ? 2.088 -28.906 1.140 1.00 59.72 335 GLU A N 1
ATOM 2669 C CA . GLU A 1 335 ? 3.264 -29.665 1.573 1.00 59.72 335 GLU A CA 1
ATOM 2670 C C . GLU A 1 335 ? 4.317 -28.780 2.255 1.00 59.72 335 GLU A C 1
ATOM 2672 O O . GLU A 1 335 ? 5.284 -29.279 2.840 1.00 59.72 335 GLU A O 1
ATOM 2677 N N . LEU A 1 336 ? 4.142 -27.460 2.183 1.00 62.12 336 LEU A N 1
ATOM 2678 C CA . LEU A 1 336 ? 4.981 -26.495 2.871 1.00 62.12 336 LEU A CA 1
ATOM 2679 C C . LEU A 1 336 ? 4.713 -26.573 4.381 1.00 62.12 336 LEU A C 1
ATOM 2681 O O . LEU A 1 336 ? 3.691 -26.098 4.872 1.00 62.12 336 LEU A O 1
ATOM 2685 N N . LYS A 1 337 ? 5.619 -27.230 5.111 1.00 58.72 337 LYS A N 1
ATOM 2686 C CA . LYS A 1 337 ? 5.568 -27.332 6.575 1.00 58.72 337 LYS A CA 1
ATOM 2687 C C . LYS A 1 337 ? 6.176 -26.084 7.217 1.00 58.72 337 LYS A C 1
ATOM 2689 O O . LYS A 1 337 ? 7.252 -25.648 6.801 1.00 58.72 337 LYS A O 1
ATOM 2694 N N . GLU A 1 338 ? 5.560 -25.604 8.298 1.00 56.41 338 GLU A N 1
ATOM 2695 C CA . GLU A 1 338 ? 6.155 -24.622 9.215 1.00 56.41 338 GLU A CA 1
ATOM 2696 C C . GLU A 1 338 ? 7.399 -25.236 9.878 1.00 56.41 338 GLU A C 1
ATOM 2698 O O . GLU A 1 338 ? 7.340 -25.884 10.925 1.00 56.41 338 GLU A O 1
ATOM 2703 N N . THR A 1 339 ? 8.551 -25.109 9.226 1.00 53.09 339 THR A N 1
ATOM 2704 C CA . THR A 1 339 ? 9.789 -25.789 9.646 1.00 53.09 339 THR A CA 1
ATOM 2705 C C . THR A 1 339 ? 10.514 -25.073 10.782 1.00 53.09 339 THR A C 1
ATOM 2707 O O . THR A 1 339 ? 11.359 -25.675 11.441 1.00 53.09 339 THR A O 1
ATOM 2710 N N . LEU A 1 340 ? 10.188 -23.805 11.056 1.00 60.28 340 LEU A N 1
ATOM 2711 C CA . LEU A 1 340 ? 10.810 -23.040 12.134 1.00 60.28 340 LEU A CA 1
ATOM 2712 C C . LEU A 1 340 ? 9.855 -22.903 13.323 1.00 60.28 340 LEU A C 1
ATOM 2714 O O . LEU A 1 340 ? 8.772 -22.337 13.200 1.00 60.28 340 LEU A O 1
ATOM 2718 N N . ALA A 1 341 ? 10.309 -23.312 14.511 1.00 64.75 341 ALA A N 1
ATOM 2719 C CA . ALA A 1 341 ? 9.576 -23.130 15.770 1.00 64.75 341 ALA A CA 1
ATOM 2720 C C . ALA A 1 341 ? 9.175 -21.663 16.041 1.00 64.75 341 ALA A C 1
ATOM 2722 O O . ALA A 1 341 ? 8.238 -21.406 16.792 1.00 64.75 341 ALA A O 1
ATOM 2723 N N . ILE A 1 342 ? 9.855 -20.700 15.406 1.00 67.44 342 ILE A N 1
ATOM 2724 C CA . ILE A 1 342 ? 9.530 -19.272 15.484 1.00 67.44 342 ILE A CA 1
ATOM 2725 C C . ILE A 1 342 ? 8.139 -18.940 14.928 1.00 67.44 342 ILE A C 1
ATOM 2727 O O . ILE A 1 342 ? 7.497 -18.038 15.453 1.00 67.44 342 ILE A O 1
ATOM 2731 N N . PHE A 1 343 ? 7.643 -19.686 13.932 1.00 66.12 343 PHE A N 1
ATOM 2732 C CA . PHE A 1 343 ? 6.306 -19.475 13.360 1.00 66.12 343 PHE A CA 1
ATOM 2733 C C . PHE A 1 343 ? 5.189 -19.788 14.359 1.00 66.12 343 PHE A C 1
ATOM 2735 O O . PHE A 1 343 ? 4.104 -19.223 14.268 1.00 66.12 343 PHE A O 1
ATOM 2742 N N . LYS A 1 344 ? 5.487 -20.610 15.372 1.00 70.19 344 LYS A N 1
ATOM 2743 C CA . LYS A 1 344 ? 4.565 -20.927 16.465 1.00 70.19 344 LYS A CA 1
ATOM 2744 C C . LYS A 1 344 ? 4.576 -19.887 17.586 1.00 70.19 344 LYS A C 1
ATOM 2746 O O . LYS A 1 344 ? 3.765 -19.990 18.503 1.00 70.19 344 LYS A O 1
ATOM 2751 N N . ARG A 1 345 ? 5.485 -18.901 17.566 1.00 79.12 345 ARG A N 1
ATOM 2752 C CA . ARG A 1 345 ? 5.492 -17.854 18.596 1.00 79.12 345 ARG A CA 1
ATOM 2753 C C . ARG A 1 345 ? 4.307 -16.903 18.396 1.00 79.12 345 ARG A C 1
ATOM 2755 O O . ARG A 1 345 ? 4.047 -16.480 17.271 1.00 79.12 345 ARG A O 1
ATOM 2762 N N . PRO A 1 346 ? 3.608 -16.518 19.477 1.00 77.44 346 PRO A N 1
ATOM 2763 C CA . PRO A 1 346 ? 2.395 -15.715 19.364 1.00 77.44 346 PRO A CA 1
ATOM 2764 C C . PRO A 1 346 ? 2.661 -14.239 19.026 1.00 77.44 346 PRO A C 1
ATOM 2766 O O . PRO A 1 346 ? 1.781 -13.608 18.442 1.00 77.44 346 PRO A O 1
ATOM 2769 N N . PHE A 1 347 ? 3.851 -13.706 19.355 1.00 86.50 347 PHE A N 1
ATOM 2770 C CA . PHE A 1 347 ? 4.212 -12.280 19.227 1.00 86.50 347 PHE A CA 1
ATOM 2771 C C . PHE A 1 347 ? 3.107 -11.353 19.751 1.00 86.50 347 PHE A C 1
ATOM 2773 O O . PHE A 1 347 ? 2.647 -10.453 19.062 1.00 86.50 347 PHE A O 1
ATOM 2780 N N . GLU A 1 348 ? 2.595 -11.638 20.946 1.00 88.81 348 GLU A N 1
ATOM 2781 C CA . GLU A 1 348 ? 1.579 -10.809 21.599 1.00 88.81 348 GLU A CA 1
ATOM 2782 C 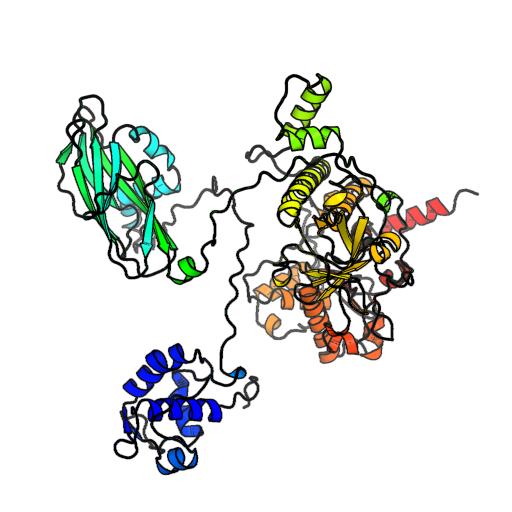C . GLU A 1 348 ? 2.195 -9.570 22.234 1.00 88.81 348 GLU A C 1
ATOM 2784 O O . GLU A 1 348 ? 3.335 -9.607 22.704 1.00 88.81 348 GLU A O 1
ATOM 2789 N N . ILE A 1 349 ? 1.413 -8.486 22.271 1.00 89.12 349 ILE A N 1
ATOM 2790 C CA . ILE A 1 349 ? 1.791 -7.259 22.969 1.00 89.12 349 ILE A CA 1
ATOM 2791 C C . ILE A 1 349 ? 2.036 -7.614 24.443 1.00 89.12 349 ILE A C 1
ATOM 2793 O O . ILE A 1 349 ? 1.112 -8.079 25.118 1.00 89.12 349 ILE A O 1
ATOM 2797 N N . PRO A 1 350 ? 3.246 -7.377 24.983 1.00 90.25 350 PRO A N 1
ATOM 2798 C CA . PRO A 1 350 ? 3.524 -7.654 26.385 1.00 90.25 350 PRO A CA 1
ATOM 2799 C C . PRO A 1 350 ? 2.537 -6.915 27.308 1.00 90.25 350 PRO A C 1
ATOM 2801 O O . PRO A 1 350 ? 2.314 -5.720 27.102 1.00 90.25 350 PRO A O 1
ATOM 2804 N N . PRO A 1 351 ? 1.991 -7.542 28.370 1.00 88.25 351 PRO A N 1
ATOM 2805 C CA . PRO A 1 351 ? 0.970 -6.917 29.223 1.00 88.25 351 PRO A CA 1
ATOM 2806 C C . PRO A 1 351 ? 1.385 -5.567 29.826 1.00 88.25 351 PRO A C 1
ATOM 2808 O O . PRO A 1 351 ? 0.582 -4.641 29.928 1.00 88.25 351 PRO A O 1
ATOM 2811 N N . VAL A 1 352 ? 2.664 -5.425 30.191 1.00 87.31 352 VAL A N 1
ATOM 2812 C CA . VAL A 1 352 ? 3.226 -4.158 30.687 1.00 87.31 352 VAL A CA 1
ATOM 2813 C C . VAL A 1 352 ? 3.172 -3.076 29.602 1.00 87.31 352 VAL A C 1
ATOM 2815 O O . VAL A 1 352 ? 2.735 -1.960 29.872 1.00 87.31 352 VAL A O 1
ATOM 2818 N N . LEU A 1 353 ? 3.549 -3.419 28.366 1.00 88.81 353 LEU A N 1
ATOM 2819 C CA . LEU A 1 353 ? 3.491 -2.506 27.225 1.00 88.81 353 LEU A CA 1
ATOM 2820 C C . LEU A 1 353 ? 2.041 -2.142 26.880 1.00 88.81 353 LEU A C 1
ATOM 2822 O O . LEU A 1 353 ? 1.755 -0.969 26.667 1.00 88.81 353 LEU A O 1
ATOM 2826 N N . LEU A 1 354 ? 1.115 -3.104 26.908 1.00 88.38 354 LEU A N 1
ATOM 2827 C CA . LEU A 1 354 ? -0.313 -2.858 26.689 1.00 88.38 354 LEU A CA 1
ATOM 2828 C C . LEU A 1 354 ? -0.876 -1.832 27.686 1.00 88.38 354 LEU A C 1
ATOM 2830 O O . LEU A 1 354 ? -1.621 -0.933 27.297 1.00 88.38 354 LEU A O 1
ATOM 2834 N N . ARG A 1 355 ? -0.476 -1.908 28.964 1.00 85.75 355 ARG A N 1
ATOM 2835 C CA . ARG A 1 355 ? -0.843 -0.896 29.969 1.00 85.75 355 ARG A CA 1
ATOM 2836 C C . ARG A 1 355 ? -0.281 0.482 29.634 1.00 85.75 355 ARG A C 1
ATOM 2838 O O . ARG A 1 355 ? -0.990 1.472 29.799 1.00 85.75 355 ARG A O 1
ATOM 2845 N N . PHE A 1 356 ? 0.962 0.571 29.163 1.00 88.56 356 PHE A N 1
ATOM 2846 C CA . PHE A 1 356 ? 1.541 1.849 28.743 1.00 88.56 356 PHE A CA 1
ATOM 2847 C C . PHE A 1 356 ? 0.816 2.432 27.527 1.00 88.56 356 PHE A C 1
ATOM 2849 O O . PHE A 1 356 ? 0.502 3.620 27.531 1.00 88.56 356 PHE A O 1
ATOM 2856 N N . LEU A 1 357 ? 0.480 1.599 26.540 1.00 86.75 357 LEU A N 1
ATOM 2857 C CA . LEU A 1 357 ? -0.273 1.988 25.345 1.00 86.75 357 LEU A CA 1
ATOM 2858 C C . LEU A 1 357 ? -1.673 2.503 25.699 1.00 86.75 357 LEU A C 1
ATOM 2860 O O . LEU A 1 357 ? -2.055 3.596 25.285 1.00 86.75 357 LEU A O 1
ATOM 2864 N N . ASN A 1 358 ? -2.403 1.773 26.548 1.00 85.38 358 ASN A N 1
ATOM 2865 C CA . ASN A 1 358 ? -3.732 2.173 27.019 1.00 85.38 358 ASN A CA 1
ATOM 2866 C C . ASN A 1 358 ? -3.719 3.504 27.797 1.00 85.38 358 ASN A C 1
ATOM 2868 O O . ASN A 1 358 ? -4.699 4.242 27.755 1.00 85.38 358 ASN A O 1
ATOM 2872 N N . ASN A 1 359 ? -2.610 3.839 28.465 1.00 83.94 359 ASN A N 1
ATOM 2873 C CA . ASN A 1 359 ? -2.439 5.095 29.204 1.00 83.94 359 ASN A CA 1
ATOM 2874 C C . ASN A 1 359 ? -1.716 6.196 28.399 1.00 83.94 359 ASN A C 1
ATOM 2876 O O . ASN A 1 359 ? -1.328 7.222 28.964 1.00 83.94 359 ASN A O 1
ATOM 2880 N N . GLY A 1 360 ? -1.492 6.000 27.094 1.00 82.19 360 GLY A N 1
ATOM 2881 C CA . GLY A 1 360 ? -0.832 6.982 26.227 1.00 82.19 360 GLY A CA 1
ATOM 2882 C C . GLY A 1 360 ? 0.603 7.307 26.652 1.00 82.19 360 GLY A C 1
ATOM 2883 O O . GLY A 1 360 ? 1.017 8.463 26.593 1.00 82.19 360 GLY A O 1
ATOM 2884 N N . PHE A 1 361 ? 1.336 6.308 27.150 1.00 85.44 361 PHE A N 1
ATOM 2885 C CA . PHE A 1 361 ? 2.687 6.434 27.698 1.00 85.44 361 PHE A CA 1
ATOM 2886 C C . PHE A 1 361 ? 2.818 7.477 28.818 1.00 85.44 361 PHE A C 1
ATOM 2888 O O . PHE A 1 361 ? 3.892 8.055 28.964 1.00 85.44 361 PHE A O 1
ATOM 2895 N N . LYS A 1 362 ? 1.769 7.751 29.607 1.00 85.25 362 LYS A N 1
ATOM 2896 C CA . LYS A 1 362 ? 1.815 8.657 30.773 1.00 85.25 362 LYS A CA 1
ATOM 2897 C C . LYS A 1 362 ? 2.108 7.896 32.067 1.00 85.25 362 LYS A C 1
ATOM 2899 O O . LYS A 1 362 ? 1.721 6.740 32.213 1.00 85.25 362 LYS A O 1
ATOM 2904 N N . GLU A 1 363 ? 2.778 8.557 33.010 1.00 86.75 363 GLU A N 1
ATOM 2905 C CA . GLU A 1 363 ? 2.959 8.019 34.362 1.00 86.75 363 GLU A CA 1
ATOM 2906 C C . GLU A 1 363 ? 1.640 8.091 35.143 1.00 86.75 363 GLU A C 1
ATOM 2908 O O . GLU A 1 363 ? 0.888 9.055 35.005 1.00 86.75 363 GLU A O 1
ATOM 2913 N N . HIS A 1 364 ? 1.370 7.086 35.977 1.00 81.06 364 HIS A N 1
ATOM 2914 C CA . HIS A 1 364 ? 0.227 7.080 36.892 1.00 81.06 364 HIS A CA 1
ATOM 2915 C C . HIS A 1 364 ? 0.660 6.717 38.317 1.00 81.06 364 HIS A C 1
ATOM 2917 O O . HIS A 1 364 ? 1.677 6.049 38.517 1.00 81.06 364 HIS A O 1
ATOM 2923 N N . ALA A 1 365 ? -0.133 7.128 39.313 1.00 79.00 365 ALA A N 1
ATOM 2924 C CA . ALA A 1 365 ? 0.201 6.981 40.735 1.00 79.00 365 ALA A CA 1
ATOM 2925 C C . ALA A 1 365 ? 0.511 5.528 41.143 1.00 79.00 365 ALA A C 1
ATOM 2927 O O . ALA A 1 365 ? 1.434 5.287 41.913 1.00 79.00 365 ALA A O 1
ATOM 2928 N N . ASN A 1 366 ? -0.192 4.560 40.547 1.00 83.06 366 ASN A N 1
ATOM 2929 C CA . ASN A 1 366 ? -0.067 3.135 40.878 1.00 83.06 366 ASN A CA 1
ATOM 2930 C C . ASN A 1 366 ? 1.093 2.403 40.161 1.00 83.06 366 ASN A C 1
ATOM 2932 O O . ASN A 1 366 ? 1.108 1.176 40.152 1.00 83.06 366 ASN A O 1
ATOM 2936 N N . MET A 1 367 ? 2.022 3.107 39.496 1.00 86.50 367 MET A N 1
ATOM 2937 C CA . MET A 1 367 ? 3.165 2.460 38.827 1.00 86.50 367 MET A CA 1
ATOM 2938 C C . MET A 1 367 ? 4.268 2.098 39.823 1.00 86.50 367 MET A C 1
ATOM 2940 O O . MET A 1 367 ? 4.726 2.945 40.594 1.00 86.50 367 MET A O 1
ATOM 2944 N N . SER A 1 368 ? 4.779 0.873 39.725 1.00 89.75 368 SER A N 1
ATOM 2945 C CA . SER A 1 368 ? 5.986 0.455 40.440 1.00 89.75 368 SER A CA 1
ATOM 2946 C C . SER A 1 368 ? 7.235 1.217 39.950 1.00 89.75 368 SER A C 1
ATOM 2948 O O . SER A 1 368 ? 7.285 1.657 38.796 1.00 89.75 368 SER A O 1
ATOM 2950 N N . PRO A 1 369 ? 8.298 1.346 40.770 1.00 89.62 369 PRO A N 1
ATOM 2951 C CA . PRO A 1 369 ? 9.556 1.966 40.338 1.00 89.62 369 PRO A CA 1
ATOM 2952 C C . PRO A 1 369 ? 10.170 1.305 39.091 1.00 89.62 369 PRO A C 1
ATOM 2954 O O . PRO A 1 369 ? 10.725 1.989 38.232 1.00 89.62 369 PRO A O 1
ATOM 2957 N N . ALA A 1 370 ? 10.023 -0.018 38.957 1.00 88.25 370 ALA A N 1
ATOM 2958 C CA . ALA A 1 370 ? 10.478 -0.766 37.786 1.00 88.25 370 ALA A CA 1
ATOM 2959 C C . ALA A 1 370 ? 9.684 -0.403 36.519 1.00 88.25 370 ALA A C 1
ATOM 2961 O O . ALA A 1 370 ? 10.272 -0.227 35.453 1.00 88.25 370 ALA A O 1
ATOM 2962 N N . GLU A 1 371 ? 8.364 -0.231 36.625 1.00 87.69 371 GLU A N 1
ATOM 2963 C CA . GLU A 1 371 ? 7.526 0.200 35.500 1.00 87.69 371 GLU A CA 1
ATOM 2964 C C . GLU A 1 371 ? 7.843 1.625 35.061 1.00 87.69 371 GLU A C 1
ATOM 2966 O O . GLU A 1 371 ? 7.925 1.875 33.861 1.00 87.69 371 GLU A O 1
ATOM 2971 N N . LYS A 1 372 ? 8.094 2.538 36.008 1.00 89.00 372 LYS A N 1
ATOM 2972 C CA . LYS A 1 372 ? 8.535 3.905 35.691 1.00 89.00 372 LYS A CA 1
ATOM 2973 C C . LYS A 1 372 ? 9.852 3.897 34.917 1.00 89.00 372 LYS A C 1
ATOM 2975 O O . LYS A 1 372 ? 9.960 4.559 33.887 1.00 89.00 372 LYS A O 1
ATOM 2980 N N . LYS A 1 373 ? 10.825 3.090 35.358 1.00 90.06 373 LYS A N 1
ATOM 2981 C CA . LYS A 1 373 ? 12.098 2.909 34.646 1.00 90.06 373 LYS A CA 1
ATOM 2982 C C . LYS A 1 373 ? 11.885 2.341 33.238 1.00 90.06 373 LYS A C 1
ATOM 2984 O O . LYS A 1 373 ? 12.420 2.889 32.281 1.00 90.06 373 LYS A O 1
ATOM 2989 N N . ASN A 1 374 ? 11.066 1.298 33.094 1.00 89.31 374 ASN A N 1
ATOM 2990 C CA . ASN A 1 374 ? 10.754 0.705 31.789 1.00 89.31 374 ASN A CA 1
ATOM 2991 C C . ASN A 1 374 ? 10.067 1.706 30.849 1.00 89.31 374 ASN A C 1
ATOM 2993 O O . ASN A 1 374 ? 10.413 1.778 29.671 1.00 89.31 374 ASN A O 1
ATOM 2997 N N . LEU A 1 375 ? 9.126 2.504 31.361 1.00 89.38 375 LEU A N 1
ATOM 2998 C CA . LEU A 1 375 ? 8.456 3.551 30.592 1.00 89.38 375 LEU A CA 1
ATOM 2999 C C . LEU A 1 375 ? 9.453 4.609 30.100 1.00 89.38 375 LEU A C 1
ATOM 3001 O O . LEU A 1 375 ? 9.384 5.020 28.944 1.00 89.38 375 LEU A O 1
ATOM 3005 N N . GLN A 1 376 ? 10.399 5.023 30.948 1.00 88.38 376 GLN A N 1
ATOM 3006 C CA . GLN A 1 376 ? 11.472 5.940 30.557 1.00 88.38 376 GLN A CA 1
ATOM 3007 C C . GLN A 1 376 ? 12.372 5.335 29.473 1.00 88.38 376 GLN A C 1
ATOM 3009 O O . GLN A 1 376 ? 12.681 6.017 28.500 1.00 88.38 376 GLN A O 1
ATOM 3014 N N . THR A 1 377 ? 12.736 4.052 29.585 1.00 87.75 377 THR A N 1
ATOM 3015 C CA . THR A 1 377 ? 13.507 3.344 28.549 1.00 87.75 377 THR A CA 1
ATOM 3016 C C . THR A 1 377 ? 12.769 3.313 27.211 1.00 87.75 377 THR A C 1
ATOM 3018 O O . THR A 1 377 ? 13.358 3.638 26.187 1.00 87.75 377 THR A O 1
ATOM 3021 N N . ILE A 1 378 ? 11.473 2.989 27.210 1.00 87.31 378 ILE A N 1
ATOM 3022 C CA . ILE A 1 378 ? 10.652 2.968 25.991 1.00 87.31 378 ILE A CA 1
ATOM 3023 C C . ILE A 1 378 ? 10.543 4.369 25.378 1.00 87.31 378 ILE A C 1
ATOM 3025 O O . ILE A 1 378 ? 10.721 4.529 24.174 1.00 87.31 378 ILE A O 1
ATOM 3029 N N . ARG A 1 379 ? 10.305 5.402 26.196 1.00 85.69 379 ARG A N 1
ATOM 3030 C CA . ARG A 1 379 ? 10.268 6.798 25.730 1.00 85.69 379 ARG A CA 1
ATOM 3031 C C . ARG A 1 379 ? 11.596 7.243 25.117 1.00 85.69 379 ARG A C 1
ATOM 3033 O O . ARG A 1 379 ? 11.579 7.997 24.154 1.00 85.69 379 ARG A O 1
ATOM 3040 N N . ALA A 1 380 ? 12.724 6.774 25.649 1.00 83.19 380 ALA A N 1
ATOM 3041 C CA . ALA A 1 380 ? 14.047 7.066 25.103 1.00 83.19 380 ALA A CA 1
ATOM 3042 C C . ALA A 1 380 ? 14.321 6.361 23.760 1.00 83.19 380 ALA A C 1
ATOM 3044 O O . ALA A 1 380 ? 15.163 6.829 23.002 1.00 83.19 380 ALA A O 1
ATOM 3045 N N . MET A 1 381 ? 13.624 5.259 23.452 1.00 79.50 381 MET A N 1
ATOM 3046 C CA . MET A 1 381 ? 13.717 4.591 22.146 1.00 79.50 381 MET A CA 1
ATOM 3047 C C . MET A 1 381 ? 12.929 5.317 21.048 1.00 79.50 381 MET A C 1
ATOM 3049 O O . MET A 1 381 ? 13.248 5.164 19.871 1.00 79.50 381 MET A O 1
ATOM 3053 N N . LEU A 1 382 ? 11.879 6.064 21.405 1.00 79.19 382 LEU A N 1
ATOM 3054 C CA . LEU A 1 382 ? 11.033 6.761 20.438 1.00 79.19 382 LEU A CA 1
ATOM 3055 C C . LEU A 1 382 ? 11.741 8.019 19.893 1.00 79.19 382 LEU A C 1
ATOM 3057 O O . LEU A 1 382 ? 12.349 8.745 20.680 1.00 79.19 382 LEU A O 1
ATOM 3061 N N . PRO A 1 383 ? 11.632 8.320 18.582 1.00 70.44 383 PRO A N 1
ATOM 3062 C CA . PRO A 1 383 ? 12.251 9.510 17.997 1.00 70.44 383 PRO A CA 1
ATOM 3063 C C . PRO A 1 383 ? 11.747 10.796 18.667 1.00 70.44 383 PRO A C 1
ATOM 3065 O O . PRO A 1 383 ? 10.537 11.000 18.785 1.00 70.44 383 PRO A O 1
ATOM 3068 N N . GLN A 1 384 ? 12.664 11.676 19.071 1.00 65.69 384 GLN A N 1
ATOM 3069 C CA . GLN A 1 384 ? 12.368 12.960 19.716 1.00 65.69 384 GLN A CA 1
ATOM 3070 C C . GLN A 1 384 ? 12.380 14.147 18.737 1.00 65.69 384 GLN A C 1
ATOM 3072 O O . GLN A 1 384 ? 12.173 15.288 19.144 1.00 65.69 384 GLN A O 1
ATOM 3077 N N . GLY A 1 385 ? 12.562 13.884 17.440 1.00 55.25 385 GLY A N 1
ATOM 3078 C CA . GLY A 1 385 ? 12.464 14.889 16.377 1.00 55.25 385 GLY A CA 1
ATOM 3079 C C . GLY A 1 385 ? 13.785 15.587 16.049 1.00 55.25 385 GLY A C 1
ATOM 3080 O O . GLY A 1 385 ? 13.779 16.548 15.282 1.00 55.25 385 GLY A O 1
ATOM 3081 N N . ASN A 1 386 ? 14.913 15.093 16.572 1.00 54.16 386 ASN A N 1
ATOM 3082 C CA . ASN A 1 386 ? 16.245 15.632 16.294 1.00 54.16 386 ASN A CA 1
ATOM 3083 C C . ASN A 1 386 ? 17.015 14.726 15.317 1.00 54.16 386 ASN A C 1
ATOM 3085 O O . ASN A 1 386 ? 16.798 13.521 15.242 1.00 54.16 386 ASN A O 1
ATOM 3089 N N . SER A 1 387 ? 17.974 15.294 14.580 1.00 49.78 387 SER A N 1
ATOM 3090 C CA . SER A 1 387 ? 18.789 14.581 13.576 1.00 49.78 387 SER A CA 1
ATOM 3091 C C . SER A 1 387 ? 19.677 13.455 14.137 1.00 49.78 387 SER A C 1
ATOM 3093 O O . SER A 1 387 ? 20.221 12.672 13.360 1.00 49.78 387 SER A O 1
ATOM 3095 N N . ALA A 1 388 ? 19.806 13.351 15.465 1.00 49.50 388 ALA A N 1
ATOM 3096 C CA . ALA A 1 388 ? 20.505 12.271 16.163 1.00 49.50 388 ALA A CA 1
ATOM 3097 C C . ALA A 1 388 ? 19.677 10.970 16.287 1.00 49.50 388 ALA A C 1
ATOM 3099 O O . ALA A 1 388 ? 20.240 9.935 16.635 1.00 49.50 388 ALA A O 1
ATOM 3100 N N . ASP A 1 389 ? 18.384 10.985 15.937 1.00 58.94 389 ASP A N 1
ATOM 3101 C CA . ASP A 1 389 ? 17.474 9.825 15.981 1.00 58.94 389 ASP A CA 1
ATOM 3102 C C . ASP A 1 389 ? 17.622 8.898 14.753 1.00 58.94 389 ASP A C 1
ATOM 3104 O O . ASP A 1 389 ? 16.646 8.367 14.213 1.00 58.94 389 ASP A O 1
ATOM 3108 N N . ALA A 1 390 ? 18.843 8.730 14.241 1.00 66.75 390 ALA A N 1
ATOM 3109 C CA . ALA A 1 390 ? 19.083 7.866 13.093 1.00 66.75 390 ALA A CA 1
ATOM 3110 C C . ALA A 1 390 ? 18.882 6.387 13.473 1.00 66.75 390 ALA A C 1
ATOM 3112 O O . ALA A 1 390 ? 19.352 5.913 14.512 1.00 66.75 390 ALA A O 1
ATOM 3113 N N . LEU A 1 391 ? 18.210 5.627 12.602 1.00 80.94 391 LEU A N 1
ATOM 3114 C CA . LEU A 1 391 ? 18.187 4.169 12.706 1.00 80.94 391 LEU A CA 1
ATOM 3115 C C . LEU A 1 391 ? 19.621 3.641 12.573 1.00 80.94 391 LEU A C 1
ATOM 3117 O O . LEU A 1 391 ? 20.327 3.973 11.620 1.00 80.94 391 LEU A O 1
ATOM 3121 N N . THR A 1 392 ? 20.035 2.805 13.516 1.00 85.00 392 THR A N 1
ATOM 3122 C CA . THR A 1 392 ? 21.325 2.120 13.542 1.00 85.00 392 THR A CA 1
ATOM 3123 C C . THR A 1 392 ? 21.106 0.608 13.489 1.00 85.00 392 THR A C 1
ATOM 3125 O O . THR A 1 392 ? 20.029 0.127 13.854 1.00 85.00 392 THR A O 1
ATOM 3128 N N . PRO A 1 393 ? 22.120 -0.180 13.086 1.00 83.62 393 PRO A N 1
ATOM 3129 C CA . PRO A 1 393 ? 22.051 -1.638 13.171 1.00 83.62 393 PRO A CA 1
ATOM 3130 C C . PRO A 1 393 ? 21.639 -2.164 14.555 1.00 83.62 393 PRO A C 1
ATOM 3132 O O . PRO A 1 393 ? 20.965 -3.191 14.633 1.00 83.62 393 PRO A O 1
ATOM 3135 N N . ASP A 1 394 ? 22.015 -1.448 15.620 1.00 83.94 394 ASP A N 1
ATOM 3136 C CA . ASP A 1 394 ? 21.789 -1.853 17.007 1.00 83.94 394 ASP A CA 1
ATOM 3137 C C . ASP A 1 394 ? 20.382 -1.498 17.514 1.00 83.94 394 ASP A C 1
ATOM 3139 O O . ASP A 1 394 ? 19.792 -2.272 18.267 1.00 83.94 394 ASP A O 1
ATOM 3143 N N . ASN A 1 395 ? 19.812 -0.361 17.088 1.00 84.88 395 ASN A N 1
ATOM 3144 C CA . ASN A 1 395 ? 18.480 0.073 17.534 1.00 84.88 395 ASN A CA 1
ATOM 3145 C C . ASN A 1 395 ? 17.332 -0.406 16.622 1.00 84.88 395 ASN A C 1
ATOM 3147 O O . ASN A 1 395 ? 16.186 -0.463 17.069 1.00 84.88 395 ASN A O 1
ATOM 3151 N N . TYR A 1 396 ? 17.624 -0.793 15.374 1.00 86.12 396 TYR A N 1
ATOM 3152 C CA . TYR A 1 396 ? 16.620 -1.048 14.337 1.00 86.12 396 TYR A CA 1
ATOM 3153 C C . TYR A 1 396 ? 15.570 -2.085 14.741 1.00 86.12 396 TYR A C 1
ATOM 3155 O O . TYR A 1 396 ? 14.371 -1.827 14.643 1.00 86.12 396 TYR A O 1
ATOM 3163 N N . ALA A 1 397 ? 16.010 -3.262 15.195 1.00 86.31 397 ALA A N 1
ATOM 3164 C CA . ALA A 1 397 ? 15.095 -4.359 15.496 1.00 86.31 397 ALA A CA 1
ATOM 3165 C C . ALA A 1 397 ? 14.196 -4.036 16.697 1.00 86.31 397 ALA A C 1
ATOM 3167 O O . ALA A 1 397 ? 12.988 -4.238 16.616 1.00 86.31 397 ALA A O 1
ATOM 3168 N N . GLN A 1 398 ? 14.773 -3.485 17.770 1.00 86.81 398 GLN A N 1
ATOM 3169 C CA . GLN A 1 398 ? 14.037 -3.145 18.993 1.00 86.81 398 GLN A CA 1
ATOM 3170 C C . GLN A 1 398 ? 13.022 -2.024 18.744 1.00 86.81 398 GLN A C 1
ATOM 3172 O O . GLN A 1 398 ? 11.870 -2.128 19.165 1.00 86.81 398 GLN A O 1
ATOM 3177 N N . LEU A 1 399 ? 13.423 -0.975 18.016 1.00 86.38 399 LEU A N 1
ATOM 3178 C CA . LEU A 1 399 ? 12.536 0.141 17.702 1.00 86.38 399 LEU A CA 1
ATOM 3179 C C . LEU A 1 399 ? 11.398 -0.288 16.770 1.00 86.38 399 LEU A C 1
ATOM 3181 O O . LEU A 1 399 ? 10.242 0.014 17.052 1.00 86.38 399 LEU A O 1
ATOM 3185 N N . LEU A 1 400 ? 11.687 -1.007 15.679 1.00 87.50 400 LEU A N 1
ATOM 3186 C CA . LEU A 1 400 ? 10.622 -1.439 14.771 1.00 87.50 400 LEU A CA 1
ATOM 3187 C C . LEU A 1 400 ? 9.679 -2.454 15.420 1.00 87.50 400 LEU A C 1
ATOM 3189 O O . LEU A 1 400 ? 8.487 -2.411 15.141 1.00 87.50 400 LEU A O 1
ATOM 3193 N N . GLU A 1 401 ? 10.166 -3.319 16.308 1.00 88.75 401 GLU A N 1
ATOM 3194 C CA . GLU A 1 401 ? 9.308 -4.232 17.068 1.00 88.75 401 GLU A CA 1
ATOM 3195 C C . GLU A 1 401 ? 8.352 -3.469 17.997 1.00 88.75 401 GLU A C 1
ATOM 3197 O O . GLU A 1 401 ? 7.153 -3.750 18.011 1.00 88.75 401 GLU A O 1
ATOM 3202 N N . LEU A 1 402 ? 8.848 -2.449 18.706 1.00 87.94 402 LEU A N 1
ATOM 3203 C CA . LEU A 1 402 ? 8.011 -1.554 19.506 1.00 87.94 402 LEU A CA 1
ATOM 3204 C C . LEU A 1 402 ? 6.957 -0.839 18.645 1.00 87.94 402 LEU A C 1
ATOM 3206 O O . LEU A 1 402 ? 5.787 -0.787 19.025 1.00 87.94 402 LEU A O 1
ATOM 3210 N N . LEU A 1 403 ? 7.351 -0.310 17.481 1.00 86.94 403 LEU A N 1
ATOM 3211 C CA . LEU A 1 403 ? 6.432 0.362 16.557 1.00 86.94 403 LEU A CA 1
ATOM 3212 C C . LEU A 1 403 ? 5.374 -0.593 15.989 1.00 86.94 403 LEU A C 1
ATOM 3214 O O . LEU A 1 403 ? 4.230 -0.181 15.824 1.00 86.94 403 LEU A O 1
ATOM 3218 N N . LEU A 1 404 ? 5.717 -1.861 15.740 1.00 87.31 404 LEU A N 1
ATOM 3219 C CA . LEU A 1 404 ? 4.746 -2.881 15.334 1.00 87.31 404 LEU A CA 1
ATOM 3220 C C . LEU A 1 404 ? 3.709 -3.145 16.430 1.00 87.31 404 LEU A C 1
ATOM 3222 O O . LEU A 1 404 ? 2.527 -3.235 16.116 1.00 87.31 404 LEU A O 1
ATOM 3226 N N . PHE A 1 405 ? 4.113 -3.202 17.704 1.00 89.12 405 PHE A N 1
ATOM 3227 C CA . PHE A 1 405 ? 3.161 -3.334 18.812 1.00 89.12 405 PHE A CA 1
ATOM 3228 C C . PHE A 1 405 ? 2.273 -2.094 18.988 1.00 89.12 405 PHE A C 1
ATOM 3230 O O . PHE A 1 405 ? 1.092 -2.233 19.304 1.00 89.12 405 PHE A O 1
ATOM 3237 N N . ILE A 1 406 ? 2.819 -0.892 18.773 1.00 85.81 406 ILE A N 1
ATOM 3238 C CA . ILE A 1 406 ? 2.041 0.358 18.777 1.00 85.81 406 ILE A CA 1
ATOM 3239 C C . ILE A 1 406 ? 1.002 0.343 17.646 1.00 85.81 406 ILE A C 1
ATOM 3241 O O . ILE A 1 406 ? -0.168 0.631 17.891 1.00 85.81 406 ILE A O 1
ATOM 3245 N N . GLU A 1 407 ? 1.409 -0.031 16.430 1.00 86.25 407 GLU A N 1
ATOM 3246 C CA . GLU A 1 407 ? 0.511 -0.147 15.277 1.00 86.25 407 GLU A CA 1
ATOM 3247 C C . GLU A 1 407 ? -0.562 -1.217 15.518 1.00 86.25 407 GLU A C 1
ATOM 3249 O O . GLU A 1 407 ? -1.739 -0.963 15.287 1.00 86.25 407 GLU A O 1
ATOM 3254 N N . GLU A 1 408 ? -0.192 -2.391 16.044 1.00 87.31 408 GLU A N 1
ATOM 3255 C CA . GLU A 1 408 ? -1.139 -3.462 16.373 1.00 87.31 408 GLU A CA 1
ATOM 3256 C C . GLU A 1 408 ? -2.205 -2.994 17.372 1.00 87.31 408 GLU A C 1
ATOM 3258 O O . GLU A 1 408 ? -3.392 -3.284 17.201 1.00 87.31 408 GLU A O 1
ATOM 3263 N N . HIS A 1 409 ? -1.802 -2.239 18.397 1.00 86.75 409 HIS A N 1
ATOM 3264 C CA . HIS A 1 409 ? -2.723 -1.659 19.374 1.00 86.75 409 HIS A CA 1
ATOM 3265 C C . HIS A 1 409 ? -3.666 -0.640 18.739 1.00 86.75 409 HIS A C 1
ATOM 3267 O O . HIS A 1 409 ? -4.875 -0.716 18.960 1.00 86.75 409 HIS A O 1
ATOM 3273 N N . GLN A 1 410 ? -3.140 0.261 17.908 1.00 82.38 410 GLN A N 1
ATOM 3274 C CA . GLN A 1 410 ? -3.947 1.257 17.208 1.00 82.38 410 GLN A CA 1
ATOM 3275 C C . GLN A 1 410 ? -4.939 0.592 16.243 1.00 82.38 410 GLN A C 1
ATOM 3277 O O . GLN A 1 410 ? -6.134 0.870 16.309 1.00 82.38 410 GLN A O 1
ATOM 3282 N N . MET A 1 411 ? -4.481 -0.368 15.432 1.00 83.50 411 MET A N 1
ATOM 3283 C CA . MET A 1 411 ? -5.336 -1.158 14.543 1.00 83.50 411 MET A CA 1
ATOM 3284 C C . MET A 1 411 ? -6.432 -1.902 15.317 1.00 83.50 411 MET A C 1
ATOM 3286 O O . MET A 1 411 ? -7.569 -1.966 14.856 1.00 83.50 411 MET A O 1
ATOM 3290 N N . SER A 1 412 ? -6.110 -2.447 16.496 1.00 85.19 412 SER A N 1
ATOM 3291 C CA . SER A 1 412 ? -7.082 -3.136 17.357 1.00 85.19 412 SER A CA 1
ATOM 3292 C C . SER A 1 412 ? -8.154 -2.198 17.905 1.00 85.19 412 SER A C 1
ATOM 3294 O O . SER A 1 412 ? -9.259 -2.644 18.171 1.00 85.19 412 SER A O 1
ATOM 3296 N N . ARG A 1 413 ? -7.868 -0.903 18.068 1.00 80.88 413 ARG A N 1
ATOM 3297 C CA . ARG A 1 413 ? -8.881 0.094 18.451 1.00 80.88 413 ARG A CA 1
ATOM 3298 C C . ARG A 1 413 ? -9.705 0.541 17.253 1.00 80.88 413 ARG A C 1
ATOM 3300 O O . ARG A 1 413 ? -10.920 0.664 17.365 1.00 80.88 413 ARG A O 1
ATOM 3307 N N . ASP A 1 414 ? -9.046 0.752 16.118 1.00 80.12 414 ASP A N 1
ATOM 3308 C CA . ASP A 1 414 ? -9.680 1.261 14.904 1.00 80.12 414 ASP A CA 1
ATOM 3309 C C . ASP A 1 414 ? -10.621 0.239 14.258 1.00 80.12 414 ASP A C 1
ATOM 3311 O O . ASP A 1 414 ? -11.619 0.615 13.645 1.00 80.12 414 ASP A O 1
ATOM 3315 N N . ILE A 1 415 ? -10.351 -1.062 14.399 1.00 81.44 415 ILE A N 1
ATOM 3316 C CA . ILE A 1 415 ? -11.230 -2.088 13.830 1.00 81.44 415 ILE A CA 1
ATOM 3317 C C . ILE A 1 415 ? -12.632 -2.067 14.464 1.00 81.44 415 ILE A C 1
ATOM 3319 O O . ILE A 1 415 ? -13.610 -2.341 13.774 1.00 81.44 415 ILE A O 1
ATOM 3323 N N . HIS A 1 416 ? -12.743 -1.644 15.728 1.00 84.19 416 HIS A N 1
ATOM 3324 C CA . HIS A 1 416 ? -14.015 -1.558 16.447 1.00 84.19 416 HIS A CA 1
ATOM 3325 C C . HIS A 1 416 ? -14.933 -0.434 15.950 1.00 84.19 416 HIS A C 1
ATOM 3327 O O . HIS A 1 416 ? -16.111 -0.426 16.288 1.00 84.19 416 HIS A O 1
ATOM 3333 N N . TYR A 1 417 ? -14.456 0.491 15.103 1.00 81.44 417 TYR A N 1
ATOM 3334 C CA . TYR A 1 417 ? -15.355 1.428 14.408 1.00 81.44 417 TYR A CA 1
ATOM 3335 C C . TYR A 1 417 ? -16.312 0.727 13.441 1.00 81.44 417 TYR A C 1
ATOM 3337 O O . TYR A 1 417 ? -17.300 1.330 13.027 1.00 81.44 417 TYR A O 1
ATOM 3345 N N . TYR A 1 418 ? -15.998 -0.509 13.053 1.00 84.81 418 TYR A N 1
ATOM 3346 C CA . TYR A 1 418 ? -16.825 -1.305 12.158 1.00 84.81 418 TYR A CA 1
ATOM 3347 C C . TYR A 1 418 ? -17.729 -2.286 12.904 1.00 84.81 418 TYR A C 1
ATOM 3349 O O . TYR A 1 418 ? -18.518 -2.952 12.242 1.00 84.81 418 TYR A O 1
ATOM 3357 N N . ASP A 1 419 ? -17.633 -2.379 14.238 1.00 87.69 419 ASP A N 1
ATOM 3358 C CA . ASP A 1 419 ? -18.510 -3.232 15.044 1.00 87.69 419 ASP A CA 1
ATOM 3359 C C . ASP A 1 419 ? -19.979 -2.911 14.759 1.00 87.69 419 ASP A C 1
ATOM 3361 O O . ASP A 1 419 ? -20.367 -1.758 14.557 1.00 87.69 419 ASP A O 1
ATOM 3365 N N . MET A 1 420 ? -20.797 -3.959 14.707 1.00 87.94 420 MET A N 1
ATOM 3366 C CA . MET A 1 420 ? -22.206 -3.844 14.356 1.00 87.94 420 MET A CA 1
ATOM 3367 C C . MET A 1 420 ? -23.073 -4.275 15.528 1.00 87.94 420 MET A C 1
ATOM 3369 O O . MET A 1 420 ? -22.907 -5.367 16.072 1.00 87.94 420 MET A O 1
ATOM 3373 N N . HIS A 1 421 ? -24.038 -3.423 15.851 1.00 90.06 421 HIS A N 1
ATOM 3374 C CA . HIS A 1 421 ? -25.063 -3.661 16.858 1.00 90.06 421 HIS A CA 1
ATOM 3375 C C . HIS A 1 421 ? -26.376 -4.042 16.177 1.00 90.06 421 HIS A C 1
ATOM 3377 O O . HIS A 1 421 ? -26.656 -3.579 15.068 1.00 90.06 421 HIS A O 1
ATOM 3383 N N . ASP A 1 422 ? -27.190 -4.862 16.841 1.00 91.06 422 ASP A N 1
ATOM 3384 C CA . ASP A 1 422 ? -28.494 -5.312 16.337 1.00 91.06 422 ASP A CA 1
ATOM 3385 C C . ASP A 1 422 ? -28.462 -5.948 14.928 1.00 91.06 422 ASP A C 1
ATOM 3387 O O . ASP A 1 422 ? -29.453 -5.922 14.193 1.00 91.06 422 ASP A O 1
ATOM 3391 N N . ALA A 1 423 ? -27.333 -6.547 14.542 1.00 92.88 423 ALA A N 1
ATOM 3392 C CA . ALA A 1 423 ? -27.160 -7.159 13.232 1.00 92.88 423 ALA A CA 1
ATOM 3393 C C . ALA A 1 423 ? -28.009 -8.432 13.091 1.00 92.88 423 ALA A C 1
ATOM 3395 O O . ALA A 1 423 ? -28.227 -9.172 14.052 1.00 92.88 423 ALA A O 1
ATOM 3396 N N . VAL A 1 424 ? -28.452 -8.720 11.869 1.00 94.81 424 VAL A N 1
ATOM 3397 C CA . VAL A 1 424 ? -29.216 -9.926 11.527 1.00 94.81 424 VAL A CA 1
ATOM 3398 C C . VAL A 1 424 ? -28.498 -10.640 10.386 1.00 94.81 424 VAL A C 1
ATOM 3400 O O . VAL A 1 424 ? -28.028 -9.998 9.447 1.00 94.81 424 VAL A O 1
ATOM 3403 N N . LEU A 1 425 ? -28.396 -11.965 10.476 1.00 94.94 425 LEU A N 1
ATOM 3404 C CA . LEU A 1 425 ? -27.832 -12.810 9.432 1.00 94.94 425 LEU A CA 1
ATOM 3405 C C . LEU A 1 425 ? -28.940 -13.282 8.497 1.00 94.94 425 LEU A C 1
ATOM 3407 O O . LEU A 1 425 ? -30.017 -13.686 8.934 1.00 94.94 425 LEU A O 1
ATOM 3411 N N . PHE A 1 426 ? -28.647 -13.293 7.206 1.00 91.88 426 PHE A N 1
ATOM 3412 C CA . PHE A 1 426 ? -29.496 -13.899 6.195 1.00 91.88 426 PHE A CA 1
ATOM 3413 C C . PHE A 1 426 ? -29.143 -15.381 6.045 1.00 91.88 426 PHE A C 1
ATOM 3415 O O . PHE A 1 426 ? -27.979 -15.729 5.853 1.00 91.88 426 PHE A O 1
ATOM 3422 N N . LYS A 1 427 ? -30.139 -16.265 6.144 1.00 90.00 427 LYS A N 1
ATOM 3423 C CA . LYS A 1 427 ? -29.954 -17.714 5.998 1.00 90.00 427 LYS A CA 1
ATOM 3424 C C . LYS A 1 427 ? -30.343 -18.161 4.593 1.00 90.00 427 LYS A C 1
ATOM 3426 O O . LYS A 1 427 ? -31.471 -17.923 4.168 1.00 90.00 427 LYS A O 1
ATOM 3431 N N . ASP A 1 428 ? -29.441 -18.857 3.913 1.00 85.62 428 ASP A N 1
ATOM 3432 C CA . ASP A 1 428 ? -29.662 -19.445 2.591 1.00 85.62 428 ASP A CA 1
ATOM 3433 C C . ASP A 1 428 ? -29.161 -20.909 2.547 1.00 85.62 428 ASP A C 1
ATOM 3435 O O . ASP A 1 428 ? -28.671 -21.426 3.557 1.00 85.62 428 ASP A O 1
ATOM 3439 N N . PRO A 1 429 ? -29.294 -21.623 1.411 1.00 85.31 429 PRO A N 1
ATOM 3440 C CA . PRO A 1 429 ? -28.779 -22.988 1.288 1.00 85.31 429 PRO A CA 1
ATOM 3441 C C . PRO A 1 429 ? -27.254 -23.113 1.441 1.00 85.31 429 PRO A C 1
ATOM 3443 O O . PRO A 1 429 ? -26.772 -24.217 1.684 1.00 85.31 429 PRO A O 1
ATOM 3446 N N . MET A 1 430 ? -26.494 -22.022 1.279 1.00 82.69 430 MET A N 1
ATOM 3447 C CA . MET A 1 430 ? -25.035 -22.004 1.423 1.00 82.69 430 MET A CA 1
ATOM 3448 C C . MET A 1 430 ? -24.583 -21.750 2.869 1.00 82.69 430 MET A C 1
ATOM 3450 O O . MET A 1 430 ? -23.509 -22.211 3.250 1.00 82.69 430 MET A O 1
ATOM 3454 N N . GLY A 1 431 ? -25.380 -21.054 3.685 1.00 89.38 431 GLY A N 1
ATOM 3455 C CA . GLY A 1 431 ? -25.118 -20.837 5.104 1.00 89.38 431 GLY A CA 1
ATOM 3456 C C . GLY A 1 431 ? -25.716 -19.540 5.657 1.00 89.38 431 GLY A C 1
ATOM 3457 O O . GLY A 1 431 ? -26.839 -19.159 5.332 1.00 89.38 431 GLY A O 1
ATOM 3458 N N . LEU A 1 432 ? -24.983 -18.898 6.574 1.00 94.12 432 LEU A N 1
ATOM 3459 C CA . LEU A 1 432 ? -25.378 -17.642 7.217 1.00 94.12 432 LEU A CA 1
ATOM 3460 C C . LEU A 1 432 ? -24.536 -16.479 6.687 1.00 94.12 432 LEU A C 1
ATOM 3462 O O . LEU A 1 432 ? -23.312 -16.470 6.834 1.00 94.12 432 LEU A O 1
ATOM 3466 N N . TRP A 1 433 ? -25.208 -15.487 6.115 1.00 95.00 433 TRP A N 1
ATOM 3467 C CA . TRP A 1 433 ? -24.613 -14.308 5.502 1.00 95.00 433 TRP A CA 1
ATOM 3468 C C . TRP A 1 433 ? -24.802 -13.069 6.369 1.00 95.00 433 TRP A C 1
ATOM 3470 O O . TRP A 1 433 ? -25.896 -12.807 6.862 1.00 95.00 433 TRP A O 1
ATOM 3480 N N . LEU A 1 434 ? -23.744 -12.279 6.512 1.00 95.81 434 LEU A N 1
ATOM 3481 C CA . LEU A 1 434 ? -23.762 -10.973 7.160 1.00 95.81 434 LEU A CA 1
ATOM 3482 C C . LEU A 1 434 ? -23.604 -9.878 6.103 1.00 95.81 434 LEU A C 1
ATOM 3484 O O . LEU A 1 434 ? -22.646 -9.895 5.331 1.00 95.81 434 LEU A O 1
ATOM 3488 N N . GLU A 1 435 ? -24.515 -8.909 6.094 1.00 93.88 435 GLU A N 1
ATOM 3489 C CA . GLU A 1 435 ? -24.366 -7.669 5.327 1.00 93.88 435 GLU A CA 1
ATOM 3490 C C . GLU A 1 435 ? -23.400 -6.734 6.068 1.00 93.88 435 GLU A C 1
ATOM 3492 O O . GLU A 1 435 ? -23.635 -6.404 7.225 1.00 93.88 435 GLU A O 1
ATOM 3497 N N . VAL A 1 436 ? -22.324 -6.295 5.419 1.00 90.62 436 VAL A N 1
ATOM 3498 C CA . VAL A 1 436 ? -21.302 -5.408 5.989 1.00 90.62 436 VAL A CA 1
ATOM 3499 C C . VAL A 1 436 ? -21.225 -4.122 5.152 1.00 90.62 436 VAL A C 1
ATOM 3501 O O . VAL A 1 436 ? -20.647 -4.118 4.055 1.00 90.62 436 VAL A O 1
ATOM 3504 N N . PRO A 1 437 ? -21.783 -3.000 5.645 1.00 81.69 437 PRO A N 1
ATOM 3505 C CA . PRO A 1 437 ? -21.704 -1.712 4.961 1.00 81.69 437 PRO A CA 1
ATOM 3506 C C . PRO A 1 437 ? -20.249 -1.278 4.723 1.00 81.69 437 PRO A C 1
ATOM 3508 O O . PRO A 1 437 ? -19.399 -1.428 5.593 1.00 81.69 437 PRO A O 1
ATOM 3511 N N . GLY A 1 438 ? -19.946 -0.732 3.540 1.00 72.94 438 GLY A N 1
ATOM 3512 C CA . GLY A 1 438 ? -18.595 -0.245 3.201 1.00 72.94 438 GLY A CA 1
ATOM 3513 C C . GLY A 1 438 ? -17.581 -1.326 2.796 1.00 72.94 438 GLY A C 1
ATOM 3514 O O . GLY A 1 438 ? -16.465 -1.002 2.376 1.00 72.94 438 GLY A O 1
ATOM 3515 N N . LEU A 1 439 ? -17.960 -2.610 2.816 1.00 78.44 439 LEU A N 1
ATOM 3516 C CA . LEU A 1 439 ? -17.075 -3.714 2.427 1.00 78.44 439 LEU A CA 1
ATOM 3517 C C . LEU A 1 439 ? -16.592 -3.616 0.968 1.00 78.44 439 LEU A C 1
ATOM 3519 O O . LEU A 1 439 ? -15.437 -3.927 0.673 1.00 78.44 439 LEU A O 1
ATOM 3523 N N . VAL A 1 440 ? -17.435 -3.104 0.062 1.00 70.00 440 VAL A N 1
ATOM 3524 C CA . VAL A 1 440 ? -17.079 -2.848 -1.350 1.00 70.00 440 VAL A CA 1
ATOM 3525 C C . VAL A 1 440 ? -15.913 -1.854 -1.467 1.00 70.00 440 VAL A C 1
ATOM 3527 O O . VAL A 1 440 ? -15.056 -1.994 -2.344 1.00 70.00 440 VAL A O 1
ATOM 3530 N N . ASP A 1 441 ? -15.826 -0.905 -0.534 1.00 71.06 441 ASP A N 1
ATOM 3531 C CA . ASP A 1 441 ? -14.738 0.070 -0.423 1.00 71.06 441 ASP A CA 1
ATOM 3532 C C . ASP A 1 441 ? -13.547 -0.453 0.404 1.00 71.06 441 ASP A C 1
ATOM 3534 O O . ASP A 1 441 ? -12.583 0.280 0.646 1.00 71.06 441 ASP A O 1
ATOM 3538 N N . LYS A 1 442 ? -13.582 -1.737 0.797 1.00 66.88 442 LYS A N 1
ATOM 3539 C CA . LYS A 1 442 ? -12.621 -2.427 1.674 1.00 66.88 442 LYS A CA 1
ATOM 3540 C C . LYS A 1 442 ? -12.532 -1.825 3.075 1.00 66.88 442 LYS A C 1
ATOM 3542 O O . LYS A 1 442 ? -11.438 -1.702 3.633 1.00 66.88 442 LYS A O 1
ATOM 3547 N N . ARG A 1 443 ? -13.676 -1.422 3.629 1.00 72.69 443 ARG A N 1
ATOM 3548 C CA . ARG A 1 443 ? -13.800 -0.845 4.972 1.00 72.69 443 ARG A CA 1
ATOM 3549 C C . ARG A 1 443 ? -14.985 -1.499 5.702 1.00 72.69 443 ARG A C 1
ATOM 3551 O O . ARG A 1 443 ? -16.109 -1.096 5.432 1.00 72.69 443 ARG A O 1
ATOM 3558 N N . PRO A 1 444 ? -14.758 -2.497 6.577 1.00 77.56 444 PRO A N 1
ATOM 3559 C CA . PRO A 1 444 ? -13.465 -3.058 6.975 1.00 77.56 444 PRO A CA 1
ATOM 3560 C C . PRO A 1 444 ? -12.806 -3.887 5.859 1.00 77.56 444 PRO A C 1
ATOM 3562 O O . PRO A 1 444 ? -13.460 -4.395 4.949 1.00 77.56 444 PRO A O 1
ATOM 3565 N N . SER A 1 445 ? -11.479 -4.025 5.913 1.00 79.69 445 SER A N 1
ATOM 3566 C CA . SER A 1 445 ? -10.737 -4.861 4.963 1.00 79.69 445 SER A CA 1
ATOM 3567 C C . SER A 1 445 ? -10.750 -6.315 5.431 1.00 79.69 445 SER A C 1
ATOM 3569 O O . SER A 1 445 ? -9.852 -6.719 6.164 1.00 79.69 445 SER A O 1
ATOM 3571 N N . LEU A 1 446 ? -11.737 -7.086 4.975 1.00 82.19 446 LEU A N 1
ATOM 3572 C CA . LEU A 1 446 ? -11.860 -8.517 5.267 1.00 82.19 446 LEU A CA 1
ATOM 3573 C C . LEU A 1 446 ? -11.218 -9.393 4.186 1.00 82.19 446 LEU A C 1
ATOM 3575 O O . LEU A 1 446 ? -11.280 -9.098 2.988 1.00 82.19 446 LEU A O 1
ATOM 3579 N N . LEU A 1 447 ? -10.640 -10.506 4.619 1.00 78.81 447 LEU A N 1
ATOM 3580 C CA . LEU A 1 447 ? -10.140 -11.609 3.810 1.00 78.81 447 LEU A CA 1
ATOM 3581 C C . LEU A 1 447 ? -10.818 -12.918 4.229 1.00 78.81 447 LEU A C 1
ATOM 3583 O O . LEU A 1 447 ? -11.335 -13.055 5.333 1.00 78.81 447 LEU A O 1
ATOM 3587 N N . ILE A 1 448 ? -10.775 -13.910 3.340 1.00 80.19 448 ILE A N 1
ATOM 3588 C CA . ILE A 1 448 ? -11.191 -15.277 3.675 1.00 80.19 448 ILE A CA 1
ATOM 3589 C C . ILE A 1 448 ? -10.359 -15.776 4.868 1.00 80.19 448 ILE A C 1
ATOM 3591 O O . ILE A 1 448 ? -9.138 -15.595 4.898 1.00 80.19 448 ILE A O 1
ATOM 3595 N N . ASN A 1 449 ? -11.032 -16.428 5.814 1.00 82.62 449 ASN A N 1
ATOM 3596 C CA . ASN A 1 449 ? -10.566 -16.883 7.124 1.00 82.62 449 ASN A CA 1
ATOM 3597 C C . ASN A 1 449 ? -10.231 -15.800 8.154 1.00 82.62 449 ASN A C 1
ATOM 3599 O O . ASN A 1 449 ? -9.754 -16.148 9.237 1.00 82.62 449 ASN A O 1
ATOM 3603 N N . ASP A 1 450 ? -10.541 -14.529 7.891 1.00 86.38 450 ASP A N 1
ATOM 3604 C CA . ASP A 1 450 ? -10.614 -13.549 8.974 1.00 86.38 450 ASP A CA 1
ATOM 3605 C C . ASP A 1 450 ? -11.703 -13.956 9.979 1.00 86.38 450 ASP A C 1
ATOM 3607 O O . ASP A 1 450 ? -12.698 -14.590 9.616 1.00 86.38 450 ASP A O 1
ATOM 3611 N N . VAL A 1 451 ? -11.482 -13.626 11.252 1.00 90.00 451 VAL A N 1
ATOM 3612 C CA . VAL A 1 451 ? -12.342 -14.040 12.367 1.00 90.00 451 VAL A CA 1
ATOM 3613 C C . VAL A 1 451 ? -13.132 -12.848 12.875 1.00 90.00 451 VAL A C 1
ATOM 3615 O O . VAL A 1 451 ? -12.555 -11.836 13.273 1.00 90.00 451 VAL A O 1
ATOM 3618 N N . LEU A 1 452 ? -14.449 -13.005 12.912 1.00 93.06 452 LEU A N 1
ATOM 3619 C CA . LEU A 1 452 ? -15.381 -12.105 13.579 1.00 93.06 452 LEU A CA 1
ATOM 3620 C C . LEU A 1 452 ? -15.872 -12.769 14.864 1.00 93.06 452 LEU A C 1
ATOM 3622 O O . LEU A 1 452 ? -16.026 -13.989 14.909 1.00 93.06 452 LEU A O 1
ATOM 3626 N N . HIS A 1 453 ? -16.161 -11.986 15.898 1.00 92.94 453 HIS A N 1
ATOM 3627 C CA . HIS A 1 453 ? -16.877 -12.493 17.063 1.00 92.94 453 HIS A CA 1
ATOM 3628 C C . HIS A 1 453 ? -18.353 -12.136 16.963 1.00 92.94 453 HIS A C 1
ATOM 3630 O O . HIS A 1 453 ? -18.712 -10.978 16.773 1.00 92.94 453 HIS A O 1
ATOM 3636 N N . VAL A 1 454 ? -19.201 -13.141 17.137 1.00 93.62 454 VAL A N 1
ATOM 3637 C CA . VAL A 1 454 ? -20.654 -13.031 17.070 1.00 93.62 454 VAL A CA 1
ATOM 3638 C C . VAL A 1 454 ? -21.231 -13.364 18.437 1.00 93.62 454 VAL A C 1
ATOM 3640 O O . VAL A 1 454 ? -20.878 -14.379 19.036 1.00 93.62 454 VAL A O 1
ATOM 3643 N N . SER A 1 455 ? -22.129 -12.534 18.953 1.00 92.25 455 SER A N 1
ATOM 3644 C CA . SER A 1 455 ? -22.848 -12.818 20.198 1.00 92.25 455 SER A CA 1
ATOM 3645 C C . SER A 1 455 ? -24.317 -12.435 20.087 1.00 92.25 455 SER A C 1
ATOM 3647 O O . SER A 1 455 ? -24.664 -11.504 19.371 1.00 92.25 455 SER A O 1
ATOM 3649 N N . PHE A 1 456 ? -25.194 -13.169 20.770 1.00 92.12 456 PHE A N 1
ATOM 3650 C CA . PHE A 1 456 ? -26.608 -12.803 20.845 1.00 92.12 456 PHE A CA 1
ATOM 3651 C C . PHE A 1 456 ? -26.766 -11.586 21.758 1.00 92.12 456 PHE A C 1
ATOM 3653 O O . PHE A 1 456 ? -26.219 -11.594 22.864 1.00 92.12 456 PHE A O 1
ATOM 3660 N N . CYS A 1 457 ? -27.552 -10.584 21.350 1.00 88.12 457 CYS A N 1
ATOM 3661 C CA . CYS A 1 457 ? -27.826 -9.414 22.198 1.00 88.12 457 CYS A CA 1
ATOM 3662 C C . CYS A 1 457 ? -28.430 -9.830 23.560 1.00 88.12 457 CYS A C 1
ATOM 3664 O O . CYS A 1 457 ? -28.105 -9.249 24.594 1.00 88.12 457 CYS A O 1
ATOM 3666 N N . GLU A 1 458 ? -29.229 -10.904 23.581 1.00 84.38 458 GLU A N 1
ATOM 3667 C CA . GLU A 1 458 ? -29.821 -11.503 24.791 1.00 84.38 458 GLU A CA 1
ATOM 3668 C C . GLU A 1 458 ? -28.781 -12.013 25.802 1.00 84.38 458 GLU A C 1
ATOM 3670 O O . GLU A 1 458 ? -29.000 -11.960 27.011 1.00 84.38 458 GLU A O 1
ATOM 3675 N N . ASP A 1 459 ? -27.634 -12.504 25.322 1.00 81.12 459 ASP A N 1
ATOM 3676 C CA . ASP A 1 459 ? -26.577 -13.041 26.180 1.00 81.12 459 ASP A CA 1
ATOM 3677 C C . ASP A 1 459 ? -25.734 -11.911 26.815 1.00 81.12 459 ASP A C 1
ATOM 3679 O O . ASP A 1 459 ? -24.877 -12.208 27.647 1.00 81.12 459 ASP A O 1
ATOM 3683 N N . GLN A 1 460 ? -25.947 -10.633 26.451 1.00 76.50 460 GLN A N 1
ATOM 3684 C CA . GLN A 1 460 ? -25.196 -9.459 26.941 1.00 76.50 460 GLN A CA 1
ATOM 3685 C C . GLN A 1 460 ? -23.668 -9.673 26.948 1.00 76.50 460 GLN A C 1
ATOM 3687 O O . GLN A 1 460 ? -22.965 -9.303 27.888 1.00 76.50 460 GLN A O 1
ATOM 3692 N N . GLY A 1 461 ? -23.143 -10.340 25.917 1.00 72.56 461 GLY A N 1
ATOM 3693 C CA . GLY A 1 461 ? -21.712 -10.624 25.786 1.00 72.56 461 GLY A CA 1
ATOM 3694 C C . GLY A 1 461 ? -21.168 -11.747 26.681 1.00 72.56 461 GLY A C 1
ATOM 3695 O O . GLY A 1 461 ? -19.960 -11.972 26.673 1.00 72.56 461 GLY A O 1
ATOM 3696 N N . LYS A 1 462 ? -22.016 -12.498 27.405 1.00 80.88 462 LYS A N 1
ATOM 3697 C CA . LYS A 1 462 ? -21.597 -13.657 28.227 1.00 80.88 462 LYS A CA 1
ATOM 3698 C C . LYS A 1 462 ? -20.957 -14.782 27.416 1.00 80.88 462 LYS A C 1
ATOM 3700 O O . LYS A 1 462 ? -20.181 -15.560 27.959 1.00 80.88 462 LYS A O 1
ATOM 3705 N N . ARG A 1 463 ? -21.319 -14.909 26.138 1.00 86.44 463 ARG A N 1
ATOM 3706 C CA . ARG A 1 463 ? -20.792 -15.917 25.212 1.00 86.44 463 ARG A CA 1
ATOM 3707 C C . ARG A 1 463 ? -20.537 -15.280 23.860 1.00 86.44 463 ARG A C 1
ATOM 3709 O O . ARG A 1 463 ? -21.401 -14.571 23.346 1.00 86.44 463 ARG A O 1
ATOM 3716 N N . LYS A 1 464 ? -19.375 -15.573 23.285 1.00 90.75 464 LYS A N 1
ATOM 3717 C CA . LYS A 1 464 ? -19.007 -15.174 21.926 1.00 90.75 464 LYS A CA 1
ATOM 3718 C C . LYS A 1 464 ? -18.755 -16.419 21.089 1.00 90.75 464 LYS A C 1
ATOM 3720 O O . LYS A 1 464 ? -18.268 -17.418 21.603 1.00 90.75 464 LYS A O 1
ATOM 3725 N N . TYR A 1 465 ? -19.083 -16.348 19.812 1.00 92.75 465 TYR A N 1
ATOM 3726 C CA . TYR A 1 465 ? -18.845 -17.389 18.822 1.00 92.75 465 TYR A CA 1
ATOM 3727 C C . TYR A 1 465 ? -17.903 -16.835 17.763 1.00 92.75 465 TYR A C 1
ATOM 3729 O O . TYR A 1 465 ? -18.079 -15.700 17.324 1.00 92.75 465 TYR A O 1
ATOM 3737 N N . GLU A 1 466 ? -16.917 -17.611 17.335 1.00 94.19 466 GLU A N 1
ATOM 3738 C CA . GLU A 1 466 ? -16.108 -17.232 16.178 1.00 94.19 466 GLU A CA 1
ATOM 3739 C C . GLU A 1 466 ? -16.894 -17.498 14.891 1.00 94.19 466 GLU A C 1
ATOM 3741 O O . GLU A 1 466 ? -17.414 -18.593 14.669 1.00 94.19 466 GLU A O 1
ATOM 3746 N N . GLY A 1 467 ? -16.973 -16.487 14.033 1.00 93.69 467 GLY A N 1
ATOM 3747 C CA . GLY A 1 467 ? -17.425 -16.601 12.655 1.00 93.69 467 GLY A CA 1
ATOM 3748 C C . GLY A 1 467 ? -16.243 -16.386 11.723 1.00 93.69 467 GLY A C 1
ATOM 3749 O O . GLY A 1 467 ? -15.722 -15.274 11.634 1.00 93.69 467 GLY A O 1
ATOM 3750 N N . HIS A 1 468 ? -15.815 -17.436 11.024 1.00 92.06 468 HIS A N 1
ATOM 3751 C CA . HIS A 1 468 ? -14.770 -17.311 10.008 1.00 92.06 468 HIS A CA 1
ATOM 3752 C C . HIS A 1 468 ? -15.365 -16.861 8.681 1.00 92.06 468 HIS A C 1
ATOM 3754 O O . HIS A 1 468 ? -16.345 -17.436 8.217 1.00 92.06 468 HIS A O 1
ATOM 3760 N N . VAL A 1 469 ? -14.745 -15.890 8.019 1.00 90.19 469 VAL A N 1
ATOM 3761 C CA . VAL A 1 469 ? -15.176 -15.471 6.681 1.00 90.19 469 VAL A CA 1
ATOM 3762 C C . VAL A 1 469 ? -14.879 -16.583 5.672 1.00 90.19 469 VAL A C 1
ATOM 3764 O O . VAL A 1 469 ? -13.724 -16.851 5.358 1.00 90.19 469 VAL A O 1
ATOM 3767 N N . HIS A 1 470 ? -15.909 -17.232 5.137 1.00 87.88 470 HIS A N 1
ATOM 3768 C CA . HIS A 1 470 ? -15.773 -18.276 4.113 1.00 87.88 470 HIS A CA 1
ATOM 3769 C C . HIS A 1 470 ? -15.746 -17.695 2.705 1.00 87.88 470 HIS A C 1
ATOM 3771 O O . HIS A 1 470 ? -14.933 -18.093 1.874 1.00 87.88 470 HIS A O 1
ATOM 3777 N N . GLN A 1 471 ? -16.616 -16.720 2.450 1.00 86.19 471 GLN A N 1
ATOM 3778 C CA . GLN A 1 471 ? -16.781 -16.102 1.141 1.00 86.19 471 GLN A CA 1
ATOM 3779 C C . GLN A 1 471 ? -17.147 -14.627 1.296 1.00 86.19 471 GLN A C 1
ATOM 3781 O O . GLN A 1 471 ? -17.803 -14.241 2.259 1.00 86.19 471 GLN A O 1
ATOM 3786 N N . ILE A 1 472 ? -16.719 -13.808 0.333 1.00 86.50 472 ILE A N 1
ATOM 3787 C CA . ILE A 1 472 ? -17.042 -12.381 0.250 1.00 86.50 472 ILE A CA 1
ATOM 3788 C C . ILE A 1 472 ? -17.725 -12.130 -1.095 1.00 86.50 472 ILE A C 1
ATOM 3790 O O . ILE A 1 472 ? -17.150 -12.431 -2.143 1.00 86.50 472 ILE A O 1
ATOM 3794 N N . GLN A 1 473 ? -18.932 -11.567 -1.073 1.00 85.62 473 GLN A N 1
ATOM 3795 C CA . GLN A 1 473 ? -19.723 -11.265 -2.263 1.00 85.62 473 GLN A CA 1
ATOM 3796 C C . GLN A 1 473 ? -20.365 -9.881 -2.143 1.00 85.62 473 GLN A C 1
ATOM 3798 O O . GLN A 1 473 ? -21.312 -9.684 -1.393 1.00 85.62 473 GLN A O 1
ATOM 3803 N N . GLY A 1 474 ? -19.864 -8.909 -2.911 1.00 84.19 474 GLY A N 1
ATOM 3804 C CA . GLY A 1 474 ? -20.355 -7.531 -2.837 1.00 84.19 474 GLY A CA 1
ATOM 3805 C C . GLY A 1 474 ? -20.142 -6.944 -1.441 1.00 84.19 474 GLY A C 1
ATOM 3806 O O . GLY A 1 474 ? -18.999 -6.778 -1.015 1.00 84.19 474 GLY A O 1
ATOM 3807 N N . SER A 1 475 ? -21.238 -6.635 -0.753 1.00 88.12 475 SER A N 1
ATOM 3808 C CA . SER A 1 475 ? -21.275 -6.175 0.639 1.00 88.12 475 SER A CA 1
ATOM 3809 C C . SER A 1 475 ? -21.561 -7.291 1.650 1.00 88.12 475 SER A C 1
ATOM 3811 O O . SER A 1 475 ? -21.681 -7.011 2.834 1.00 88.12 475 SER A O 1
ATOM 3813 N N . GLN A 1 476 ? -21.639 -8.551 1.221 1.00 92.31 476 GLN A N 1
ATOM 3814 C CA . GLN A 1 476 ? -22.006 -9.681 2.073 1.00 92.31 476 GLN A CA 1
ATOM 3815 C C . GLN A 1 476 ? -20.823 -10.605 2.350 1.00 92.31 476 GLN A C 1
ATOM 3817 O O . GLN A 1 476 ? -19.969 -10.829 1.484 1.00 92.31 476 GLN A O 1
ATOM 3822 N N . VAL A 1 477 ? -20.803 -11.183 3.551 1.00 93.44 477 VAL A N 1
ATOM 3823 C CA . VAL A 1 477 ? -19.840 -12.213 3.951 1.00 93.44 477 VAL A CA 1
ATOM 3824 C C . VAL A 1 477 ? -20.543 -13.462 4.458 1.00 93.44 477 VAL A C 1
ATOM 3826 O O . VAL A 1 477 ? -21.427 -13.384 5.306 1.00 93.44 477 VAL A O 1
ATOM 3829 N N . LEU A 1 478 ? -20.133 -14.621 3.950 1.00 93.88 478 LEU A N 1
ATOM 3830 C CA . LEU A 1 478 ? -20.573 -15.923 4.443 1.00 93.88 478 LEU A CA 1
ATOM 3831 C C . LEU A 1 478 ? -19.739 -16.298 5.670 1.00 93.88 478 LEU A C 1
ATOM 3833 O O . LEU A 1 478 ? -18.507 -16.257 5.599 1.00 93.88 478 LEU A O 1
ATOM 3837 N N . LEU A 1 479 ? -20.391 -16.679 6.769 1.00 94.69 479 LEU A N 1
ATOM 3838 C CA . LEU A 1 479 ? -19.729 -16.996 8.034 1.00 94.69 479 LEU A CA 1
ATOM 3839 C C . LEU A 1 479 ? -19.760 -18.493 8.360 1.00 94.69 479 LEU A C 1
ATOM 3841 O O . LEU A 1 479 ? -20.818 -19.109 8.483 1.00 94.69 479 LEU A O 1
ATOM 3845 N N . GLY A 1 480 ? -18.576 -19.049 8.605 1.00 93.12 480 GLY A N 1
ATOM 3846 C CA . GLY A 1 480 ? -18.365 -20.363 9.195 1.00 93.12 480 GLY A CA 1
ATOM 3847 C C . GLY A 1 480 ? -18.486 -20.328 10.709 1.00 93.12 480 GLY A C 1
ATOM 3848 O O . GLY A 1 480 ? -17.495 -20.146 11.419 1.00 93.12 480 GLY A O 1
ATOM 3849 N N . LEU A 1 481 ? -19.711 -20.494 11.197 1.00 92.94 481 LEU A N 1
ATOM 3850 C CA . LEU A 1 481 ? -20.049 -20.486 12.620 1.00 92.94 481 LEU A CA 1
ATOM 3851 C C . LEU A 1 481 ? -20.108 -21.908 13.197 1.00 92.94 481 LEU A C 1
ATOM 3853 O O . LEU A 1 481 ? -20.142 -22.905 12.476 1.00 92.94 481 LEU A O 1
ATOM 3857 N N . ASN A 1 482 ? -20.123 -21.996 14.526 1.00 93.31 482 ASN A N 1
ATOM 3858 C CA . ASN A 1 482 ? -20.324 -23.251 15.247 1.00 93.31 482 ASN A CA 1
ATOM 3859 C C . ASN A 1 482 ? -21.719 -23.854 14.964 1.00 93.31 482 ASN A C 1
ATOM 3861 O O . ASN A 1 482 ? -22.701 -23.118 14.875 1.00 93.31 482 ASN A O 1
ATOM 3865 N N . ASP A 1 483 ? -21.839 -25.185 14.909 1.00 90.12 483 ASP A N 1
ATOM 3866 C CA . ASP A 1 483 ? -23.122 -25.862 14.640 1.00 90.12 483 ASP A CA 1
ATOM 3867 C C . ASP A 1 483 ? -24.201 -25.540 15.676 1.00 90.12 483 ASP A C 1
ATOM 3869 O O . ASP A 1 483 ? -25.365 -25.347 15.328 1.00 90.12 483 ASP A O 1
ATOM 3873 N N . ALA A 1 484 ? -23.825 -25.425 16.952 1.00 88.19 484 ALA A N 1
ATOM 3874 C CA . ALA A 1 484 ? -24.764 -25.053 18.004 1.00 88.19 484 ALA A CA 1
ATOM 3875 C C . ALA A 1 484 ? -25.317 -23.637 17.787 1.00 88.19 484 ALA A C 1
ATOM 3877 O O . ALA A 1 484 ? -26.498 -23.394 18.033 1.00 88.19 484 ALA A O 1
ATOM 3878 N N . PHE A 1 485 ? -24.488 -22.716 17.279 1.00 91.12 485 PHE A N 1
ATOM 3879 C CA . PHE A 1 485 ? -24.945 -21.382 16.892 1.00 91.12 485 PHE A CA 1
ATOM 3880 C C . PHE A 1 485 ? -25.895 -21.463 15.698 1.00 91.12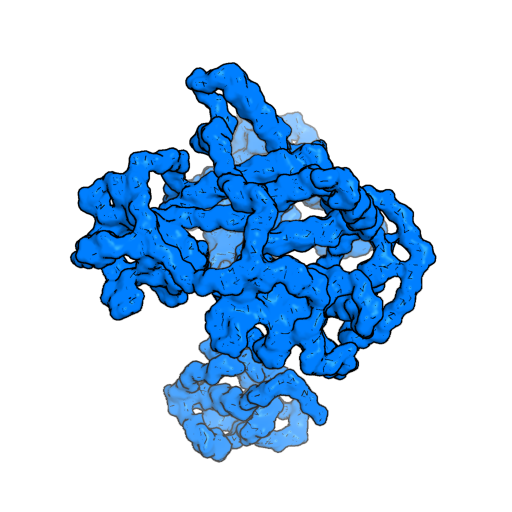 485 PHE A C 1
ATOM 3882 O O . PHE A 1 485 ? -26.997 -20.924 15.759 1.00 91.12 485 PHE A O 1
ATOM 3889 N N . PHE A 1 486 ? -25.490 -22.170 14.638 1.00 88.62 486 PHE A N 1
ATOM 3890 C CA . PHE A 1 486 ? -26.272 -22.306 13.408 1.00 88.62 486 PHE A CA 1
ATOM 3891 C C . PHE A 1 486 ? -27.670 -22.890 13.663 1.00 88.62 486 PHE A C 1
ATOM 3893 O O . PHE A 1 486 ? -28.652 -22.423 13.085 1.00 88.62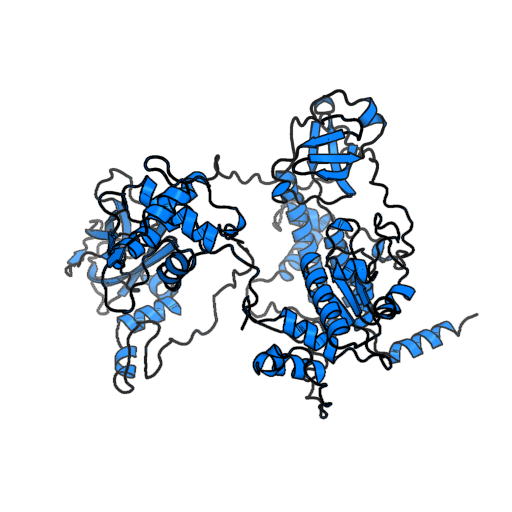 486 PHE A O 1
ATOM 3900 N N . ASN A 1 487 ? -27.764 -23.874 14.561 1.00 88.94 487 ASN A N 1
ATOM 3901 C CA . ASN A 1 487 ? -29.024 -24.514 14.937 1.00 88.94 487 ASN A CA 1
ATOM 3902 C C . ASN A 1 487 ? -29.894 -23.635 15.848 1.00 88.94 487 ASN A C 1
ATOM 3904 O O . ASN A 1 487 ? -31.117 -23.686 15.750 1.00 88.94 487 ASN A O 1
ATOM 3908 N N . LYS A 1 488 ? -29.287 -22.821 16.724 1.00 89.56 488 LYS A N 1
ATOM 3909 C CA . LYS A 1 488 ? -30.007 -21.888 17.611 1.00 89.56 488 LYS A CA 1
ATOM 3910 C C . LYS A 1 488 ? -30.510 -20.643 16.865 1.00 89.56 488 LYS A C 1
ATOM 3912 O O . LYS A 1 488 ? -31.512 -20.046 17.264 1.00 89.56 488 LYS A O 1
ATOM 3917 N N . TYR A 1 489 ? -29.804 -20.219 15.819 1.00 91.81 489 TYR A N 1
ATOM 3918 C CA . TYR A 1 489 ? -30.095 -18.971 15.123 1.00 91.81 489 TYR A CA 1
ATOM 3919 C C . TYR A 1 489 ? -31.424 -19.028 14.352 1.00 91.81 489 TYR A C 1
ATOM 3921 O O . TYR A 1 489 ? -31.638 -19.879 13.491 1.00 91.81 489 TYR A O 1
ATOM 3929 N N . SER A 1 490 ? -32.318 -18.095 14.667 1.00 89.44 490 SER A N 1
ATOM 3930 C CA . SER A 1 490 ? -33.664 -17.909 14.115 1.00 89.44 490 SER A CA 1
ATOM 3931 C C . SER A 1 490 ? -33.975 -16.409 14.005 1.00 89.44 490 SER A C 1
ATOM 3933 O O . SER A 1 490 ? -34.951 -15.924 14.570 1.00 89.44 490 SER A O 1
ATOM 3935 N N . ASN A 1 491 ? -33.112 -15.661 13.307 1.00 90.62 491 ASN A N 1
ATOM 3936 C CA . ASN A 1 491 ? -33.237 -14.213 13.069 1.00 90.62 491 ASN A CA 1
ATOM 3937 C C . ASN A 1 491 ? -33.170 -13.326 14.326 1.00 90.62 491 ASN A C 1
ATOM 3939 O O . ASN A 1 491 ? -33.663 -12.198 14.314 1.00 90.62 491 ASN A O 1
ATOM 3943 N N . GLN A 1 492 ? -32.551 -13.800 15.413 1.00 93.44 492 GLN A N 1
ATOM 3944 C CA . GLN A 1 492 ? -32.287 -12.939 16.567 1.00 93.44 492 GLN A CA 1
ATOM 3945 C C . GLN A 1 492 ? -31.280 -11.836 16.205 1.00 93.44 492 GLN A C 1
ATOM 3947 O O . GLN A 1 492 ? -30.441 -12.005 15.314 1.00 93.44 492 GLN A O 1
ATOM 3952 N N . LYS A 1 493 ? -31.351 -10.724 16.940 1.00 94.19 493 LYS A N 1
ATOM 3953 C CA . LYS A 1 493 ? -30.381 -9.629 16.871 1.00 94.19 493 LYS A CA 1
ATOM 3954 C C . LYS A 1 493 ? -29.040 -10.046 17.474 1.00 94.19 493 LYS A C 1
ATOM 3956 O O . LYS A 1 493 ? -28.991 -10.723 18.509 1.00 94.19 493 LYS A O 1
ATOM 3961 N N . LEU A 1 494 ? -27.965 -9.635 16.814 1.00 94.25 494 LEU A N 1
ATOM 3962 C CA . LEU A 1 494 ? -26.597 -10.005 17.142 1.00 94.25 494 LEU A CA 1
ATOM 3963 C C . LEU A 1 494 ? -25.703 -8.780 17.322 1.00 94.25 494 LEU A C 1
ATOM 3965 O O . LEU A 1 494 ? -25.852 -7.758 16.660 1.00 94.25 494 LEU A O 1
ATOM 3969 N N . GLU A 1 495 ? -24.703 -8.969 18.165 1.00 92.69 495 GLU A N 1
ATOM 3970 C CA . GLU A 1 495 ? -23.540 -8.113 18.327 1.00 92.69 495 GLU A CA 1
ATOM 3971 C C . GLU A 1 495 ? -22.379 -8.718 17.534 1.00 92.69 495 GLU A C 1
ATOM 3973 O O . GLU A 1 495 ? -21.960 -9.851 17.815 1.00 92.69 495 GLU A O 1
ATOM 3978 N N . ILE A 1 496 ? -21.868 -7.975 16.551 1.00 92.38 496 ILE A N 1
ATOM 3979 C CA . ILE A 1 496 ? -20.732 -8.369 15.711 1.00 92.38 496 ILE A CA 1
ATOM 3980 C C . ILE A 1 496 ? -19.530 -7.511 16.079 1.00 92.38 496 ILE A C 1
ATOM 3982 O O . ILE A 1 496 ? -19.561 -6.291 15.935 1.00 92.38 496 ILE A O 1
ATOM 3986 N N . GLN A 1 497 ? -18.453 -8.164 16.503 1.00 90.88 497 GLN A N 1
ATOM 3987 C CA . GLN A 1 497 ? -17.178 -7.515 16.780 1.00 90.88 497 GLN A CA 1
ATOM 3988 C C . GLN A 1 497 ? -16.134 -7.957 15.765 1.00 90.88 497 GLN A C 1
ATOM 3990 O O . GLN A 1 497 ? -15.893 -9.156 15.579 1.00 90.88 497 GLN A O 1
ATOM 3995 N N . PHE A 1 498 ? -15.502 -6.987 15.118 1.00 89.50 498 PHE A N 1
ATOM 3996 C CA . PHE A 1 498 ? -14.441 -7.236 14.157 1.00 89.50 498 PHE A CA 1
ATOM 3997 C C . PHE A 1 498 ? -13.101 -7.374 14.877 1.00 89.50 498 PHE A C 1
ATOM 3999 O O . PHE A 1 498 ? -12.797 -6.637 15.810 1.00 89.50 498 PHE A O 1
ATOM 4006 N N . ASN A 1 499 ? -12.267 -8.302 14.407 1.00 87.19 499 ASN A N 1
ATOM 4007 C CA . ASN A 1 499 ? -10.891 -8.435 14.872 1.00 87.19 499 ASN A CA 1
ATOM 4008 C C . ASN A 1 499 ? -9.914 -8.144 13.738 1.00 87.19 499 ASN A C 1
ATOM 4010 O O . ASN A 1 499 ? -10.189 -8.381 12.561 1.00 87.19 499 ASN A O 1
ATOM 4014 N N . ILE A 1 500 ? -8.720 -7.689 14.106 1.00 84.38 500 ILE A N 1
ATOM 4015 C CA . ILE A 1 500 ? -7.641 -7.497 13.143 1.00 84.38 500 ILE A CA 1
ATOM 4016 C C . ILE A 1 500 ? -7.031 -8.831 12.705 1.00 84.38 500 ILE A C 1
ATOM 4018 O O . ILE A 1 500 ? -6.777 -9.733 13.507 1.00 84.38 500 ILE A O 1
ATOM 4022 N N . ASN A 1 501 ? -6.683 -8.926 11.423 1.00 79.12 501 ASN A N 1
ATOM 4023 C CA . ASN A 1 501 ? -5.832 -10.002 10.938 1.00 79.12 501 ASN A CA 1
ATOM 4024 C C . ASN A 1 501 ? -4.362 -9.723 11.309 1.00 79.12 501 ASN A C 1
ATOM 4026 O O . ASN A 1 501 ? -3.658 -8.957 10.648 1.00 79.12 501 ASN A O 1
ATOM 4030 N N . ARG A 1 502 ? -3.871 -10.397 12.356 1.00 82.06 502 ARG A N 1
ATOM 4031 C CA . ARG A 1 502 ? -2.497 -10.240 12.876 1.00 82.06 502 ARG A CA 1
ATOM 4032 C C . ARG A 1 502 ? -1.413 -10.878 11.997 1.00 82.06 502 ARG A C 1
ATOM 4034 O O . ARG A 1 502 ? -0.232 -10.777 12.316 1.00 82.06 502 ARG A O 1
ATOM 4041 N N . ARG A 1 503 ? -1.757 -11.560 10.897 1.00 76.50 503 ARG A N 1
ATOM 4042 C CA . ARG A 1 503 ? -0.799 -12.364 10.111 1.00 76.50 503 ARG A CA 1
ATOM 4043 C C . ARG A 1 503 ? 0.334 -11.531 9.516 1.00 76.50 503 ARG A C 1
ATOM 4045 O O . ARG A 1 503 ? 1.488 -11.945 9.571 1.00 76.50 503 ARG A O 1
ATOM 4052 N N . ALA A 1 504 ? 0.020 -10.354 8.974 1.00 77.50 504 ALA A N 1
ATOM 4053 C CA . ALA A 1 504 ? 1.033 -9.457 8.418 1.00 77.50 504 ALA A CA 1
ATOM 4054 C C . ALA A 1 504 ? 1.981 -8.926 9.507 1.00 77.50 504 ALA A C 1
ATOM 4056 O O . ALA A 1 504 ? 3.195 -8.939 9.316 1.00 77.50 504 ALA A O 1
ATOM 4057 N N . LEU A 1 505 ? 1.433 -8.534 10.662 1.00 81.75 505 LEU A N 1
ATOM 4058 C CA . LEU A 1 505 ? 2.198 -8.066 11.822 1.00 81.75 505 LEU A CA 1
ATOM 4059 C C . LEU A 1 505 ? 3.131 -9.162 12.348 1.00 81.75 505 LEU A C 1
ATOM 4061 O O . LEU A 1 505 ? 4.335 -8.939 12.462 1.00 81.75 505 LEU A O 1
ATOM 4065 N N . LYS A 1 506 ? 2.618 -10.386 12.537 1.00 84.00 506 LYS A N 1
ATOM 4066 C CA . LYS A 1 506 ? 3.425 -11.555 12.922 1.00 84.00 506 LYS A CA 1
ATOM 4067 C C . LYS A 1 506 ? 4.576 -11.806 11.947 1.00 84.00 506 LYS A C 1
ATOM 4069 O O . LYS A 1 506 ? 5.708 -11.995 12.382 1.00 84.00 506 LYS A O 1
ATOM 4074 N N . ASN A 1 507 ? 4.327 -11.748 10.638 1.00 79.00 507 ASN A N 1
ATOM 4075 C CA . ASN A 1 507 ? 5.388 -11.905 9.638 1.00 79.00 507 ASN A CA 1
ATOM 4076 C C . ASN A 1 507 ? 6.463 -10.811 9.751 1.00 79.00 507 ASN A C 1
ATOM 4078 O O . ASN A 1 507 ? 7.647 -11.106 9.588 1.00 79.00 507 ASN A O 1
ATOM 4082 N N . MET A 1 508 ? 6.076 -9.568 10.057 1.00 84.19 508 MET A N 1
ATOM 4083 C CA . MET A 1 508 ? 7.024 -8.474 10.283 1.00 84.19 508 MET A CA 1
ATOM 4084 C C . MET A 1 508 ? 7.852 -8.686 11.561 1.00 84.19 508 MET A C 1
ATOM 4086 O O . MET A 1 508 ? 9.071 -8.532 11.507 1.00 84.19 508 MET A O 1
ATOM 4090 N N . HIS A 1 509 ? 7.252 -9.148 12.665 1.00 86.44 509 HIS A N 1
ATOM 4091 C CA . HIS A 1 509 ? 8.002 -9.531 13.871 1.00 86.44 509 HIS A CA 1
ATOM 4092 C C . HIS A 1 509 ? 9.010 -10.652 13.596 1.00 86.44 509 HIS A C 1
ATOM 4094 O O . HIS A 1 509 ? 10.179 -10.560 13.980 1.00 86.44 509 HIS A O 1
ATOM 4100 N N . ILE A 1 510 ? 8.594 -11.696 12.872 1.00 85.31 510 ILE A N 1
ATOM 4101 C CA . ILE A 1 510 ? 9.497 -12.791 12.503 1.00 85.31 510 ILE A CA 1
ATOM 4102 C C . ILE A 1 510 ? 10.633 -12.270 11.605 1.00 85.31 510 ILE A C 1
ATOM 4104 O O . ILE A 1 510 ? 11.767 -12.723 11.747 1.00 85.31 510 ILE A O 1
ATOM 4108 N N . ALA A 1 511 ? 10.387 -11.284 10.734 1.00 82.75 511 ALA A N 1
ATOM 4109 C CA . ALA A 1 511 ? 11.435 -10.670 9.910 1.00 82.75 511 ALA A CA 1
ATOM 4110 C C . ALA A 1 511 ? 12.494 -9.960 10.747 1.00 82.75 511 ALA A C 1
ATOM 4112 O O . ALA A 1 511 ? 13.685 -10.198 10.539 1.00 82.75 511 ALA A O 1
ATOM 4113 N N . LEU A 1 512 ? 12.078 -9.161 11.730 1.00 85.94 512 LEU A N 1
ATOM 4114 C CA . LEU A 1 512 ? 12.998 -8.499 12.658 1.00 85.94 512 LEU A CA 1
ATOM 4115 C C . LEU A 1 512 ? 13.819 -9.520 13.454 1.00 85.94 512 LEU A C 1
ATOM 4117 O O . LEU A 1 512 ? 15.041 -9.378 13.582 1.00 85.94 512 LEU A O 1
ATOM 4121 N N . TYR A 1 513 ? 13.174 -10.596 13.911 1.00 85.19 513 TYR A N 1
ATOM 4122 C CA . TYR A 1 513 ? 13.852 -11.704 14.578 1.00 85.19 513 TYR A CA 1
ATOM 4123 C C . TYR A 1 513 ? 14.895 -12.369 13.667 1.00 85.19 513 TYR A C 1
ATOM 4125 O O . TYR A 1 513 ? 16.050 -12.527 14.061 1.00 85.19 513 TYR A O 1
ATOM 4133 N N . LEU A 1 514 ? 14.536 -12.710 12.424 1.00 82.44 514 LEU A N 1
ATOM 4134 C CA . LEU A 1 514 ? 15.460 -13.352 11.485 1.00 82.44 514 LEU A CA 1
ATOM 4135 C C . LEU A 1 514 ? 16.613 -12.440 11.063 1.00 82.44 514 LEU A C 1
ATOM 4137 O O . LEU A 1 514 ? 17.728 -12.937 10.904 1.00 82.44 514 LEU A O 1
ATOM 4141 N N . ILE A 1 515 ? 16.384 -11.134 10.899 1.00 82.44 515 ILE A N 1
ATOM 4142 C CA . ILE A 1 515 ? 17.459 -10.169 10.625 1.00 82.44 515 ILE A CA 1
ATOM 4143 C C . ILE A 1 515 ? 18.492 -10.202 11.755 1.00 82.44 515 ILE A C 1
ATOM 4145 O O . ILE A 1 515 ? 19.697 -10.266 11.498 1.00 82.44 515 ILE A O 1
ATOM 4149 N N . SER A 1 516 ? 18.006 -10.214 12.995 1.00 83.81 516 SER A N 1
ATOM 4150 C CA . SER A 1 516 ? 18.832 -10.182 14.201 1.00 83.81 516 SER A CA 1
ATOM 4151 C C . SER A 1 516 ? 19.600 -11.492 14.392 1.00 83.81 516 SER A C 1
ATOM 4153 O O 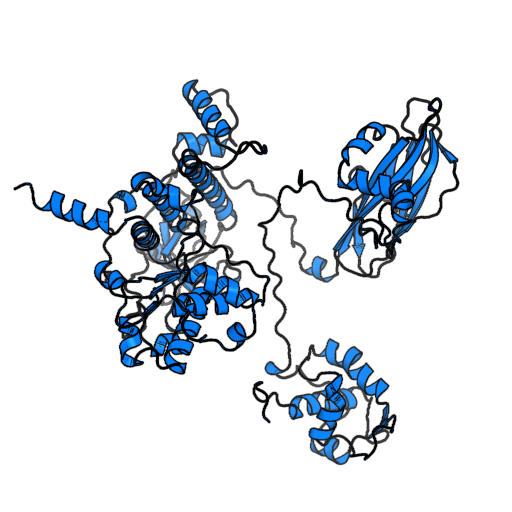. SER A 1 516 ? 20.821 -11.481 14.552 1.00 83.81 516 SER A O 1
ATOM 4155 N N . CYS A 1 517 ? 18.911 -12.633 14.296 1.00 83.94 517 CYS A N 1
ATOM 4156 C CA . CYS A 1 517 ? 19.505 -13.958 14.479 1.00 83.94 517 CYS A CA 1
ATOM 4157 C C . CYS A 1 517 ? 20.514 -14.331 13.387 1.00 83.94 517 CYS A C 1
ATOM 4159 O O . CYS A 1 517 ? 21.516 -14.976 13.688 1.00 83.94 517 CYS A O 1
ATOM 4161 N N . ASN A 1 518 ? 20.284 -13.911 12.139 1.00 82.19 518 ASN A N 1
ATOM 4162 C CA . ASN A 1 518 ? 21.180 -14.219 11.020 1.00 82.19 518 ASN A CA 1
ATOM 4163 C C . ASN A 1 518 ? 22.270 -13.160 10.794 1.00 82.19 518 ASN A C 1
ATOM 4165 O O . ASN A 1 518 ? 23.018 -13.263 9.825 1.00 82.19 518 ASN A O 1
ATOM 4169 N N . LYS A 1 519 ? 22.375 -12.141 11.661 1.00 82.38 519 LYS A N 1
ATOM 4170 C CA . LYS A 1 519 ? 23.336 -11.029 11.527 1.00 82.38 519 LYS A CA 1
ATOM 4171 C C . LYS A 1 519 ? 23.274 -10.341 10.148 1.00 82.38 519 LYS A C 1
ATOM 4173 O O . LYS A 1 519 ? 24.286 -9.994 9.530 1.00 82.38 519 LYS A O 1
ATOM 4178 N N . ALA A 1 520 ? 22.054 -10.166 9.645 1.00 81.25 520 ALA A N 1
ATOM 4179 C CA . ALA A 1 520 ? 21.764 -9.658 8.306 1.00 81.25 520 ALA A CA 1
ATOM 4180 C C . ALA A 1 520 ? 21.630 -8.125 8.234 1.00 81.25 520 ALA A C 1
ATOM 4182 O O . ALA A 1 520 ? 21.221 -7.590 7.205 1.00 81.25 520 ALA A O 1
ATOM 4183 N N . GLN A 1 521 ? 21.967 -7.400 9.304 1.00 79.94 521 GLN A N 1
ATOM 4184 C CA . GLN A 1 521 ? 21.799 -5.944 9.391 1.00 79.94 521 GLN A CA 1
ATOM 4185 C C . GLN A 1 521 ? 22.588 -5.200 8.305 1.00 79.94 521 GLN A C 1
ATOM 4187 O O . GLN A 1 521 ? 22.169 -4.137 7.862 1.00 79.94 521 GLN A O 1
ATOM 4192 N N . HIS A 1 522 ? 23.688 -5.782 7.823 1.00 77.12 522 HIS A N 1
ATOM 4193 C CA . HIS A 1 522 ? 24.506 -5.229 6.742 1.00 77.12 522 HIS A CA 1
ATOM 4194 C C . HIS A 1 522 ? 23.745 -5.043 5.414 1.00 77.12 522 HIS A C 1
ATOM 4196 O O . HIS A 1 522 ? 24.175 -4.240 4.592 1.00 77.12 522 HIS A O 1
ATOM 4202 N N . LEU A 1 523 ? 22.627 -5.752 5.197 1.00 76.62 523 LEU A N 1
ATOM 4203 C CA . LEU A 1 523 ? 21.758 -5.546 4.031 1.00 76.62 523 LEU A CA 1
ATOM 4204 C C . LEU A 1 523 ? 20.914 -4.269 4.141 1.00 76.62 523 LEU A C 1
ATOM 4206 O O . LEU A 1 523 ? 20.542 -3.679 3.130 1.00 76.62 523 LEU A O 1
ATOM 4210 N N . LEU A 1 524 ? 20.582 -3.871 5.371 1.00 81.25 524 LEU A N 1
ATOM 4211 C CA . LEU A 1 524 ? 19.770 -2.690 5.671 1.00 81.25 524 LEU A CA 1
ATOM 4212 C C . LEU A 1 524 ? 20.640 -1.449 5.884 1.00 81.25 524 LEU A C 1
ATOM 4214 O O . LEU A 1 524 ? 20.241 -0.344 5.529 1.00 81.25 524 LEU A O 1
ATOM 4218 N N . PHE A 1 525 ? 21.841 -1.657 6.423 1.00 83.88 525 PHE A N 1
ATOM 4219 C CA . PHE A 1 525 ? 22.836 -0.634 6.724 1.00 83.88 525 PHE A CA 1
ATOM 4220 C C . PHE A 1 525 ? 24.151 -0.955 5.999 1.00 83.88 525 PHE A C 1
ATOM 4222 O O . PHE A 1 525 ? 25.133 -1.355 6.634 1.00 83.88 525 PHE A O 1
ATOM 4229 N N . PRO A 1 526 ? 24.179 -0.854 4.661 1.00 78.62 526 PRO A N 1
ATOM 4230 C CA . PRO A 1 526 ? 25.369 -1.179 3.893 1.00 78.62 526 PRO A CA 1
ATOM 4231 C C . PRO A 1 526 ? 26.461 -0.126 4.109 1.00 78.62 526 PRO A C 1
ATOM 4233 O O . PRO A 1 526 ? 26.200 1.077 4.135 1.00 78.62 526 PRO A O 1
ATOM 4236 N N . SER A 1 527 ? 27.710 -0.576 4.219 1.00 72.38 527 SER A N 1
ATOM 4237 C CA . SER A 1 527 ? 28.880 0.302 4.224 1.00 72.38 527 SER A CA 1
ATOM 4238 C C . SER A 1 527 ? 29.403 0.520 2.803 1.00 72.38 527 SER A C 1
ATOM 4240 O O . SER A 1 527 ? 29.435 -0.405 1.987 1.00 72.38 527 SER A O 1
ATOM 4242 N N . LEU A 1 528 ? 29.824 1.752 2.499 1.00 65.50 528 LEU A N 1
ATOM 4243 C CA . LEU A 1 528 ? 30.418 2.090 1.206 1.00 65.50 528 LEU A CA 1
ATOM 4244 C C . LEU A 1 528 ? 31.716 1.293 1.013 1.00 65.50 528 LEU A C 1
ATOM 4246 O O . LEU A 1 528 ? 32.679 1.467 1.759 1.00 65.50 528 LEU A O 1
ATOM 4250 N N . LYS A 1 529 ? 31.746 0.429 -0.004 1.00 62.16 529 LYS A N 1
ATOM 4251 C CA . LYS A 1 529 ? 32.964 -0.229 -0.494 1.00 62.16 529 LYS A CA 1
ATOM 4252 C C . LYS A 1 529 ? 33.295 0.269 -1.901 1.00 62.16 529 LYS A C 1
ATOM 4254 O O . LYS A 1 529 ? 32.422 0.747 -2.624 1.00 62.16 529 LYS A O 1
ATOM 4259 N N . THR A 1 530 ? 34.576 0.216 -2.259 1.00 56.47 530 THR A N 1
ATOM 4260 C CA . THR A 1 530 ? 35.121 0.702 -3.537 1.00 56.47 530 THR A CA 1
ATOM 4261 C C . THR A 1 530 ? 34.461 0.022 -4.737 1.00 56.47 530 THR A C 1
ATOM 4263 O O . THR A 1 530 ? 34.120 -1.152 -4.666 1.00 56.47 530 THR A O 1
ATOM 4266 N N . LYS A 1 531 ? 34.284 0.753 -5.848 1.00 57.72 531 LYS A N 1
ATOM 4267 C CA . LYS A 1 531 ? 33.624 0.260 -7.073 1.00 57.72 531 LYS A CA 1
ATOM 4268 C C . LYS A 1 531 ? 34.295 -1.016 -7.618 1.00 57.72 531 LYS A C 1
ATOM 4270 O O . LYS A 1 531 ? 35.523 -1.102 -7.596 1.00 57.72 531 LYS A O 1
ATOM 4275 N N . PRO A 1 532 ? 33.529 -1.987 -8.152 1.00 54.97 532 PRO A N 1
ATOM 4276 C CA . PRO A 1 532 ? 34.112 -3.130 -8.849 1.00 54.97 532 PRO A CA 1
ATOM 4277 C C . PRO A 1 532 ? 34.845 -2.684 -10.128 1.00 54.97 532 PRO A C 1
ATOM 4279 O O . PRO A 1 532 ? 34.407 -1.769 -10.823 1.00 54.97 532 PRO A O 1
ATOM 4282 N N . LEU A 1 533 ? 35.963 -3.351 -10.429 1.00 55.09 533 LEU A N 1
ATOM 4283 C CA . LEU A 1 533 ? 36.885 -3.010 -11.523 1.00 55.09 533 LEU A CA 1
ATOM 4284 C C . LEU A 1 533 ? 36.431 -3.504 -12.910 1.00 55.09 533 LEU A C 1
ATOM 4286 O O . LEU A 1 533 ? 36.971 -3.051 -13.914 1.00 55.09 533 LEU A O 1
ATOM 4290 N N . CYS A 1 534 ? 35.467 -4.430 -12.990 1.00 58.72 534 CYS A N 1
ATOM 4291 C CA . CYS A 1 534 ? 35.109 -5.105 -14.240 1.00 58.72 534 CYS A CA 1
ATOM 4292 C C . CYS A 1 534 ? 33.614 -4.963 -14.556 1.00 58.72 534 CYS A C 1
ATOM 4294 O O . CYS A 1 534 ? 32.764 -5.340 -13.750 1.00 58.72 534 CYS A O 1
ATOM 4296 N N . GLN A 1 535 ? 33.302 -4.429 -15.740 1.00 66.31 535 GLN A N 1
ATOM 4297 C CA . GLN A 1 535 ? 31.941 -4.283 -16.256 1.00 66.31 535 GLN A CA 1
ATOM 4298 C C . GLN A 1 535 ? 31.690 -5.354 -17.327 1.00 66.31 535 GLN A C 1
ATOM 4300 O O . GLN A 1 535 ? 32.185 -5.206 -18.446 1.00 66.31 535 GLN A O 1
ATOM 4305 N N . PRO A 1 536 ? 30.955 -6.444 -17.033 1.00 67.50 536 PRO A N 1
ATOM 4306 C CA . PRO A 1 536 ? 30.623 -7.429 -18.057 1.00 67.50 536 PRO A CA 1
ATOM 4307 C C . PRO A 1 536 ? 29.804 -6.799 -19.200 1.00 67.50 536 PRO A C 1
ATOM 4309 O O . PRO A 1 536 ? 28.988 -5.904 -18.953 1.00 67.50 536 PRO A O 1
ATOM 4312 N N . PRO A 1 537 ? 29.970 -7.264 -20.451 1.00 74.00 537 PRO A N 1
ATOM 4313 C CA . PRO A 1 537 ? 29.155 -6.786 -21.559 1.00 74.00 537 PRO A CA 1
ATOM 4314 C C . PRO A 1 537 ? 27.679 -7.132 -21.322 1.00 74.00 537 PRO A C 1
ATOM 4316 O O . PRO A 1 537 ? 27.338 -8.239 -20.890 1.00 74.00 537 PRO A O 1
ATOM 4319 N N . LEU A 1 538 ? 26.798 -6.169 -21.600 1.00 80.25 538 LEU A N 1
ATOM 4320 C CA . LEU A 1 538 ? 25.353 -6.394 -21.595 1.00 80.25 538 LEU A CA 1
ATOM 4321 C C . LEU A 1 538 ? 24.943 -7.243 -22.801 1.00 80.25 538 LEU A C 1
ATOM 4323 O O . LEU A 1 538 ? 25.561 -7.167 -23.864 1.00 80.25 538 LEU A O 1
ATOM 4327 N N . ARG A 1 539 ? 23.860 -8.014 -22.653 1.00 88.25 539 ARG A N 1
ATOM 4328 C CA . ARG A 1 539 ? 23.175 -8.585 -23.819 1.00 88.25 539 ARG A CA 1
ATOM 4329 C C . ARG A 1 539 ? 22.465 -7.470 -24.595 1.00 88.25 539 ARG A C 1
ATOM 4331 O O . ARG A 1 539 ? 22.225 -6.399 -24.030 1.00 88.25 539 ARG A O 1
ATOM 4338 N N . PRO A 1 540 ? 22.081 -7.718 -25.860 1.00 90.94 540 PRO A N 1
ATOM 4339 C CA . PRO A 1 540 ? 21.176 -6.827 -26.572 1.00 90.94 540 PRO A CA 1
ATOM 4340 C C . PRO A 1 540 ? 19.936 -6.504 -25.731 1.00 90.94 540 PRO A C 1
ATOM 4342 O O . PRO A 1 540 ? 19.439 -7.361 -24.999 1.00 90.94 540 PRO A O 1
ATOM 4345 N N . TRP A 1 541 ? 19.453 -5.267 -25.832 1.00 93.19 541 TRP A N 1
ATOM 4346 C CA . TRP A 1 541 ? 18.242 -4.832 -25.142 1.00 93.19 541 TRP A CA 1
ATOM 4347 C C . TRP A 1 541 ? 17.041 -5.626 -25.652 1.00 93.19 541 TRP A C 1
ATOM 4349 O O . TRP A 1 541 ? 16.791 -5.652 -26.860 1.00 93.19 541 TRP A O 1
ATOM 4359 N N . PHE A 1 542 ? 16.280 -6.241 -24.747 1.00 91.88 542 PHE A N 1
ATOM 4360 C CA . PHE A 1 542 ? 15.052 -6.932 -25.141 1.00 91.88 542 PHE A CA 1
ATOM 4361 C C . PHE A 1 542 ? 13.971 -5.910 -25.504 1.00 91.88 542 PHE A C 1
ATOM 4363 O O . PHE A 1 542 ? 13.283 -6.033 -26.516 1.00 91.88 542 PHE A O 1
ATOM 4370 N N . ASN A 1 543 ? 13.868 -4.829 -24.727 1.00 90.62 543 ASN A N 1
ATOM 4371 C CA . ASN A 1 543 ? 12.943 -3.745 -25.019 1.00 90.62 543 ASN A CA 1
ATOM 4372 C C . ASN A 1 543 ? 13.577 -2.608 -25.847 1.00 90.62 543 ASN A C 1
ATOM 4374 O O . ASN A 1 543 ? 14.368 -1.806 -25.346 1.00 90.62 543 ASN A O 1
ATOM 4378 N N . ARG A 1 544 ? 13.121 -2.449 -27.097 1.00 89.44 544 ARG A N 1
ATOM 4379 C CA . ARG A 1 544 ? 13.553 -1.373 -28.017 1.00 89.44 544 ARG A CA 1
ATOM 4380 C C . ARG A 1 544 ? 13.270 0.050 -27.521 1.00 89.44 544 ARG A C 1
ATOM 4382 O O . ARG A 1 544 ? 13.922 0.988 -27.967 1.00 89.44 544 ARG A O 1
ATOM 4389 N N . ALA A 1 545 ? 12.304 0.246 -26.623 1.00 87.19 545 ALA A N 1
ATOM 4390 C CA . ALA A 1 545 ? 12.055 1.558 -26.028 1.00 87.19 545 ALA A CA 1
ATOM 4391 C C . ALA A 1 545 ? 13.156 1.944 -25.025 1.00 87.19 545 ALA A C 1
ATOM 4393 O O . ALA A 1 545 ? 13.547 3.109 -24.985 1.00 87.19 545 ALA A O 1
ATOM 4394 N N . ILE A 1 546 ? 13.705 0.973 -24.280 1.00 89.44 546 ILE A N 1
ATOM 4395 C CA . ILE A 1 546 ? 14.853 1.201 -23.385 1.00 89.44 546 ILE A CA 1
ATOM 4396 C C . ILE A 1 546 ? 16.111 1.498 -24.206 1.00 89.44 546 ILE A C 1
ATOM 4398 O O . ILE A 1 546 ? 16.897 2.367 -23.841 1.00 89.44 546 ILE A O 1
ATOM 4402 N N . GLU A 1 547 ? 16.289 0.850 -25.359 1.00 88.88 547 GLU A N 1
ATOM 4403 C CA . GLU A 1 547 ? 17.417 1.113 -26.267 1.00 88.88 547 GLU A CA 1
ATOM 4404 C C . GLU A 1 547 ? 17.523 2.594 -26.697 1.00 88.88 547 GLU A C 1
ATOM 4406 O O . GLU A 1 547 ? 18.605 3.070 -27.033 1.00 88.88 547 GLU A O 1
ATOM 4411 N N . LYS A 1 548 ? 16.428 3.357 -26.615 1.00 87.94 548 LYS A N 1
ATOM 4412 C CA . LYS A 1 548 ? 16.392 4.789 -26.948 1.00 87.94 548 LYS A CA 1
ATOM 4413 C C . LYS A 1 548 ? 16.373 5.719 -25.729 1.00 87.94 548 LYS A C 1
ATOM 4415 O O . LYS A 1 548 ? 16.337 6.931 -25.912 1.00 87.94 548 LYS A O 1
ATOM 4420 N N . ASN A 1 549 ? 16.371 5.186 -24.505 1.00 91.69 549 ASN A N 1
ATOM 4421 C CA . ASN A 1 549 ? 16.245 5.966 -23.272 1.00 91.69 549 ASN A CA 1
ATOM 4422 C C . ASN A 1 549 ? 17.511 5.837 -22.393 1.00 91.69 549 ASN A C 1
ATOM 4424 O O . ASN A 1 549 ? 17.690 4.809 -21.731 1.00 91.69 549 ASN A O 1
ATOM 4428 N N . PRO A 1 550 ? 18.397 6.849 -22.364 1.00 91.94 550 PRO A N 1
ATOM 4429 C CA . PRO A 1 550 ? 19.679 6.749 -21.668 1.00 91.94 550 PRO A CA 1
ATOM 4430 C C . PRO A 1 550 ? 19.536 6.587 -20.148 1.00 91.94 550 PRO A C 1
ATOM 4432 O O . PRO A 1 550 ? 20.340 5.877 -19.542 1.00 91.94 550 PRO A O 1
ATOM 4435 N N . GLU A 1 551 ? 18.509 7.166 -19.523 1.00 90.88 551 GLU A N 1
ATOM 4436 C CA . GLU A 1 551 ? 18.278 7.073 -18.078 1.00 90.88 551 GLU A CA 1
ATOM 4437 C C . GLU A 1 551 ? 17.894 5.649 -17.656 1.00 90.88 551 GLU A C 1
ATOM 4439 O O . GLU A 1 551 ? 18.436 5.103 -16.691 1.00 90.88 551 GLU A O 1
ATOM 4444 N N . GLN A 1 552 ? 16.995 5.010 -18.408 1.00 92.25 552 GLN A N 1
ATOM 4445 C CA . GLN A 1 552 ? 16.605 3.619 -18.184 1.00 92.25 552 GLN A CA 1
ATOM 4446 C C . GLN A 1 552 ? 17.780 2.675 -18.449 1.00 92.25 552 GLN A C 1
ATOM 4448 O O . GLN A 1 552 ? 17.997 1.746 -17.672 1.00 92.25 552 GLN A O 1
ATOM 4453 N N . GLN A 1 553 ? 18.585 2.931 -19.486 1.00 92.25 553 GLN A N 1
ATOM 4454 C CA . GLN A 1 553 ? 19.793 2.142 -19.732 1.00 92.25 553 GLN A CA 1
ATOM 4455 C C . GLN A 1 553 ? 20.810 2.269 -18.605 1.00 92.25 553 GLN A C 1
ATOM 4457 O O . GLN A 1 553 ? 21.402 1.268 -18.212 1.00 92.25 553 GLN A O 1
ATOM 4462 N N . ALA A 1 554 ? 21.030 3.481 -18.090 1.00 90.19 554 ALA A N 1
ATOM 4463 C CA . ALA A 1 554 ? 21.935 3.710 -16.973 1.00 90.19 554 ALA A CA 1
ATOM 4464 C C . ALA A 1 554 ? 21.474 2.941 -15.726 1.00 90.19 554 ALA A C 1
ATOM 4466 O O . ALA A 1 554 ? 22.290 2.290 -15.075 1.00 90.19 554 ALA A O 1
ATOM 4467 N N . ALA A 1 555 ? 20.167 2.937 -15.438 1.00 91.00 555 ALA A N 1
ATOM 4468 C CA . ALA A 1 555 ? 19.601 2.156 -14.342 1.00 91.00 555 ALA A CA 1
ATOM 4469 C C . ALA A 1 555 ? 19.863 0.648 -14.510 1.00 91.00 555 ALA A C 1
ATOM 4471 O O . ALA A 1 555 ? 20.364 0.015 -13.582 1.00 91.00 555 ALA A O 1
ATOM 4472 N N . VAL A 1 556 ? 19.588 0.080 -15.692 1.00 91.69 556 VAL A N 1
ATOM 4473 C CA . VAL A 1 556 ? 19.830 -1.350 -15.963 1.00 91.69 556 VAL A CA 1
ATOM 4474 C C . VAL A 1 556 ? 21.324 -1.682 -15.891 1.00 91.69 556 VAL A C 1
ATOM 4476 O O . VAL A 1 556 ? 21.700 -2.642 -15.220 1.00 91.69 556 VAL A O 1
ATOM 4479 N N . ARG A 1 557 ? 22.188 -0.870 -16.521 1.00 89.75 557 ARG A N 1
ATOM 4480 C CA . ARG A 1 557 ? 23.655 -1.036 -16.500 1.00 89.75 557 ARG A CA 1
ATOM 4481 C C . ARG A 1 557 ? 24.183 -1.098 -15.076 1.00 89.75 557 ARG A C 1
ATOM 4483 O O . ARG A 1 557 ? 24.852 -2.060 -14.725 1.00 89.75 557 ARG A O 1
ATOM 4490 N N . ASN A 1 558 ? 23.823 -0.125 -14.242 1.00 86.81 558 ASN A N 1
ATOM 4491 C CA . ASN A 1 558 ? 24.304 -0.056 -12.864 1.00 86.81 558 ASN A CA 1
ATOM 4492 C C . ASN A 1 558 ? 23.982 -1.326 -12.068 1.00 86.81 558 ASN A C 1
ATOM 4494 O O . ASN A 1 558 ? 24.858 -1.841 -11.376 1.00 86.81 558 ASN A O 1
ATOM 4498 N N . VAL A 1 559 ? 22.763 -1.857 -12.215 1.00 87.69 559 VAL A N 1
ATOM 4499 C CA . VAL A 1 559 ? 22.355 -3.088 -11.527 1.00 87.69 559 VAL A CA 1
ATOM 4500 C C . VAL A 1 559 ? 23.105 -4.305 -12.072 1.00 87.69 559 VAL A C 1
ATOM 4502 O O . VAL A 1 559 ? 23.655 -5.081 -11.296 1.00 87.69 559 VAL A O 1
ATOM 4505 N N . VAL A 1 560 ? 23.169 -4.473 -13.397 1.00 86.38 560 VAL A N 1
ATOM 4506 C CA . VAL A 1 560 ? 23.810 -5.646 -14.023 1.00 86.38 560 VAL A CA 1
ATOM 4507 C C . VAL A 1 560 ? 25.328 -5.654 -13.809 1.00 86.38 560 VAL A C 1
ATOM 4509 O O . VAL A 1 560 ? 25.923 -6.715 -13.636 1.00 86.38 560 VAL A O 1
ATOM 4512 N N . HIS A 1 561 ? 25.959 -4.480 -13.772 1.00 84.62 561 HIS A N 1
ATOM 4513 C CA . HIS A 1 561 ? 27.386 -4.315 -13.477 1.00 84.62 561 HIS A CA 1
ATOM 4514 C C . HIS A 1 561 ? 27.718 -4.382 -11.986 1.00 84.62 561 HIS A C 1
ATOM 4516 O O . HIS A 1 561 ? 28.885 -4.266 -11.620 1.00 84.62 561 HIS A O 1
ATOM 4522 N N . ASN A 1 562 ? 26.713 -4.565 -11.128 1.00 79.31 562 ASN A N 1
ATOM 4523 C CA . ASN A 1 562 ? 26.859 -4.585 -9.680 1.00 79.31 562 ASN A CA 1
ATOM 4524 C C . ASN A 1 562 ? 27.650 -3.372 -9.125 1.00 79.31 562 ASN A C 1
ATOM 4526 O O . ASN A 1 562 ? 28.476 -3.512 -8.219 1.00 79.31 562 ASN A O 1
ATOM 4530 N N . SER A 1 563 ? 27.422 -2.172 -9.676 1.00 77.31 563 SER A N 1
ATOM 4531 C CA . SER A 1 563 ? 28.210 -0.970 -9.371 1.00 77.31 563 SER A CA 1
ATOM 4532 C C . SER A 1 563 ? 28.159 -0.516 -7.903 1.00 77.31 563 SER A C 1
ATOM 4534 O O . SER A 1 563 ? 29.094 0.148 -7.454 1.00 77.31 563 SER A O 1
ATOM 4536 N N . SER A 1 564 ? 27.121 -0.894 -7.148 1.00 72.38 564 SER A N 1
ATOM 4537 C CA . SER A 1 564 ? 26.947 -0.594 -5.717 1.00 72.38 564 SER A CA 1
ATOM 4538 C C . SER A 1 564 ? 27.342 -1.737 -4.767 1.00 72.38 564 SER A C 1
ATOM 4540 O O . SER A 1 564 ? 27.277 -1.556 -3.550 1.00 72.38 564 SER A O 1
ATOM 4542 N N . GLN A 1 565 ? 27.767 -2.896 -5.289 1.00 72.06 565 GLN A N 1
ATOM 4543 C CA . GLN A 1 565 ? 28.122 -4.102 -4.525 1.00 72.06 565 GLN A CA 1
ATOM 4544 C C . GLN A 1 565 ? 27.062 -4.526 -3.492 1.00 72.06 565 GLN A C 1
ATOM 4546 O O . GLN A 1 565 ? 26.059 -5.137 -3.840 1.00 72.06 565 GLN A O 1
ATOM 4551 N N . ASN A 1 566 ? 27.311 -4.234 -2.211 1.00 68.81 566 ASN A N 1
ATOM 4552 C CA . ASN A 1 566 ? 26.471 -4.652 -1.091 1.00 68.81 566 ASN A CA 1
ATOM 4553 C C . ASN A 1 566 ? 25.333 -3.662 -0.808 1.00 68.81 566 ASN A C 1
ATOM 4555 O O . ASN A 1 566 ? 24.452 -3.969 -0.009 1.00 68.81 566 ASN A O 1
ATOM 4559 N N . SER A 1 567 ? 25.354 -2.476 -1.424 1.00 77.69 567 SER A N 1
ATOM 4560 C CA . SER A 1 567 ? 24.310 -1.470 -1.238 1.00 77.69 567 SER A CA 1
ATOM 4561 C C . SER A 1 567 ? 23.131 -1.725 -2.179 1.00 77.69 567 SER A C 1
ATOM 4563 O O . SER A 1 567 ? 23.351 -1.995 -3.362 1.00 77.69 567 SER A O 1
ATOM 4565 N N . PRO A 1 568 ? 21.878 -1.591 -1.715 1.00 81.06 568 PRO A N 1
ATOM 4566 C CA . PRO A 1 568 ? 20.709 -1.786 -2.558 1.00 81.06 568 PRO A CA 1
ATOM 4567 C C . PRO A 1 568 ? 20.578 -0.668 -3.601 1.00 81.06 568 PRO A C 1
ATOM 4569 O O . PRO A 1 568 ? 20.929 0.487 -3.355 1.00 81.06 568 PRO A O 1
ATOM 4572 N N . TYR A 1 569 ? 20.016 -1.005 -4.763 1.00 83.56 569 TYR A N 1
ATOM 4573 C CA . TYR A 1 569 ? 19.676 -0.030 -5.800 1.00 83.56 569 TYR A CA 1
ATOM 4574 C C . TYR A 1 569 ? 18.269 0.522 -5.582 1.00 83.56 569 TYR A C 1
ATOM 4576 O O . TYR A 1 569 ? 17.316 -0.234 -5.394 1.00 83.56 569 TYR A O 1
ATOM 4584 N N . LEU A 1 570 ? 18.123 1.842 -5.696 1.00 87.31 570 LEU A N 1
ATOM 4585 C CA . LEU A 1 570 ? 16.830 2.521 -5.675 1.00 87.31 570 LEU A CA 1
ATOM 4586 C C . LEU A 1 570 ? 16.531 3.090 -7.064 1.00 87.31 570 LEU A C 1
ATOM 4588 O O . LEU A 1 570 ? 17.116 4.088 -7.479 1.00 87.31 570 LEU A O 1
ATOM 4592 N N . ILE A 1 571 ? 15.608 2.456 -7.791 1.00 86.00 571 ILE A N 1
ATOM 4593 C CA . ILE A 1 571 ? 15.146 2.957 -9.091 1.00 86.00 571 ILE A CA 1
ATOM 4594 C C . ILE A 1 571 ? 13.982 3.919 -8.859 1.00 86.00 571 ILE A C 1
ATOM 4596 O O . ILE A 1 571 ? 12.859 3.507 -8.559 1.00 86.00 571 ILE A O 1
ATOM 4600 N N . PHE A 1 572 ? 14.252 5.211 -9.024 1.00 85.25 572 PHE A N 1
ATOM 4601 C CA . PHE A 1 572 ? 13.243 6.257 -8.922 1.00 85.25 572 PHE A CA 1
ATOM 4602 C C . PHE A 1 572 ? 12.669 6.631 -10.293 1.00 85.25 572 PHE A C 1
ATOM 4604 O O . PHE A 1 572 ? 13.368 6.656 -11.302 1.00 85.25 572 PHE A O 1
ATOM 4611 N N . GLY A 1 573 ? 11.379 6.962 -10.325 1.00 78.38 573 GLY A N 1
ATOM 4612 C CA . GLY A 1 573 ? 10.732 7.487 -11.520 1.00 78.38 573 GLY A CA 1
ATOM 4613 C C . GLY A 1 573 ? 9.301 7.949 -11.237 1.00 78.38 573 GLY A C 1
ATOM 4614 O O . GLY A 1 573 ? 8.555 7.201 -10.594 1.00 78.38 573 GLY A O 1
ATOM 4615 N N . PRO A 1 574 ? 8.874 9.132 -11.709 1.00 78.94 574 PRO A N 1
ATOM 4616 C CA . PRO A 1 574 ? 7.475 9.558 -11.660 1.00 78.94 574 PRO A CA 1
ATOM 4617 C C . PRO A 1 574 ? 6.493 8.540 -12.288 1.00 78.94 574 PRO A C 1
ATOM 4619 O O . PRO A 1 574 ? 6.896 7.574 -12.951 1.00 78.94 574 PRO A O 1
ATOM 4622 N N . PRO A 1 575 ? 5.175 8.679 -12.068 1.00 75.88 575 PRO A N 1
ATOM 4623 C CA . PRO A 1 575 ? 4.181 7.871 -12.774 1.00 75.88 575 PRO A CA 1
ATOM 4624 C C . PRO A 1 575 ? 4.366 7.965 -14.298 1.00 75.88 575 PRO A C 1
ATOM 4626 O O . PRO A 1 575 ? 4.578 9.046 -14.833 1.00 75.88 575 PRO A O 1
ATOM 4629 N N . GLY A 1 576 ? 4.313 6.827 -14.998 1.00 78.62 576 GLY A N 1
ATOM 4630 C CA . GLY A 1 576 ? 4.451 6.774 -16.461 1.00 78.62 576 GLY A CA 1
ATOM 4631 C C . GLY A 1 576 ? 5.881 6.672 -17.013 1.00 78.62 576 GLY A C 1
ATOM 4632 O O . GLY A 1 576 ? 6.031 6.350 -18.184 1.00 78.62 576 GLY A O 1
ATOM 4633 N N . THR A 1 577 ? 6.939 6.819 -16.204 1.00 81.31 577 THR A N 1
ATOM 4634 C CA . THR A 1 577 ? 8.340 6.794 -16.701 1.00 81.31 577 THR A CA 1
ATOM 4635 C C . THR A 1 577 ? 8.925 5.398 -16.958 1.00 81.31 577 THR A C 1
ATOM 4637 O O . THR A 1 577 ? 10.136 5.230 -17.080 1.00 81.31 577 THR A O 1
ATOM 4640 N N . GLY A 1 578 ? 8.085 4.364 -17.020 1.00 86.88 578 GLY A N 1
ATOM 4641 C CA . GLY A 1 578 ? 8.518 3.024 -17.422 1.00 86.88 578 GLY A CA 1
ATOM 4642 C C . GLY A 1 578 ? 9.265 2.196 -16.369 1.00 86.88 578 GLY A C 1
ATOM 4643 O O . GLY A 1 578 ? 9.818 1.172 -16.743 1.00 86.88 578 GLY A O 1
ATOM 4644 N N . LYS A 1 579 ? 9.222 2.539 -15.069 1.00 90.31 579 LYS A N 1
ATOM 4645 C CA . LYS A 1 579 ? 9.874 1.766 -13.977 1.00 90.31 579 LYS A CA 1
ATOM 4646 C C . LYS A 1 579 ? 9.710 0.244 -14.097 1.00 90.31 579 LYS A C 1
ATOM 4648 O O . LYS A 1 579 ? 10.679 -0.496 -13.988 1.00 90.31 579 LYS A O 1
ATOM 4653 N N . THR A 1 580 ? 8.486 -0.226 -14.344 1.00 90.75 580 THR A N 1
ATOM 4654 C CA . THR A 1 580 ? 8.190 -1.659 -14.501 1.00 90.75 580 THR A CA 1
ATOM 4655 C C . THR A 1 580 ? 8.870 -2.258 -15.732 1.00 90.75 580 THR A C 1
ATOM 4657 O O . THR A 1 580 ? 9.356 -3.378 -15.663 1.00 90.75 580 THR A O 1
ATOM 4660 N N . VAL A 1 581 ? 8.932 -1.522 -16.849 1.00 93.00 581 VAL A N 1
ATOM 4661 C CA . VAL A 1 581 ? 9.652 -1.949 -18.064 1.00 93.00 581 VAL A CA 1
ATOM 4662 C C . VAL A 1 581 ? 11.144 -2.075 -17.766 1.00 93.00 581 VAL A C 1
ATOM 4664 O O . VAL A 1 581 ? 11.742 -3.092 -18.096 1.00 93.00 581 VAL A O 1
ATOM 4667 N N . THR A 1 582 ? 11.715 -1.085 -17.077 1.00 93.88 582 THR A N 1
ATOM 4668 C CA . THR A 1 582 ? 13.120 -1.084 -16.652 1.00 93.88 582 THR A CA 1
ATOM 4669 C C . THR A 1 582 ? 13.433 -2.258 -15.724 1.00 93.88 582 THR A C 1
ATOM 4671 O O . THR A 1 582 ? 14.427 -2.939 -15.934 1.00 93.88 582 THR A O 1
ATOM 4674 N N . LEU A 1 583 ? 12.573 -2.552 -14.740 1.00 93.62 583 LEU A N 1
ATOM 4675 C CA . LEU A 1 583 ? 12.749 -3.701 -13.843 1.00 93.62 583 LEU A CA 1
ATOM 4676 C C . LEU A 1 583 ? 12.690 -5.042 -14.582 1.00 93.62 583 LEU A C 1
ATOM 4678 O O . LEU A 1 583 ? 13.511 -5.913 -14.311 1.00 93.62 583 LEU A O 1
ATOM 4682 N N . VAL A 1 584 ? 11.744 -5.209 -15.511 1.00 95.38 584 VAL A N 1
ATOM 4683 C CA . VAL A 1 584 ? 11.628 -6.434 -16.321 1.00 95.38 584 VAL A CA 1
ATOM 4684 C C . VAL A 1 584 ? 12.875 -6.633 -17.179 1.00 95.38 584 VAL A C 1
ATOM 4686 O O . VAL A 1 584 ? 13.420 -7.732 -17.191 1.00 95.38 584 VAL A O 1
ATOM 4689 N N . GLU A 1 585 ? 13.369 -5.579 -17.831 1.00 94.75 585 GLU A N 1
ATOM 4690 C CA . GLU A 1 585 ? 14.629 -5.635 -18.579 1.00 94.75 585 GLU A CA 1
ATOM 4691 C C . GLU A 1 585 ? 15.792 -6.036 -17.670 1.00 94.75 585 GLU A C 1
ATOM 4693 O O . GLU A 1 585 ? 16.528 -6.954 -18.007 1.00 94.75 585 GLU A O 1
ATOM 4698 N N . THR A 1 586 ? 15.928 -5.429 -16.487 1.00 93.44 586 THR A N 1
ATOM 4699 C CA . THR A 1 586 ? 16.978 -5.796 -15.525 1.00 93.44 586 THR A CA 1
ATOM 4700 C C . THR A 1 586 ? 16.903 -7.268 -15.117 1.00 93.44 586 THR A C 1
ATOM 4702 O O . THR A 1 586 ? 17.923 -7.955 -15.141 1.00 93.44 586 THR A O 1
ATOM 4705 N N . ILE A 1 587 ? 15.712 -7.776 -14.773 1.00 93.19 587 ILE A N 1
ATOM 4706 C CA . ILE A 1 587 ? 15.504 -9.191 -14.414 1.00 93.19 587 ILE A CA 1
ATOM 4707 C C . ILE A 1 587 ? 15.954 -10.089 -15.564 1.00 93.19 587 ILE A C 1
ATOM 4709 O O . ILE A 1 587 ? 16.721 -11.028 -15.357 1.00 93.19 587 ILE A O 1
ATOM 4713 N N . LEU A 1 588 ? 15.513 -9.773 -16.780 1.00 92.44 588 LEU A N 1
ATOM 4714 C CA . LEU A 1 588 ? 15.838 -10.561 -17.957 1.00 92.44 588 LEU A CA 1
ATOM 4715 C C . LEU A 1 588 ? 17.311 -10.473 -18.320 1.00 92.44 588 LEU A C 1
ATOM 4717 O O . LEU A 1 588 ? 17.837 -11.485 -18.749 1.00 92.44 588 LEU A O 1
ATOM 4721 N N . GLN A 1 589 ? 17.986 -9.338 -18.109 1.00 90.06 589 GLN A N 1
ATOM 4722 C CA . GLN A 1 589 ? 19.431 -9.160 -18.309 1.00 90.06 589 GLN A CA 1
ATOM 4723 C C . GLN A 1 589 ? 20.269 -9.952 -17.293 1.00 90.06 589 GLN A C 1
ATOM 4725 O O . GLN A 1 589 ? 21.332 -10.468 -17.658 1.00 90.06 589 GLN A O 1
ATOM 4730 N N . LEU A 1 590 ? 19.778 -10.119 -16.062 1.00 88.44 590 LEU A N 1
ATOM 4731 C CA . LEU A 1 590 ? 20.399 -10.963 -15.035 1.00 88.44 590 LEU A CA 1
ATOM 4732 C C . LEU A 1 590 ? 20.148 -12.462 -15.270 1.00 88.44 590 LEU A C 1
ATOM 4734 O O . LEU A 1 590 ? 21.041 -13.272 -15.040 1.00 88.44 590 LEU A O 1
ATOM 4738 N N . TRP A 1 591 ? 18.963 -12.837 -15.755 1.00 89.81 591 TRP A N 1
ATOM 4739 C CA . TRP A 1 591 ? 18.573 -14.234 -15.964 1.00 89.81 591 TRP A CA 1
ATOM 4740 C C . TRP A 1 591 ? 19.154 -14.816 -17.268 1.00 89.81 591 TRP A C 1
ATOM 4742 O O . TRP A 1 591 ? 18.793 -14.387 -18.370 1.00 89.81 591 TRP A O 1
ATOM 4752 N N . LYS A 1 592 ? 20.079 -15.785 -17.157 1.00 82.50 592 LYS A N 1
ATOM 4753 C CA . LYS A 1 592 ? 20.827 -16.388 -18.282 1.00 82.50 592 LYS A CA 1
ATOM 4754 C C . LYS A 1 592 ? 20.661 -17.924 -18.339 1.00 82.50 592 LYS A C 1
ATOM 4756 O O . LYS A 1 592 ? 21.563 -18.648 -17.914 1.00 82.50 592 LYS A O 1
ATOM 4761 N N . PRO A 1 593 ? 19.528 -18.446 -18.842 1.00 69.38 593 PRO A N 1
ATOM 4762 C CA . PRO A 1 593 ? 19.341 -19.887 -19.042 1.00 69.38 593 PRO A CA 1
ATOM 4763 C C . PRO A 1 593 ? 20.206 -20.411 -20.212 1.00 69.38 593 PRO A C 1
ATOM 4765 O O . PRO A 1 593 ? 20.471 -19.648 -21.142 1.00 69.38 593 PRO A O 1
ATOM 4768 N N . PRO A 1 594 ? 20.645 -21.690 -20.226 1.00 57.84 594 PRO A N 1
ATOM 4769 C CA . PRO A 1 594 ? 20.497 -22.729 -19.198 1.00 57.84 594 PRO A CA 1
ATOM 4770 C C . PRO A 1 594 ? 21.651 -22.768 -18.172 1.00 57.84 594 PRO A C 1
ATOM 4772 O O . PRO A 1 594 ? 21.623 -23.575 -17.250 1.00 57.84 594 PRO A O 1
ATOM 4775 N N . SER A 1 595 ? 22.666 -21.906 -18.304 1.00 60.50 595 SER A N 1
ATOM 4776 C CA . SER A 1 595 ? 23.899 -21.904 -17.494 1.00 60.50 595 SER A CA 1
ATOM 4777 C C . SER A 1 595 ? 23.741 -21.323 -16.076 1.00 60.50 595 SER A C 1
ATOM 4779 O O . SER A 1 595 ? 24.716 -20.861 -15.484 1.00 60.50 595 SER A O 1
ATOM 4781 N N . ASN A 1 596 ? 22.517 -21.218 -15.557 1.00 60.53 596 ASN A N 1
ATOM 4782 C CA . ASN A 1 596 ? 22.199 -20.184 -14.578 1.00 60.53 596 ASN A CA 1
ATOM 4783 C C . ASN A 1 596 ? 22.448 -20.623 -13.123 1.00 60.53 596 ASN A C 1
ATOM 4785 O O . ASN A 1 596 ? 21.827 -21.558 -12.627 1.00 60.53 596 ASN A O 1
ATOM 4789 N N . GLN A 1 597 ? 23.319 -19.894 -12.417 1.00 67.94 597 GLN A N 1
ATOM 4790 C CA . GLN A 1 597 ? 23.468 -19.962 -10.952 1.00 67.94 597 GLN A CA 1
ATOM 4791 C C . GLN A 1 597 ? 22.634 -18.883 -10.231 1.00 67.94 597 GLN A C 1
ATOM 4793 O O . GLN A 1 597 ? 22.557 -18.870 -9.003 1.00 67.94 597 GLN A O 1
ATOM 4798 N N . THR A 1 598 ? 22.023 -17.952 -10.973 1.00 76.50 598 THR A N 1
ATOM 4799 C CA . THR A 1 598 ? 21.306 -16.802 -10.409 1.00 76.50 598 THR A CA 1
ATOM 4800 C C . THR A 1 598 ? 19.846 -17.140 -10.125 1.00 76.50 598 THR A C 1
ATOM 4802 O O . THR A 1 598 ? 19.088 -17.449 -11.042 1.00 76.50 598 THR A O 1
ATOM 4805 N N . ARG A 1 599 ? 19.442 -17.009 -8.857 1.00 83.38 599 ARG A N 1
ATOM 4806 C CA . ARG A 1 599 ? 18.047 -17.100 -8.408 1.00 83.38 599 ARG A CA 1
ATOM 4807 C C . ARG A 1 599 ? 17.498 -15.705 -8.132 1.00 83.38 599 ARG A C 1
ATOM 4809 O O . ARG A 1 599 ? 18.148 -14.911 -7.456 1.00 83.38 599 ARG A O 1
ATOM 4816 N N . ILE A 1 600 ? 16.315 -15.407 -8.657 1.00 88.94 600 ILE A N 1
ATOM 4817 C CA . ILE A 1 600 ? 15.689 -14.088 -8.594 1.00 88.94 600 ILE A CA 1
ATOM 4818 C C . ILE A 1 600 ? 14.363 -14.193 -7.848 1.00 88.94 600 ILE A C 1
ATOM 4820 O O . ILE A 1 600 ? 13.435 -14.884 -8.260 1.00 88.94 600 ILE A O 1
ATOM 4824 N N . LEU A 1 601 ? 14.274 -13.437 -6.763 1.00 89.19 601 LEU A N 1
ATOM 4825 C CA . LEU A 1 601 ? 13.052 -13.194 -6.018 1.00 89.19 601 LEU A CA 1
ATOM 4826 C C . LEU A 1 601 ? 12.453 -11.859 -6.455 1.00 89.19 601 LEU A C 1
ATOM 4828 O O . LEU A 1 601 ? 13.108 -10.823 -6.345 1.00 89.19 601 LEU A O 1
ATOM 4832 N N . VAL A 1 602 ? 11.187 -11.860 -6.859 1.00 90.38 602 VAL A N 1
ATOM 4833 C CA . VAL A 1 602 ? 10.436 -10.634 -7.137 1.00 90.38 602 VAL A CA 1
ATOM 4834 C C . VAL A 1 602 ? 9.292 -10.506 -6.142 1.00 90.38 602 VAL A C 1
ATOM 4836 O O . VAL A 1 602 ? 8.348 -11.291 -6.173 1.00 90.38 602 VAL A O 1
ATOM 4839 N N . CYS A 1 603 ? 9.345 -9.482 -5.293 1.00 86.69 603 CYS A N 1
ATOM 4840 C CA . CYS A 1 603 ? 8.284 -9.161 -4.339 1.00 86.69 603 CYS A CA 1
ATOM 4841 C C . CYS A 1 603 ? 7.516 -7.915 -4.783 1.00 86.69 603 CYS A C 1
ATOM 4843 O O . CYS A 1 603 ? 8.117 -6.902 -5.142 1.00 86.69 603 CYS A O 1
ATOM 4845 N N . THR A 1 604 ? 6.188 -7.954 -4.706 1.00 82.94 604 THR A N 1
ATOM 4846 C CA . THR A 1 604 ? 5.330 -6.798 -4.999 1.00 82.94 604 THR A CA 1
ATOM 4847 C C . THR A 1 604 ? 4.327 -6.531 -3.872 1.00 82.94 604 THR A C 1
ATOM 4849 O O . THR A 1 604 ? 3.997 -7.435 -3.104 1.00 82.94 604 THR A O 1
ATOM 4852 N N . PRO A 1 605 ? 3.789 -5.304 -3.755 1.00 73.50 605 PRO A N 1
ATOM 4853 C CA . PRO A 1 605 ? 2.786 -4.993 -2.736 1.00 73.50 605 PRO A CA 1
ATOM 4854 C C . PRO A 1 605 ? 1.371 -5.487 -3.090 1.00 73.50 605 PRO A C 1
ATOM 4856 O O . PRO A 1 605 ? 0.464 -5.379 -2.272 1.00 73.50 605 PRO A O 1
ATOM 4859 N N . SER A 1 606 ? 1.124 -5.978 -4.313 1.00 77.56 606 SER A N 1
ATOM 4860 C CA . SER A 1 606 ? -0.219 -6.389 -4.742 1.00 77.56 606 SER A CA 1
ATOM 4861 C C . SER A 1 606 ? -0.194 -7.482 -5.808 1.00 77.56 606 SER A C 1
ATOM 4863 O O . SER A 1 606 ? 0.724 -7.554 -6.626 1.00 77.56 606 SER A O 1
ATOM 4865 N N . ASN A 1 607 ? -1.250 -8.305 -5.847 1.00 81.12 607 ASN A N 1
ATOM 4866 C CA . ASN A 1 607 ? -1.404 -9.339 -6.875 1.00 81.12 607 ASN A CA 1
ATOM 4867 C C . ASN A 1 607 ? -1.321 -8.754 -8.287 1.00 81.12 607 ASN A C 1
ATOM 4869 O O . ASN A 1 607 ? -0.529 -9.227 -9.090 1.00 81.12 607 ASN A O 1
ATOM 4873 N N . SER A 1 608 ? -2.037 -7.659 -8.552 1.00 83.81 608 SER A N 1
ATOM 4874 C CA . SER A 1 608 ? -2.018 -6.995 -9.858 1.00 83.81 608 SER A CA 1
ATOM 4875 C C . SER A 1 608 ? -0.616 -6.551 -10.286 1.00 83.81 608 SER A C 1
ATOM 4877 O O . SER A 1 608 ? -0.273 -6.681 -11.455 1.00 83.81 608 SER A O 1
ATOM 4879 N N . ALA A 1 609 ? 0.219 -6.064 -9.359 1.00 85.94 609 ALA A N 1
ATOM 4880 C CA . ALA A 1 609 ? 1.594 -5.682 -9.678 1.00 85.94 609 ALA A CA 1
ATOM 4881 C C . ALA A 1 609 ? 2.478 -6.899 -9.998 1.00 85.94 609 ALA A C 1
ATOM 4883 O O . ALA A 1 609 ? 3.301 -6.834 -10.910 1.00 85.94 609 ALA A O 1
ATOM 4884 N N . ALA A 1 610 ? 2.308 -8.008 -9.275 1.00 89.69 610 ALA A N 1
ATOM 4885 C CA . ALA A 1 610 ? 3.045 -9.234 -9.570 1.00 89.69 610 ALA A CA 1
ATOM 4886 C C . ALA A 1 610 ? 2.602 -9.862 -10.899 1.00 89.69 610 ALA A C 1
ATOM 4888 O O . ALA A 1 610 ? 3.447 -10.297 -11.680 1.00 89.69 610 ALA A O 1
ATOM 4889 N N . ASP A 1 611 ? 1.306 -9.849 -11.198 1.00 91.88 611 ASP A N 1
ATOM 4890 C CA . ASP A 1 611 ? 0.757 -10.389 -12.442 1.00 91.88 611 ASP A CA 1
ATOM 4891 C C . ASP A 1 611 ? 1.200 -9.557 -13.657 1.00 91.88 611 ASP A C 1
ATOM 4893 O O . ASP A 1 611 ? 1.530 -10.113 -14.704 1.00 91.88 611 ASP A O 1
ATOM 4897 N N . GLU A 1 612 ? 1.290 -8.233 -13.508 1.00 93.25 612 GLU A N 1
ATOM 4898 C CA . GLU A 1 612 ? 1.807 -7.334 -14.545 1.00 93.25 612 GLU A CA 1
ATOM 4899 C C . GLU A 1 612 ? 3.289 -7.602 -14.852 1.00 93.25 612 GLU A C 1
ATOM 4901 O O . GLU A 1 612 ? 3.669 -7.721 -16.018 1.00 93.25 612 GLU A O 1
ATOM 4906 N N . ILE A 1 613 ? 4.134 -7.733 -13.821 1.00 94.44 613 ILE A N 1
ATOM 4907 C CA . ILE A 1 613 ? 5.555 -8.072 -14.000 1.00 94.44 613 ILE A CA 1
ATOM 4908 C C . ILE A 1 613 ? 5.695 -9.447 -14.660 1.00 94.44 613 ILE A C 1
ATOM 4910 O O . ILE A 1 613 ? 6.426 -9.583 -15.639 1.00 94.44 613 ILE A O 1
ATOM 4914 N N . THR A 1 614 ? 4.952 -10.443 -14.173 1.00 96.31 614 THR A N 1
ATOM 4915 C CA . THR A 1 614 ? 4.972 -11.815 -14.704 1.00 96.31 614 THR A CA 1
ATOM 4916 C C . THR A 1 614 ? 4.563 -11.843 -16.172 1.00 96.31 614 THR A C 1
ATOM 4918 O O . THR A 1 614 ? 5.278 -12.392 -17.004 1.00 96.31 614 THR A O 1
ATOM 4921 N N . SER A 1 615 ? 3.458 -11.179 -16.519 1.00 96.56 615 SER A N 1
ATOM 4922 C CA . SER A 1 615 ? 2.963 -11.110 -17.897 1.00 96.56 615 SER A CA 1
ATOM 4923 C C . SER A 1 615 ? 3.980 -10.465 -18.839 1.00 96.56 615 SER A C 1
ATOM 4925 O O . SER A 1 615 ? 4.129 -10.903 -19.976 1.00 96.56 615 SER A O 1
ATOM 4927 N N . ARG A 1 616 ? 4.699 -9.430 -18.386 1.00 96.12 616 ARG A N 1
ATOM 4928 C CA . ARG A 1 616 ? 5.749 -8.783 -19.186 1.00 96.12 616 ARG A CA 1
ATOM 4929 C C . ARG A 1 616 ? 6.972 -9.672 -19.368 1.00 96.12 616 ARG A C 1
ATOM 4931 O O . ARG A 1 616 ? 7.483 -9.730 -20.479 1.00 96.12 616 ARG A O 1
ATOM 4938 N N . ILE A 1 617 ? 7.410 -10.366 -18.318 1.00 96.12 617 ILE A N 1
ATOM 4939 C CA . ILE A 1 617 ? 8.501 -11.344 -18.408 1.00 96.12 617 ILE A CA 1
ATOM 4940 C C . ILE A 1 617 ? 8.140 -12.429 -19.429 1.00 96.12 617 ILE A C 1
ATOM 4942 O O . ILE A 1 617 ? 8.912 -12.668 -20.352 1.00 96.12 617 ILE A O 1
ATOM 4946 N N . LEU A 1 618 ? 6.941 -13.014 -19.323 1.00 96.62 618 LEU A N 1
ATOM 4947 C CA . LEU A 1 618 ? 6.461 -14.047 -20.246 1.00 96.62 618 LEU A CA 1
ATOM 4948 C C . LEU A 1 618 ? 6.413 -13.564 -21.698 1.00 96.62 618 LEU A C 1
ATOM 4950 O O . LEU A 1 618 ? 6.906 -14.259 -22.578 1.00 96.62 618 LEU A O 1
ATOM 4954 N N . ARG A 1 619 ? 5.880 -12.360 -21.953 1.00 95.62 619 ARG A N 1
ATOM 4955 C CA . ARG A 1 619 ? 5.862 -11.779 -23.308 1.00 95.62 619 ARG A CA 1
ATOM 4956 C C . ARG A 1 619 ? 7.258 -11.703 -23.903 1.00 95.62 619 ARG A C 1
ATOM 4958 O O . ARG A 1 619 ? 7.463 -12.200 -24.995 1.00 95.62 619 ARG A O 1
ATOM 4965 N N . VAL A 1 620 ? 8.223 -11.156 -23.166 1.00 94.38 620 VAL A N 1
ATOM 4966 C CA . VAL A 1 620 ? 9.594 -11.034 -23.678 1.00 94.38 620 VAL A CA 1
ATOM 4967 C C . VAL A 1 620 ? 10.235 -12.410 -23.893 1.00 94.38 620 VAL A C 1
ATOM 4969 O O . VAL A 1 620 ? 10.947 -12.602 -24.873 1.00 94.38 620 VAL A O 1
ATOM 4972 N N . ILE A 1 621 ? 9.958 -13.385 -23.023 1.00 93.44 621 ILE A N 1
ATOM 4973 C CA . ILE A 1 621 ? 10.434 -14.763 -23.203 1.00 93.44 621 ILE A CA 1
ATOM 4974 C C . ILE A 1 621 ? 9.911 -15.368 -24.502 1.00 93.44 621 ILE A C 1
ATOM 4976 O O . ILE A 1 621 ? 10.703 -15.944 -25.248 1.00 93.44 621 ILE A O 1
ATOM 4980 N N . TYR A 1 622 ? 8.614 -15.226 -24.772 1.00 94.62 622 TYR A N 1
ATOM 4981 C CA . TYR A 1 622 ? 7.986 -15.759 -25.977 1.00 94.62 622 TYR A CA 1
ATOM 4982 C C . TYR A 1 622 ? 8.404 -14.988 -27.234 1.00 94.62 622 TYR A C 1
ATOM 4984 O O . TYR A 1 622 ? 8.802 -15.607 -28.214 1.00 94.62 622 TYR A O 1
ATOM 4992 N N . ASP A 1 623 ? 8.405 -13.655 -27.192 1.00 93.88 623 ASP A N 1
ATOM 4993 C CA . ASP A 1 623 ? 8.750 -12.799 -28.334 1.00 93.88 623 ASP A CA 1
ATOM 4994 C C . ASP A 1 623 ? 10.203 -13.010 -28.796 1.00 93.88 623 ASP A C 1
ATOM 4996 O O . ASP A 1 623 ? 10.500 -12.931 -29.988 1.00 93.88 623 ASP A O 1
ATOM 5000 N N . HIS A 1 624 ? 11.115 -13.298 -27.860 1.00 91.69 624 HIS A N 1
ATOM 5001 C CA . HIS A 1 624 ? 12.536 -13.516 -28.147 1.00 91.69 624 HIS A CA 1
ATOM 5002 C C . HIS A 1 624 ? 12.962 -14.991 -28.114 1.00 91.69 624 HIS A C 1
ATOM 5004 O O . HIS A 1 624 ? 14.153 -15.266 -28.253 1.00 91.69 624 HIS A O 1
ATOM 5010 N N . ASN A 1 625 ? 12.025 -15.931 -27.930 1.00 91.31 625 ASN A N 1
ATOM 5011 C CA . ASN A 1 625 ? 12.288 -17.371 -27.805 1.00 91.31 625 ASN A CA 1
ATOM 5012 C C . ASN A 1 625 ? 13.442 -17.699 -26.837 1.00 91.31 625 ASN A C 1
ATOM 5014 O O . ASN A 1 625 ? 14.317 -18.511 -27.142 1.00 91.31 625 ASN A O 1
ATOM 5018 N N . LEU A 1 626 ? 13.463 -17.051 -25.665 1.00 89.88 626 LEU A N 1
ATOM 5019 C CA . LEU A 1 626 ? 14.567 -17.196 -24.703 1.00 89.88 626 LEU A CA 1
ATOM 5020 C C . LEU A 1 626 ? 14.662 -18.617 -24.133 1.00 89.88 626 LEU A C 1
ATOM 5022 O O . LEU A 1 626 ? 15.754 -19.102 -23.848 1.00 89.88 626 LEU A O 1
ATOM 5026 N N . VAL A 1 627 ? 13.512 -19.272 -23.975 1.00 91.19 627 VAL A N 1
ATOM 5027 C CA . VAL A 1 627 ? 13.370 -20.694 -23.652 1.00 91.19 627 VAL A CA 1
ATOM 5028 C C . VAL A 1 627 ? 12.158 -21.251 -24.410 1.00 91.19 627 VAL A C 1
ATOM 5030 O O . VAL A 1 627 ? 11.236 -20.487 -24.712 1.00 91.19 627 VAL A O 1
ATOM 5033 N N . PRO A 1 628 ? 12.108 -22.564 -24.707 1.00 91.69 628 PRO A N 1
ATOM 5034 C CA . PRO A 1 628 ? 10.913 -23.181 -25.275 1.00 91.69 628 PRO A CA 1
ATOM 5035 C C . PRO A 1 628 ? 9.692 -22.945 -24.379 1.00 91.69 628 PRO A C 1
ATOM 5037 O O . PRO A 1 628 ? 9.789 -23.095 -23.161 1.00 91.69 628 PRO A O 1
ATOM 5040 N N . ALA A 1 629 ? 8.535 -22.632 -24.973 1.00 89.62 629 ALA A N 1
ATOM 5041 C CA . ALA A 1 629 ? 7.315 -22.326 -24.220 1.00 89.62 629 ALA A CA 1
ATOM 5042 C C . ALA A 1 629 ? 6.927 -23.442 -23.230 1.00 89.62 629 ALA A C 1
ATOM 5044 O O . ALA A 1 629 ? 6.532 -23.166 -22.101 1.00 89.62 629 ALA A O 1
ATOM 5045 N N . THR A 1 630 ? 7.150 -24.703 -23.610 1.00 89.50 630 THR A N 1
ATOM 5046 C CA . THR A 1 630 ? 6.900 -25.891 -22.775 1.00 89.50 630 THR A CA 1
ATOM 5047 C C . THR A 1 630 ? 7.772 -25.972 -21.521 1.00 89.50 630 THR A C 1
ATOM 5049 O O . THR A 1 630 ? 7.414 -26.682 -20.584 1.00 89.50 630 THR A O 1
ATOM 5052 N N . ARG A 1 631 ? 8.899 -25.252 -21.487 1.00 91.31 631 ARG A N 1
ATOM 5053 C CA . ARG A 1 631 ? 9.875 -25.260 -20.389 1.00 91.31 631 ARG A CA 1
ATOM 5054 C C . ARG A 1 631 ? 9.823 -24.018 -19.510 1.00 91.31 631 ARG A C 1
ATOM 5056 O O . ARG A 1 631 ? 10.552 -23.943 -18.529 1.00 91.31 631 ARG A O 1
ATOM 5063 N N . VAL A 1 632 ? 8.967 -23.040 -19.806 1.00 92.56 632 VAL A N 1
ATOM 5064 C CA . VAL A 1 632 ? 8.850 -21.820 -18.984 1.00 92.56 632 VAL A CA 1
ATOM 5065 C C . VAL A 1 632 ? 8.499 -22.149 -17.532 1.00 92.56 632 VAL A C 1
ATOM 5067 O O . VAL A 1 632 ? 9.069 -21.553 -16.615 1.00 92.56 632 VAL A O 1
ATOM 5070 N N . LYS A 1 633 ? 7.639 -23.150 -17.322 1.00 91.56 633 LYS A N 1
ATOM 5071 C CA . LYS A 1 633 ? 7.280 -23.661 -15.996 1.00 91.56 633 LYS A CA 1
ATOM 5072 C C . LYS A 1 633 ? 8.417 -24.335 -15.238 1.00 91.56 633 LYS A C 1
ATOM 5074 O O . LYS A 1 633 ? 8.294 -24.499 -14.040 1.00 91.56 633 LYS A O 1
ATOM 5079 N N . ASP A 1 634 ? 9.533 -24.667 -15.880 1.00 90.88 634 ASP A N 1
ATOM 5080 C CA . ASP A 1 634 ? 10.718 -25.164 -15.168 1.00 90.88 634 ASP A CA 1
ATOM 5081 C C . ASP A 1 634 ? 11.511 -24.004 -14.533 1.00 90.88 634 ASP A C 1
ATOM 5083 O O . ASP A 1 634 ? 12.284 -24.198 -13.595 1.00 90.88 634 ASP A O 1
ATOM 5087 N N . HIS A 1 635 ? 11.336 -22.783 -15.053 1.00 91.25 635 HIS A N 1
ATOM 5088 C CA . HIS A 1 635 ? 12.158 -21.622 -14.713 1.00 91.25 635 HIS A CA 1
ATOM 5089 C C . HIS A 1 635 ? 11.420 -20.574 -13.880 1.00 91.25 635 HIS A C 1
ATOM 5091 O O . HIS A 1 635 ? 12.047 -19.908 -13.055 1.00 91.25 635 HIS A O 1
ATOM 5097 N N . ILE A 1 636 ? 10.115 -20.395 -14.090 1.00 93.56 636 ILE A N 1
ATOM 5098 C CA . ILE A 1 636 ? 9.343 -19.307 -13.482 1.00 93.56 636 ILE A CA 1
ATOM 5099 C C . ILE A 1 636 ? 8.230 -19.867 -12.612 1.00 93.56 636 ILE A C 1
ATOM 5101 O O . ILE A 1 636 ? 7.455 -20.706 -13.057 1.00 93.56 636 ILE A O 1
ATOM 5105 N N . PHE A 1 637 ? 8.105 -19.320 -11.404 1.00 93.38 637 PHE A N 1
ATOM 5106 C CA . PHE A 1 637 ? 7.015 -19.633 -10.490 1.00 93.38 637 PHE A CA 1
ATOM 5107 C C . PHE A 1 637 ? 6.331 -18.369 -9.973 1.00 93.38 637 PHE A C 1
ATOM 5109 O O . PHE A 1 637 ? 6.930 -17.528 -9.301 1.00 93.38 637 PHE A O 1
ATOM 5116 N N . ARG A 1 638 ? 5.040 -18.232 -10.266 1.00 93.25 638 ARG A N 1
ATOM 5117 C CA . ARG A 1 638 ? 4.165 -17.180 -9.756 1.00 93.25 638 ARG A CA 1
ATOM 5118 C C . ARG A 1 638 ? 3.381 -17.716 -8.561 1.00 93.25 638 ARG A C 1
ATOM 5120 O O . ARG A 1 638 ? 2.370 -18.390 -8.721 1.00 93.25 638 ARG A O 1
ATOM 5127 N N . MET A 1 639 ? 3.811 -17.365 -7.352 1.00 88.81 639 MET A N 1
ATOM 5128 C CA . MET A 1 639 ? 3.137 -17.821 -6.136 1.00 88.81 639 MET A CA 1
ATOM 5129 C C . MET A 1 639 ? 1.966 -16.893 -5.764 1.00 88.81 639 MET A C 1
ATOM 5131 O O . MET A 1 639 ? 2.134 -15.690 -5.504 1.00 88.81 639 MET A O 1
ATOM 5135 N N . CYS A 1 640 ? 0.766 -17.460 -5.730 1.00 85.31 640 CYS A N 1
ATOM 5136 C CA . CYS A 1 640 ? -0.498 -16.820 -5.389 1.00 85.31 640 CYS A CA 1
ATOM 5137 C C . CYS A 1 640 ? -0.883 -17.112 -3.928 1.00 85.31 640 CYS A C 1
ATOM 5139 O O . CYS A 1 640 ? -0.477 -18.114 -3.344 1.00 85.31 640 CYS A O 1
ATOM 5141 N N . ALA A 1 641 ? -1.639 -16.199 -3.313 1.00 74.56 641 ALA A N 1
ATOM 5142 C CA . ALA A 1 641 ? -2.199 -16.387 -1.972 1.00 74.56 641 ALA A CA 1
ATOM 5143 C C . ALA A 1 641 ? -3.517 -17.155 -2.071 1.00 74.56 641 ALA A C 1
ATOM 5145 O O . ALA A 1 641 ? -4.167 -17.098 -3.111 1.00 74.56 641 ALA A O 1
ATOM 5146 N N . TYR A 1 642 ? -3.952 -17.781 -0.975 1.00 72.81 642 TYR A N 1
ATOM 5147 C CA . TYR A 1 642 ? -5.230 -18.502 -0.916 1.00 72.81 642 TYR A CA 1
ATOM 5148 C C . TYR A 1 642 ? -6.432 -17.668 -1.386 1.00 72.81 642 TYR A C 1
ATOM 5150 O O . TYR A 1 642 ? -7.349 -18.194 -2.001 1.00 72.81 642 TYR A O 1
ATOM 5158 N N . SER A 1 643 ? -6.413 -16.356 -1.142 1.00 70.44 643 SER A N 1
ATOM 5159 C CA . SER A 1 643 ? -7.483 -15.431 -1.531 1.00 70.44 643 SER A CA 1
ATOM 5160 C C . SER A 1 643 ? -7.447 -14.993 -3.000 1.00 70.44 643 SER A C 1
ATOM 5162 O O . SER A 1 643 ? -8.274 -14.180 -3.411 1.00 70.44 643 SER A O 1
ATOM 5164 N N . ARG A 1 644 ? -6.481 -15.459 -3.804 1.00 78.88 644 ARG A N 1
ATOM 5165 C CA . ARG A 1 644 ? -6.350 -15.081 -5.216 1.00 78.88 644 ARG A CA 1
ATOM 5166 C C . ARG A 1 644 ? -7.023 -16.148 -6.086 1.00 78.88 644 ARG A C 1
ATOM 5168 O O . ARG A 1 644 ? -6.439 -17.210 -6.253 1.00 78.88 644 ARG A O 1
ATOM 5175 N N . PRO A 1 645 ? -8.203 -15.886 -6.670 1.00 76.44 645 PRO A N 1
ATOM 5176 C CA . PRO A 1 645 ? -8.884 -16.878 -7.492 1.00 76.44 645 PRO A CA 1
ATOM 5177 C C . PRO A 1 645 ? -8.259 -16.972 -8.893 1.00 76.44 645 PRO A C 1
ATOM 5179 O O . PRO A 1 645 ? -7.773 -15.979 -9.447 1.00 76.44 645 PRO A O 1
ATOM 5182 N N . TRP A 1 646 ? -8.307 -18.173 -9.474 1.00 82.75 646 TRP A N 1
ATOM 5183 C CA . TRP A 1 646 ? -7.713 -18.503 -10.777 1.00 82.75 646 TRP A CA 1
ATOM 5184 C C . TRP A 1 646 ? -8.296 -17.694 -11.941 1.00 82.75 646 TRP A C 1
ATOM 5186 O O . TRP A 1 646 ? -7.567 -17.216 -12.811 1.00 82.75 646 TRP A O 1
ATOM 5196 N N . ASN A 1 647 ? -9.611 -17.470 -11.929 1.00 82.12 647 ASN A N 1
ATOM 5197 C CA . ASN A 1 647 ? -10.334 -16.738 -12.972 1.00 82.12 647 ASN A CA 1
ATOM 5198 C C . ASN A 1 647 ? -9.923 -15.259 -13.098 1.00 82.12 647 ASN A C 1
ATOM 5200 O O . ASN A 1 647 ? -10.139 -14.653 -14.144 1.00 82.12 647 ASN A O 1
ATOM 5204 N N . LEU A 1 648 ? -9.318 -14.672 -12.059 1.00 83.44 648 LEU A N 1
ATOM 5205 C CA . LEU A 1 648 ? -8.798 -13.303 -12.092 1.00 83.44 648 LEU A CA 1
ATOM 5206 C C . LEU A 1 648 ? -7.354 -13.218 -12.607 1.00 83.44 648 LEU A C 1
ATOM 5208 O O . LEU A 1 648 ? -6.783 -12.121 -12.627 1.00 83.44 648 LEU A O 1
ATOM 5212 N N . MET A 1 649 ? -6.742 -14.348 -12.967 1.00 85.94 649 MET A N 1
ATOM 5213 C CA . MET A 1 649 ? -5.374 -14.399 -13.466 1.00 85.94 649 MET A CA 1
ATOM 5214 C C . MET A 1 649 ? -5.314 -14.041 -14.961 1.00 85.94 649 MET A C 1
ATOM 5216 O O . MET A 1 649 ? -6.183 -14.456 -15.727 1.00 85.94 649 MET A O 1
ATOM 5220 N N . PRO A 1 650 ? -4.303 -13.283 -15.423 1.00 92.75 650 PRO A N 1
ATOM 5221 C CA . PRO A 1 650 ? -4.103 -13.048 -16.850 1.00 92.75 650 PRO A CA 1
ATOM 5222 C C . PRO A 1 650 ? -3.950 -14.349 -17.647 1.00 92.75 650 PRO A C 1
ATOM 5224 O O . PRO A 1 650 ? -3.207 -15.241 -17.240 1.00 92.75 650 PRO A O 1
ATOM 5227 N N . LYS A 1 651 ? -4.568 -14.413 -18.834 1.00 92.12 651 LYS A N 1
ATOM 5228 C CA . LYS A 1 651 ? -4.560 -15.608 -19.695 1.00 92.12 651 LYS A CA 1
ATOM 5229 C C . LYS A 1 651 ? -3.151 -16.118 -20.026 1.00 92.12 651 LYS A C 1
ATOM 5231 O O . LYS A 1 651 ? -2.898 -17.302 -19.920 1.00 92.12 651 LYS A O 1
ATOM 5236 N N . ILE A 1 652 ? -2.200 -15.218 -20.295 1.00 94.69 652 ILE A N 1
ATOM 5237 C CA . ILE A 1 652 ? -0.796 -15.591 -20.555 1.00 94.69 652 ILE A CA 1
ATOM 5238 C C . ILE A 1 652 ? -0.139 -16.345 -19.384 1.00 94.69 652 ILE A C 1
ATOM 5240 O O . ILE A 1 652 ? 0.744 -17.162 -19.607 1.00 94.69 652 ILE A O 1
ATOM 5244 N N . ILE A 1 653 ? -0.554 -16.067 -18.143 1.00 93.81 653 ILE A N 1
ATOM 5245 C CA . ILE A 1 653 ? -0.062 -16.758 -16.944 1.00 93.81 653 ILE A CA 1
ATOM 5246 C C . ILE A 1 653 ? -0.771 -18.105 -16.787 1.00 93.81 653 ILE A C 1
ATOM 5248 O O . ILE A 1 653 ? -0.123 -19.080 -16.419 1.00 93.81 653 ILE A O 1
ATOM 5252 N N . GLN A 1 654 ? -2.076 -18.155 -17.083 1.00 90.69 654 GLN A N 1
ATOM 5253 C CA . GLN A 1 654 ? -2.850 -19.398 -17.075 1.00 90.69 654 GLN A CA 1
ATOM 5254 C C . GLN A 1 654 ? -2.287 -20.398 -18.091 1.00 90.69 654 GLN A C 1
ATOM 5256 O O . GLN A 1 654 ? -1.954 -21.515 -17.717 1.00 90.69 654 GLN A O 1
ATOM 5261 N N . ASP A 1 655 ? -2.086 -19.953 -19.334 1.00 90.75 655 ASP A N 1
ATOM 5262 C CA . ASP A 1 655 ? -1.549 -20.758 -20.437 1.00 90.75 655 ASP A CA 1
ATOM 5263 C C . ASP A 1 655 ? -0.113 -21.249 -20.159 1.00 90.75 655 ASP A C 1
ATOM 5265 O O . ASP A 1 655 ? 0.313 -22.267 -20.696 1.00 90.75 655 ASP A O 1
ATOM 5269 N N . ALA A 1 656 ? 0.648 -20.527 -19.326 1.00 91.50 656 ALA A N 1
ATOM 5270 C CA . ALA A 1 656 ? 2.016 -20.892 -18.961 1.00 91.50 656 ALA A CA 1
ATOM 5271 C C . ALA A 1 656 ? 2.098 -21.904 -17.800 1.00 91.50 656 ALA A C 1
ATOM 5273 O O . ALA A 1 656 ? 3.185 -22.412 -17.533 1.00 91.50 656 ALA A O 1
ATOM 5274 N N . GLU A 1 657 ? 0.992 -22.168 -17.092 1.00 90.62 657 GLU A N 1
ATOM 5275 C CA . GLU A 1 657 ? 0.915 -23.111 -15.959 1.00 90.62 657 GLU A CA 1
ATOM 5276 C C . GLU A 1 657 ? 1.958 -22.861 -14.846 1.00 90.62 657 GLU A C 1
ATOM 5278 O O . GLU A 1 657 ? 2.379 -23.771 -14.140 1.00 90.62 657 GLU A O 1
ATOM 5283 N N . ILE A 1 658 ? 2.387 -21.611 -14.658 1.00 92.00 658 ILE A N 1
ATOM 5284 C CA . ILE A 1 658 ? 3.490 -21.253 -13.745 1.00 92.00 658 ILE A CA 1
ATOM 5285 C C . ILE A 1 658 ? 3.046 -20.948 -12.310 1.00 92.00 658 ILE A C 1
ATOM 5287 O O . ILE A 1 658 ? 3.780 -20.306 -11.561 1.00 92.00 658 ILE A O 1
ATOM 5291 N N . THR A 1 659 ? 1.821 -21.296 -11.928 1.00 91.31 659 THR A N 1
ATOM 5292 C CA . THR A 1 659 ? 1.246 -20.885 -10.637 1.00 91.31 659 THR A CA 1
ATOM 5293 C C . THR A 1 659 ? 1.103 -22.049 -9.670 1.00 91.31 659 THR A C 1
ATOM 5295 O O . THR A 1 659 ? 1.264 -23.205 -10.038 1.00 91.31 659 THR A O 1
ATOM 5298 N N . ASN A 1 660 ? 0.755 -21.740 -8.426 1.00 88.44 660 ASN A N 1
ATOM 5299 C CA . ASN A 1 660 ? 0.491 -22.722 -7.381 1.00 88.44 660 ASN A CA 1
ATOM 5300 C C . ASN A 1 660 ? -1.002 -23.082 -7.255 1.00 88.44 660 ASN A C 1
ATOM 5302 O O . ASN A 1 660 ? -1.467 -23.414 -6.167 1.00 88.44 660 ASN A O 1
ATOM 5306 N N . HIS A 1 661 ? -1.757 -22.970 -8.347 1.00 86.38 661 HIS A N 1
ATOM 5307 C CA . HIS A 1 661 ? -3.106 -23.515 -8.452 1.00 86.38 661 HIS A CA 1
ATOM 5308 C C . HIS A 1 661 ? -3.039 -24.985 -8.888 1.00 86.38 661 HIS A C 1
ATOM 5310 O O . HIS A 1 661 ? -2.219 -25.333 -9.735 1.00 86.38 661 HIS A O 1
ATOM 5316 N N . ASP A 1 662 ? -3.900 -25.836 -8.331 1.00 76.00 662 ASP A N 1
ATOM 5317 C CA . ASP A 1 662 ? -4.068 -27.220 -8.790 1.00 76.00 662 ASP A CA 1
ATOM 5318 C C . ASP A 1 662 ? -4.456 -27.264 -10.285 1.00 76.00 662 ASP A C 1
ATOM 5320 O O . ASP A 1 662 ? -5.051 -26.323 -10.810 1.00 76.00 662 ASP A O 1
ATOM 5324 N N . LEU A 1 663 ? -4.173 -28.380 -10.963 1.00 62.41 663 LEU A N 1
ATOM 5325 C CA . LEU A 1 663 ? -4.454 -28.628 -12.384 1.00 62.41 663 LEU A CA 1
ATOM 5326 C C . LEU A 1 663 ? -5.947 -28.503 -12.734 1.00 62.41 663 LEU A C 1
ATOM 5328 O O . LEU A 1 663 ? -6.298 -28.265 -13.886 1.00 62.41 663 LEU A O 1
ATOM 5332 N N . ARG A 1 664 ? -6.842 -28.622 -11.742 1.00 63.78 664 ARG A N 1
ATOM 5333 C CA . ARG A 1 664 ? -8.286 -28.359 -11.891 1.00 63.78 664 ARG A CA 1
ATOM 5334 C C . ARG A 1 664 ? -8.658 -26.872 -11.745 1.00 63.78 664 ARG A C 1
ATOM 5336 O O . ARG A 1 664 ? -9.836 -26.532 -11.777 1.00 63.78 664 ARG A O 1
ATOM 5343 N N . GLY A 1 665 ? -7.677 -25.987 -11.550 1.00 58.41 665 GLY A N 1
ATOM 5344 C CA . GLY A 1 665 ? -7.801 -24.525 -11.506 1.00 58.41 665 GLY A CA 1
ATOM 5345 C C . GLY A 1 665 ? -8.503 -23.948 -10.272 1.00 58.41 665 GLY A C 1
ATOM 5346 O O . GLY A 1 665 ? -8.663 -22.735 -10.180 1.00 58.41 665 GLY A O 1
ATOM 5347 N N . GLY A 1 666 ? -8.952 -24.775 -9.323 1.00 64.56 666 GLY A N 1
ATOM 5348 C CA . GLY A 1 666 ? -9.832 -24.322 -8.237 1.00 64.56 666 GLY A CA 1
ATOM 5349 C C . GLY A 1 666 ? -9.127 -23.930 -6.938 1.00 64.56 666 GLY A C 1
ATOM 5350 O O . GLY A 1 666 ? -9.556 -22.995 -6.266 1.00 64.56 666 GLY A O 1
ATOM 5351 N N . VAL A 1 667 ? -8.040 -24.619 -6.580 1.00 71.19 667 VAL A N 1
ATOM 5352 C CA . VAL A 1 667 ? -7.459 -24.569 -5.227 1.00 71.19 667 VAL A CA 1
ATOM 5353 C C . VAL A 1 667 ? -5.997 -24.147 -5.282 1.00 71.19 667 VAL A C 1
ATOM 5355 O O . VAL A 1 667 ? -5.240 -24.632 -6.116 1.00 71.19 667 VAL A O 1
ATOM 5358 N N . VAL A 1 668 ? -5.596 -23.252 -4.379 1.00 77.31 668 VAL A N 1
ATOM 5359 C CA . VAL A 1 668 ? -4.200 -22.831 -4.199 1.00 77.31 668 VAL A CA 1
ATOM 5360 C C . VAL A 1 668 ? -3.487 -23.805 -3.257 1.00 77.31 668 VAL A C 1
ATOM 5362 O O . VAL A 1 668 ? -3.900 -23.961 -2.110 1.00 77.31 668 VAL A O 1
ATOM 5365 N N . THR A 1 669 ? -2.401 -24.424 -3.714 1.00 79.06 669 THR A N 1
ATOM 5366 C CA . THR A 1 669 ? -1.584 -25.389 -2.957 1.00 79.06 669 THR A CA 1
ATOM 5367 C C . THR A 1 669 ? -0.137 -24.928 -2.896 1.00 79.06 669 THR A C 1
ATOM 5369 O O . THR A 1 669 ? 0.428 -24.544 -3.915 1.00 79.06 669 THR A O 1
ATOM 5372 N N . PHE A 1 670 ? 0.501 -24.965 -1.728 1.00 79.31 670 PHE A N 1
ATOM 5373 C CA . PHE A 1 670 ? 1.890 -24.521 -1.594 1.00 79.31 670 PHE A CA 1
ATOM 5374 C C . PHE A 1 670 ? 2.865 -25.703 -1.689 1.00 79.31 670 PHE A C 1
ATOM 5376 O O . PHE A 1 670 ? 2.798 -26.611 -0.853 1.00 79.31 670 PHE A O 1
ATOM 5383 N N . PRO A 1 671 ? 3.782 -25.704 -2.678 1.00 80.62 671 PRO A N 1
ATOM 5384 C CA . PRO A 1 671 ? 4.783 -26.753 -2.798 1.00 80.62 671 PRO A CA 1
ATOM 5385 C C . PRO A 1 671 ? 5.842 -26.625 -1.698 1.00 80.62 671 PRO A C 1
ATOM 5387 O O . PRO A 1 671 ? 6.018 -25.562 -1.095 1.00 80.62 671 PRO A O 1
ATOM 5390 N N . ARG A 1 672 ? 6.587 -27.709 -1.451 1.00 80.25 672 ARG A N 1
ATOM 5391 C CA . ARG A 1 672 ? 7.690 -27.698 -0.479 1.00 80.25 672 ARG A CA 1
ATOM 5392 C C . ARG A 1 672 ? 8.746 -26.665 -0.851 1.00 80.25 672 ARG A C 1
ATOM 5394 O O . ARG A 1 672 ? 8.970 -26.371 -2.027 1.00 80.25 672 ARG A O 1
ATOM 5401 N N . LYS A 1 673 ? 9.464 -26.179 0.159 1.00 79.56 673 LYS A N 1
ATOM 5402 C CA . LYS A 1 673 ? 10.559 -25.221 -0.012 1.00 79.56 673 LYS A CA 1
ATOM 5403 C C . LYS A 1 673 ? 11.574 -25.698 -1.053 1.00 79.56 673 LYS A C 1
ATOM 5405 O O . LYS A 1 673 ? 12.011 -24.897 -1.871 1.00 79.56 673 LYS A O 1
ATOM 5410 N N . GLU A 1 674 ? 11.925 -26.981 -1.049 1.00 83.38 674 GLU A N 1
ATOM 5411 C CA . GLU A 1 674 ? 12.906 -27.570 -1.966 1.00 83.38 674 GLU A CA 1
ATOM 5412 C C . GLU A 1 674 ? 12.465 -27.448 -3.430 1.00 83.38 674 GLU A C 1
ATOM 5414 O O . GLU A 1 674 ? 13.296 -27.191 -4.296 1.00 83.38 674 GLU A O 1
ATOM 5419 N N . VAL A 1 675 ? 11.159 -27.552 -3.691 1.00 85.69 675 VAL A N 1
ATOM 5420 C CA . VAL A 1 675 ? 10.570 -27.372 -5.024 1.00 85.69 675 VAL A CA 1
ATOM 5421 C C . VAL A 1 675 ? 10.564 -25.896 -5.410 1.00 85.69 675 VAL A C 1
ATOM 5423 O O . VAL A 1 675 ? 10.964 -25.545 -6.508 1.00 85.69 675 VAL A O 1
ATOM 5426 N N . ILE A 1 676 ? 10.192 -24.987 -4.505 1.00 85.31 676 ILE A N 1
ATOM 5427 C CA . ILE A 1 676 ? 10.244 -23.541 -4.802 1.00 85.31 676 ILE A CA 1
ATOM 5428 C C . ILE A 1 676 ? 11.681 -23.102 -5.143 1.00 85.31 676 ILE A C 1
ATOM 5430 O O . ILE A 1 676 ? 11.903 -22.228 -5.977 1.00 85.31 676 ILE A O 1
ATOM 5434 N N . MET A 1 677 ? 12.667 -23.744 -4.522 1.00 83.25 677 MET A N 1
ATOM 5435 C CA . MET A 1 677 ? 14.089 -23.493 -4.734 1.00 83.25 677 MET A CA 1
ATOM 5436 C C . MET A 1 677 ? 14.637 -24.001 -6.073 1.00 83.25 677 MET A C 1
ATOM 5438 O O . MET A 1 677 ? 15.786 -23.686 -6.402 1.00 83.25 677 MET A O 1
ATOM 5442 N N . THR A 1 678 ? 13.868 -24.776 -6.848 1.00 87.75 678 THR A N 1
ATOM 5443 C CA . THR A 1 678 ? 14.307 -25.258 -8.167 1.00 87.75 678 THR A CA 1
ATOM 5444 C C . THR A 1 678 ? 14.099 -24.227 -9.272 1.00 87.75 678 THR A C 1
ATOM 5446 O O . THR A 1 678 ? 14.841 -24.267 -10.254 1.00 87.75 678 THR A O 1
ATOM 5449 N N . TYR A 1 679 ? 13.169 -23.286 -9.097 1.00 89.06 679 TYR A N 1
ATOM 5450 C CA . TYR A 1 679 ? 12.863 -22.235 -10.069 1.00 89.06 679 TYR A CA 1
ATOM 5451 C C . TYR A 1 679 ? 13.920 -21.126 -10.077 1.00 89.06 679 TYR A C 1
ATOM 5453 O O . TYR A 1 679 ? 14.497 -20.782 -9.045 1.00 89.06 679 TYR A O 1
ATOM 5461 N N . ASP A 1 680 ? 14.148 -20.529 -11.245 1.00 90.25 680 ASP A N 1
ATOM 5462 C CA . ASP A 1 680 ? 15.079 -19.412 -11.416 1.00 90.25 680 ASP A CA 1
ATOM 5463 C C . ASP A 1 680 ? 14.484 -18.085 -10.971 1.00 90.25 680 ASP A C 1
ATOM 5465 O O . ASP A 1 680 ? 15.179 -17.271 -10.365 1.00 90.25 680 ASP A O 1
ATOM 5469 N N . ILE A 1 681 ? 13.213 -17.852 -11.300 1.00 92.38 681 ILE A N 1
ATOM 5470 C CA . ILE A 1 681 ? 12.506 -16.609 -11.011 1.00 92.38 681 ILE A CA 1
ATOM 5471 C C . ILE A 1 681 ? 11.242 -16.956 -10.241 1.00 92.38 681 ILE A C 1
ATOM 5473 O O . ILE A 1 681 ? 10.337 -17.596 -10.774 1.00 92.38 681 ILE A O 1
ATOM 5477 N N . VAL A 1 682 ? 11.146 -16.481 -9.003 1.00 92.75 682 VAL A N 1
ATOM 5478 C CA . VAL A 1 682 ? 9.941 -16.644 -8.193 1.00 92.75 682 VAL A CA 1
ATOM 5479 C C . VAL A 1 682 ? 9.317 -15.284 -7.909 1.00 92.75 682 VAL A C 1
ATOM 5481 O O . VAL A 1 682 ? 9.965 -14.382 -7.377 1.00 92.75 682 VAL A O 1
ATOM 5484 N N . ILE A 1 683 ? 8.046 -15.133 -8.280 1.00 93.31 683 ILE A N 1
ATOM 5485 C CA . ILE A 1 683 ? 7.314 -13.865 -8.248 1.00 93.31 683 ILE A CA 1
ATOM 5486 C C . ILE A 1 683 ? 6.166 -13.955 -7.251 1.00 93.31 683 ILE A C 1
ATOM 5488 O O . ILE A 1 683 ? 5.244 -14.764 -7.398 1.00 93.31 683 ILE A O 1
ATOM 5492 N N . VAL A 1 684 ? 6.173 -13.067 -6.261 1.00 86.81 684 VAL A N 1
ATOM 5493 C CA . VAL A 1 684 ? 5.228 -13.072 -5.141 1.00 86.81 684 VAL A CA 1
ATOM 5494 C C . VAL A 1 684 ? 4.672 -11.696 -4.844 1.00 86.81 684 VAL A C 1
ATOM 5496 O O . VAL A 1 684 ? 5.217 -10.673 -5.253 1.00 86.81 684 VAL A O 1
ATOM 5499 N N . HIS A 1 685 ? 3.592 -11.685 -4.071 1.00 81.25 685 HIS A N 1
ATOM 5500 C CA . HIS A 1 685 ? 3.077 -10.470 -3.459 1.00 81.25 685 HIS A CA 1
ATOM 5501 C C . HIS A 1 685 ? 3.188 -10.552 -1.930 1.00 81.25 685 HIS A C 1
ATOM 5503 O O . HIS A 1 685 ? 3.313 -11.634 -1.361 1.00 81.25 685 HIS A O 1
ATOM 5509 N N . SER A 1 686 ? 3.124 -9.410 -1.255 1.00 61.47 686 SER A N 1
ATOM 5510 C CA . SER A 1 686 ? 3.332 -9.260 0.193 1.00 61.47 686 SER A CA 1
ATOM 5511 C C . SER A 1 686 ? 2.360 -10.022 1.103 1.00 61.47 686 SER A C 1
ATOM 5513 O O . SER A 1 686 ? 2.584 -10.072 2.307 1.00 61.47 686 SER A O 1
ATOM 5515 N N . HIS A 1 687 ? 1.305 -10.631 0.554 1.00 55.97 687 HIS A N 1
ATOM 5516 C CA . HIS A 1 687 ? 0.297 -11.389 1.304 1.00 55.97 687 HIS A CA 1
ATOM 5517 C C . HIS A 1 687 ? 0.301 -12.899 0.998 1.00 55.97 687 HIS A C 1
ATOM 5519 O O . HIS A 1 687 ? -0.649 -13.597 1.353 1.00 55.97 687 HIS A O 1
ATOM 5525 N N . VAL A 1 688 ? 1.344 -13.431 0.344 1.00 47.62 688 VAL A N 1
ATOM 5526 C CA . VAL A 1 688 ? 1.494 -14.889 0.171 1.00 47.62 688 VAL A CA 1
ATOM 5527 C C . VAL A 1 688 ? 1.917 -15.556 1.491 1.00 47.62 688 VAL A C 1
ATOM 5529 O O . VAL A 1 688 ? 2.520 -14.908 2.340 1.00 47.62 688 VAL A O 1
ATOM 5532 N N . HIS A 1 689 ? 1.567 -16.839 1.650 1.00 44.44 689 HIS A N 1
ATOM 5533 C CA . HIS A 1 689 ? 1.816 -17.734 2.793 1.00 44.44 689 HIS A CA 1
ATOM 5534 C C . HIS A 1 689 ? 3.050 -17.396 3.672 1.00 44.44 689 HIS A C 1
ATOM 5536 O O . HIS A 1 689 ? 4.124 -17.120 3.127 1.00 44.44 689 HIS A O 1
ATOM 5542 N N . PRO A 1 690 ? 2.935 -17.484 5.018 1.00 42.94 690 PRO A N 1
ATOM 5543 C CA . PRO A 1 690 ? 3.955 -17.081 6.001 1.00 42.94 690 PRO A CA 1
ATOM 5544 C C . PRO A 1 690 ? 5.347 -17.693 5.797 1.00 42.94 690 PRO A C 1
ATOM 5546 O O . PRO A 1 690 ? 6.346 -17.040 6.090 1.00 42.94 690 PRO A O 1
ATOM 5549 N N . ASP A 1 691 ? 5.441 -18.900 5.244 1.00 41.41 691 ASP A N 1
ATOM 5550 C CA . ASP A 1 691 ? 6.713 -19.624 5.151 1.00 41.41 691 ASP A CA 1
ATOM 5551 C C . ASP A 1 691 ? 7.723 -18.995 4.180 1.00 41.41 691 ASP A C 1
ATOM 5553 O O . ASP A 1 691 ? 8.931 -19.191 4.328 1.00 41.41 691 ASP A O 1
ATOM 5557 N N . TRP A 1 692 ? 7.281 -18.222 3.182 1.00 40.53 692 TRP A N 1
ATOM 5558 C CA . TRP A 1 692 ? 8.186 -17.823 2.100 1.00 40.53 692 TRP A CA 1
ATOM 5559 C C . TRP A 1 692 ? 8.682 -16.382 2.151 1.00 40.53 692 TRP A C 1
ATOM 5561 O O . TRP A 1 692 ? 9.818 -16.141 1.741 1.00 40.53 692 TRP A O 1
ATOM 5571 N N . PHE A 1 693 ? 7.925 -15.433 2.718 1.00 40.00 693 PHE A N 1
ATOM 5572 C CA . PHE A 1 693 ? 8.402 -14.042 2.844 1.00 40.00 693 PHE A CA 1
ATOM 5573 C C . PHE A 1 693 ? 9.724 -13.963 3.641 1.00 40.00 693 PHE A C 1
ATOM 5575 O O . PHE A 1 693 ? 10.539 -13.067 3.439 1.00 40.00 693 PHE A O 1
ATOM 5582 N N . LEU A 1 694 ? 9.979 -14.975 4.478 1.00 39.16 694 LEU A N 1
ATOM 5583 C CA . LEU A 1 694 ? 11.127 -15.086 5.374 1.00 39.16 694 LEU A CA 1
ATOM 5584 C C . LEU A 1 694 ? 12.191 -16.085 4.914 1.00 39.16 694 LEU A C 1
ATOM 5586 O O . LEU A 1 694 ? 13.381 -15.807 5.069 1.00 39.16 694 LEU A O 1
ATOM 5590 N N . HIS A 1 695 ? 11.816 -17.196 4.265 1.00 34.25 695 HIS A N 1
ATOM 5591 C CA . HIS A 1 695 ? 12.811 -18.032 3.583 1.00 34.25 695 HIS A CA 1
ATOM 5592 C C . HIS A 1 695 ? 13.509 -17.273 2.452 1.00 34.25 695 HIS A C 1
ATOM 5594 O O . HIS A 1 695 ? 14.711 -17.432 2.278 1.00 34.25 695 HIS A O 1
ATOM 5600 N N . SER A 1 696 ? 12.801 -16.364 1.786 1.00 37.78 696 SER A N 1
ATOM 5601 C CA . SER A 1 696 ? 13.355 -15.404 0.828 1.00 37.78 696 SER A CA 1
ATOM 5602 C C . SER A 1 696 ? 14.403 -14.458 1.432 1.00 37.78 696 SER A C 1
ATOM 5604 O O . SER A 1 696 ? 15.395 -14.137 0.786 1.00 37.78 696 SER A O 1
ATOM 5606 N N . PHE A 1 697 ? 14.233 -14.057 2.696 1.00 34.44 697 PHE A N 1
ATOM 5607 C CA . PHE A 1 697 ? 15.189 -13.210 3.421 1.00 34.44 697 PHE A CA 1
ATOM 5608 C C . PHE A 1 697 ? 16.425 -14.004 3.901 1.00 34.44 697 PHE A C 1
ATOM 5610 O O . PHE A 1 697 ? 17.553 -13.512 3.869 1.00 34.44 697 PHE A O 1
ATOM 5617 N N . LEU A 1 698 ? 16.236 -15.275 4.275 1.00 31.53 698 LEU A N 1
ATOM 5618 C CA . LEU A 1 698 ? 17.319 -16.238 4.537 1.00 31.53 698 LEU A CA 1
ATOM 5619 C C . LEU A 1 698 ? 18.105 -16.617 3.265 1.00 31.53 698 LEU A C 1
ATOM 5621 O O . LEU A 1 698 ? 19.273 -16.988 3.354 1.00 31.53 698 LEU A O 1
ATOM 5625 N N . LEU A 1 699 ? 17.488 -16.505 2.085 1.00 34.34 699 LEU A N 1
ATOM 5626 C CA . LEU A 1 699 ? 18.111 -16.800 0.789 1.00 34.34 699 LEU A CA 1
ATOM 5627 C C . LEU A 1 699 ? 19.080 -15.715 0.308 1.00 34.34 699 LEU A C 1
ATOM 5629 O O . LEU A 1 699 ? 19.986 -16.016 -0.462 1.00 34.34 699 LEU A O 1
ATOM 5633 N N . ILE A 1 700 ? 18.922 -14.479 0.786 1.00 34.44 700 ILE A N 1
ATOM 5634 C CA . ILE A 1 700 ? 19.768 -13.334 0.412 1.00 34.44 700 ILE A CA 1
ATOM 5635 C C . ILE A 1 700 ? 20.971 -13.187 1.369 1.00 34.44 700 ILE A C 1
ATOM 5637 O O . ILE A 1 700 ? 21.976 -12.580 1.014 1.00 34.44 700 ILE A O 1
ATOM 5641 N N . THR A 1 701 ? 20.910 -13.764 2.575 1.00 30.53 701 THR A N 1
ATOM 5642 C CA . THR A 1 701 ? 21.856 -13.468 3.673 1.00 30.53 701 THR A CA 1
ATOM 5643 C C . THR A 1 701 ? 22.968 -14.492 3.889 1.00 30.53 701 THR A C 1
ATOM 5645 O O . THR A 1 701 ? 23.904 -14.213 4.638 1.00 30.53 701 THR A O 1
ATOM 5648 N N . LEU A 1 702 ? 22.923 -15.663 3.246 1.00 27.78 702 LEU A N 1
ATOM 5649 C CA . LEU A 1 702 ? 23.963 -16.681 3.410 1.00 27.78 702 LEU A CA 1
ATOM 5650 C C . LEU A 1 702 ? 24.939 -16.674 2.224 1.00 27.78 702 LEU A C 1
ATOM 5652 O O . LEU A 1 702 ? 24.556 -17.092 1.130 1.00 27.78 702 LEU A O 1
ATOM 5656 N N . PRO A 1 703 ? 26.216 -16.284 2.416 1.00 28.91 703 PRO A N 1
ATOM 5657 C CA . PRO A 1 703 ? 27.224 -16.489 1.388 1.00 28.91 703 PRO A CA 1
ATOM 5658 C C . PRO A 1 703 ? 27.374 -17.990 1.112 1.00 28.91 703 PRO A C 1
ATOM 5660 O O . PRO A 1 703 ? 27.328 -18.819 2.025 1.00 28.91 703 PRO A O 1
ATOM 5663 N N . THR A 1 704 ? 27.584 -18.348 -0.153 1.00 33.53 704 THR A N 1
ATOM 5664 C CA . THR A 1 704 ? 27.802 -19.724 -0.646 1.00 33.53 704 THR A CA 1
ATOM 5665 C C . THR A 1 704 ? 28.884 -20.491 0.130 1.00 33.53 704 THR A C 1
ATOM 5667 O O . THR A 1 704 ? 28.830 -21.715 0.221 1.00 33.53 704 THR A O 1
ATOM 5670 N N . SER A 1 705 ? 29.822 -19.796 0.781 1.00 28.81 705 SER A N 1
ATOM 5671 C CA . SER A 1 705 ? 30.853 -20.384 1.647 1.00 28.81 705 SER A CA 1
ATOM 5672 C C . SER A 1 705 ? 30.334 -20.910 2.998 1.00 28.81 705 SER A C 1
ATOM 5674 O O . SER A 1 705 ? 30.922 -21.841 3.555 1.00 28.81 705 SER A O 1
ATOM 5676 N N . SER A 1 706 ? 29.213 -20.394 3.516 1.00 30.62 706 SER A N 1
ATOM 5677 C CA . SER A 1 706 ? 28.604 -20.845 4.781 1.00 30.62 706 SER A CA 1
ATOM 5678 C C . SER A 1 706 ? 27.880 -22.190 4.645 1.00 30.62 706 SER A C 1
ATOM 5680 O O . SER A 1 706 ? 27.819 -22.964 5.603 1.00 30.62 706 SER A O 1
ATOM 5682 N N . TRP A 1 707 ? 27.416 -22.523 3.437 1.00 34.69 707 TRP A N 1
ATOM 5683 C CA . TRP A 1 707 ? 26.750 -23.794 3.133 1.00 34.69 707 TRP A CA 1
ATOM 5684 C C . TRP A 1 707 ? 27.697 -24.998 3.264 1.00 34.69 707 TRP A C 1
ATOM 5686 O O . TRP A 1 707 ? 27.305 -26.046 3.777 1.00 34.69 707 TRP A O 1
ATOM 5696 N N . MET A 1 708 ? 28.981 -24.837 2.916 1.00 28.70 708 MET A N 1
ATOM 5697 C CA . MET A 1 708 ? 29.983 -25.906 3.058 1.00 28.70 708 MET A CA 1
ATOM 5698 C C . MET A 1 708 ? 30.450 -26.142 4.505 1.00 28.70 708 MET A C 1
ATOM 5700 O O . MET A 1 708 ? 30.985 -27.214 4.799 1.00 28.70 708 MET A O 1
ATOM 5704 N N . ARG A 1 709 ? 30.279 -25.169 5.415 1.00 28.36 709 ARG A N 1
ATOM 5705 C CA . ARG A 1 709 ? 30.615 -25.331 6.845 1.00 28.36 709 ARG A CA 1
ATOM 5706 C C . ARG A 1 709 ? 29.483 -25.987 7.635 1.00 28.36 709 ARG A C 1
ATOM 5708 O O . ARG A 1 709 ? 29.764 -26.855 8.456 1.00 28.36 709 ARG A O 1
ATOM 5715 N N . LEU A 1 710 ? 28.226 -25.658 7.333 1.00 31.72 710 LEU A N 1
ATOM 5716 C CA . LEU A 1 710 ? 27.058 -26.318 7.935 1.00 31.72 710 LEU A CA 1
ATOM 5717 C C . LEU A 1 710 ? 26.966 -27.802 7.545 1.00 31.72 710 LEU A C 1
ATOM 5719 O O . LEU A 1 710 ? 26.710 -28.639 8.405 1.00 31.72 710 LEU A O 1
ATOM 5723 N N . GLY A 1 711 ? 27.302 -28.152 6.297 1.00 29.62 711 GLY A N 1
ATOM 5724 C CA . GLY A 1 711 ? 27.375 -29.553 5.861 1.00 29.62 711 GLY A CA 1
ATOM 5725 C C . GLY A 1 711 ? 28.492 -30.379 6.520 1.00 29.62 711 GLY A C 1
ATOM 5726 O O . GLY A 1 711 ? 28.373 -31.599 6.604 1.00 29.62 711 GLY A O 1
ATOM 5727 N N . ARG A 1 712 ? 29.565 -29.740 7.018 1.00 28.94 712 ARG A N 1
ATOM 5728 C CA . ARG A 1 712 ? 30.650 -30.421 7.754 1.00 28.94 712 ARG A CA 1
ATOM 5729 C C . ARG A 1 712 ? 30.347 -30.594 9.241 1.00 28.94 712 ARG A C 1
ATOM 5731 O O . ARG A 1 712 ? 30.710 -31.622 9.799 1.00 28.94 712 ARG A O 1
ATOM 5738 N N . LEU A 1 713 ? 29.633 -29.650 9.857 1.00 29.55 713 LEU A N 1
ATOM 5739 C CA . LEU A 1 713 ? 29.189 -29.761 11.254 1.00 29.55 713 LEU A CA 1
ATOM 5740 C C . LEU A 1 713 ? 28.072 -30.802 11.450 1.00 29.55 713 LEU A C 1
ATOM 5742 O O . LEU A 1 713 ? 27.940 -31.342 12.539 1.00 29.55 713 LEU A O 1
ATOM 5746 N N . TRP A 1 714 ? 27.321 -31.137 10.396 1.00 30.56 714 TRP A N 1
ATOM 5747 C CA . TRP A 1 714 ? 26.281 -32.176 10.432 1.00 30.56 714 TRP A CA 1
ATOM 5748 C C . TRP A 1 714 ? 26.787 -33.613 10.211 1.00 30.56 714 TRP A C 1
ATOM 5750 O O . TRP A 1 714 ? 26.039 -34.554 10.443 1.00 30.56 714 TRP A O 1
ATOM 5760 N N . ARG A 1 715 ? 28.042 -33.813 9.775 1.00 29.72 715 ARG A N 1
ATOM 5761 C CA . ARG A 1 715 ? 28.628 -35.157 9.561 1.00 29.72 715 ARG A CA 1
ATOM 5762 C C . ARG A 1 715 ? 29.506 -35.654 10.709 1.00 29.72 715 ARG A C 1
ATOM 5764 O O . ARG A 1 715 ? 30.076 -36.734 10.608 1.00 29.72 715 ARG A O 1
ATOM 5771 N N . GLN A 1 716 ? 29.636 -34.886 11.786 1.00 28.83 716 GLN A N 1
ATOM 5772 C CA . GLN A 1 716 ? 30.389 -35.301 12.965 1.00 28.83 716 GLN A CA 1
ATOM 5773 C C . GLN A 1 716 ? 29.563 -35.086 14.227 1.00 28.83 716 GLN A C 1
ATOM 5775 O O . GLN A 1 716 ? 29.723 -34.087 14.924 1.00 28.83 716 GLN A O 1
ATOM 5780 N N . ARG A 1 717 ? 28.690 -36.053 14.506 1.00 26.45 717 ARG A N 1
ATOM 5781 C CA . ARG A 1 717 ? 28.539 -36.728 15.804 1.00 26.45 717 ARG A CA 1
ATOM 5782 C C . ARG A 1 717 ? 27.589 -37.926 15.612 1.00 26.45 717 ARG A C 1
ATOM 5784 O O . ARG A 1 717 ? 26.707 -37.812 14.763 1.00 26.45 717 ARG A O 1
ATOM 5791 N N . PRO A 1 718 ? 27.860 -39.057 16.287 1.00 34.12 718 PRO A N 1
ATOM 5792 C CA . PRO A 1 718 ? 27.157 -40.324 16.084 1.00 34.12 718 PRO A CA 1
ATOM 5793 C C . PRO A 1 718 ? 25.672 -40.251 16.435 1.00 34.12 718 PRO A C 1
ATOM 5795 O O . PRO A 1 718 ? 25.316 -39.429 17.314 1.00 34.12 718 PRO A O 1
#

Organism: Thrips palmi (NCBI:txid161013)